Protein AF-A0A9P7CPX5-F1 (afdb_monomer_lite)

Organism: NCBI:txid936053

Secondary structure (DSSP, 8-state):
--------------HHHHHHH-----EEEEEGGG-SS--S------SSSSS-S-------------------------PPP-------------TT--EEEEEESPPPPP---TT-S-EETTEEHHHHHHHHHHHHHHHHHHT----HHHHHHHTTEEEEESSGGGSGGGGS-HHHHHHHHHHGGGG-PPPPPPPHHHHHHHHHHHH----HHHHHHHHHHHHHHHHHHT-HHHHHHHHHHHHHHHHTTS---STT--HHHHHHHHTHHHHHHHHSS-TTEEEEEGGG------TTS---SEEEEE-SSS--EEEEEEEEE-GGGTT-SSS-HHHHHHHHHHHHHHHHHHTT-TT---EEEEEESEEESSSEEE---SGGGGGGHHHHHHHHHHHHHHHHHHHHHHHHHHHHHHTT-SPPPPP------PPEEEEEE-----

Foldseek 3Di:
DDDDDDDDPPDDDPVVVLVVVQPFKAKDKFFQPPLPDAALDDDDDPDDVPPPDDDDDDDDDDDDYDDDDDDDDDDDPPDDPPDPPPPPPAPQPQVPDQWFKAWPQQADRDDDPPPSFDAQPHDRVSVVLVVLLVVLNVCSVPPGRHDLQSLCSSQRIAMDIPPCVPHPCVSPDPVVSVSVCVVCVVSQDDQDDFDPLLLVLLVVLLPDDDALVVSLVSLVVQLVVLVVVVDPLSNLLSQLSNQASSLLRDDDDLVPDDQVNVCNRFPVSLCCSQQVVDPQKDKDAPPPDPDDPPPPDLDARMWIWGDLDPDTQTAEGEHAARLVGASPDPHHPVSSQSSVQNVSVVSLCQLVLHSAHHFYWYHNCFTDHRGTAHTDNHSNNSSRSSSVNSSVNVSVVSSVVRSVSSNVSVVCVVVVVDDDDDDDPSPNRRIDMDTHRPDPDD

pLDDT: mean 70.65, std 24.06, range [23.2, 98.19]

Structure (mmCIF, N/CA/C/O backbone):
data_AF-A0A9P7CPX5-F1
#
_entry.id   AF-A0A9P7CPX5-F1
#
loop_
_atom_site.group_PDB
_atom_site.id
_atom_site.type_symbol
_atom_site.label_atom_id
_atom_site.label_alt_id
_atom_site.label_comp_id
_atom_site.label_asym_id
_atom_site.label_entity_id
_atom_site.label_seq_id
_atom_site.pdbx_PDB_ins_code
_atom_site.Cartn_x
_atom_site.Cartn_y
_atom_site.Cartn_z
_atom_site.occupancy
_atom_site.B_iso_or_equiv
_atom_site.auth_seq_id
_atom_site.auth_comp_id
_atom_site.auth_asym_id
_atom_site.auth_atom_id
_atom_site.pdbx_PDB_model_num
ATOM 1 N N . MET A 1 1 ? 22.411 13.535 -57.587 1.00 42.34 1 MET A N 1
ATOM 2 C CA . MET A 1 1 ? 22.231 14.281 -56.322 1.00 42.34 1 MET A CA 1
ATOM 3 C C . MET A 1 1 ? 20.852 14.923 -56.306 1.00 42.34 1 MET A C 1
ATOM 5 O O . MET A 1 1 ? 20.555 15.671 -57.227 1.00 42.34 1 MET A O 1
ATOM 9 N N . PRO A 1 2 ? 20.032 14.635 -55.286 1.00 29.36 2 PRO A N 1
ATOM 10 C CA . PRO A 1 2 ? 19.301 15.711 -54.616 1.00 29.36 2 PRO A CA 1
ATOM 11 C C . PRO A 1 2 ? 19.379 15.589 -53.081 1.00 29.36 2 PRO A C 1
ATOM 13 O O . PRO A 1 2 ? 19.289 14.501 -52.512 1.00 29.36 2 PRO A O 1
ATOM 16 N N . LYS A 1 3 ? 19.577 16.729 -52.409 1.00 32.59 3 LYS A N 1
ATOM 17 C CA . LYS A 1 3 ? 19.681 16.859 -50.948 1.00 32.59 3 LYS A CA 1
ATOM 18 C C . LYS A 1 3 ? 18.304 16.647 -50.299 1.00 32.59 3 LYS A C 1
ATOM 20 O O . LYS A 1 3 ? 17.410 17.465 -50.496 1.00 32.59 3 LYS A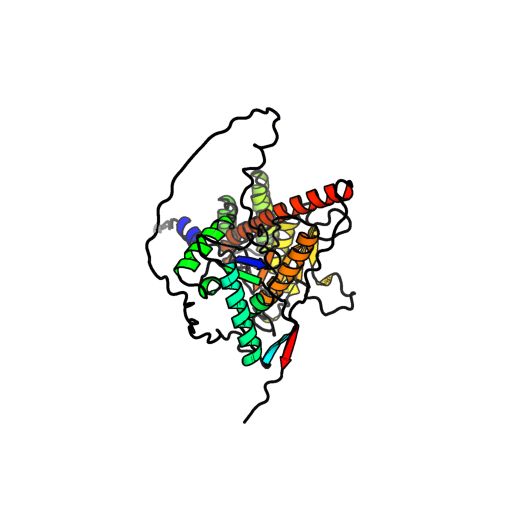 O 1
ATOM 25 N N . LYS A 1 4 ? 18.137 15.591 -49.494 1.00 28.86 4 LYS A N 1
ATOM 26 C CA . LYS A 1 4 ? 16.978 15.429 -48.597 1.00 28.86 4 LYS A CA 1
ATOM 27 C C . LYS A 1 4 ? 17.214 16.220 -47.308 1.00 28.86 4 LYS A C 1
ATOM 29 O O . LYS A 1 4 ? 18.175 15.967 -46.590 1.00 28.86 4 LYS A O 1
ATOM 34 N N . HIS A 1 5 ? 16.333 17.178 -47.034 1.00 27.42 5 HIS A N 1
ATOM 35 C CA . HIS A 1 5 ? 16.237 17.871 -45.751 1.00 27.42 5 HIS A CA 1
ATOM 36 C C . HIS A 1 5 ? 15.820 16.888 -44.647 1.00 27.42 5 HIS A C 1
ATOM 38 O O . HIS A 1 5 ? 14.736 16.309 -44.705 1.00 27.42 5 HIS A O 1
ATOM 44 N N . GLN A 1 6 ? 16.665 16.725 -43.628 1.00 26.91 6 GLN A N 1
ATOM 45 C CA . GLN A 1 6 ? 16.264 16.169 -42.338 1.00 26.91 6 GLN A CA 1
ATOM 46 C C . GLN A 1 6 ? 15.528 17.260 -41.551 1.00 26.91 6 GLN A C 1
ATOM 48 O O . GLN A 1 6 ? 16.130 18.249 -41.136 1.00 26.91 6 GLN A O 1
ATOM 53 N N . ARG A 1 7 ? 14.221 17.081 -41.334 1.00 25.66 7 ARG A N 1
ATOM 54 C CA . ARG A 1 7 ? 13.494 17.798 -40.282 1.00 25.66 7 ARG A CA 1
ATOM 55 C C . ARG A 1 7 ? 13.914 17.202 -38.936 1.00 25.66 7 ARG A C 1
ATOM 57 O O . ARG A 1 7 ? 13.588 16.054 -38.650 1.00 25.66 7 ARG A O 1
ATOM 64 N N . LYS A 1 8 ? 14.634 17.981 -38.125 1.00 26.75 8 LYS A N 1
ATOM 65 C CA . LYS A 1 8 ? 14.766 17.736 -36.684 1.00 26.75 8 LYS A CA 1
ATOM 66 C C . LYS A 1 8 ? 13.385 17.923 -36.051 1.00 26.75 8 LYS A C 1
ATOM 68 O O . LYS A 1 8 ? 12.856 19.028 -36.063 1.00 26.75 8 LYS A O 1
ATOM 73 N N . LEU A 1 9 ? 12.808 16.845 -35.531 1.00 25.98 9 LEU A N 1
ATOM 74 C CA . LEU A 1 9 ? 11.712 16.899 -34.568 1.00 25.98 9 LEU A CA 1
ATOM 75 C C . LEU A 1 9 ? 12.348 16.956 -33.176 1.00 25.98 9 LEU A C 1
ATOM 77 O O . LEU A 1 9 ? 12.652 15.926 -32.585 1.00 25.98 9 LEU A O 1
ATOM 81 N N . THR A 1 10 ? 12.612 18.162 -32.686 1.00 29.91 10 THR A N 1
ATOM 82 C CA . THR A 1 10 ? 12.798 18.418 -31.254 1.00 29.91 10 THR A CA 1
ATOM 83 C C . THR A 1 10 ? 11.408 18.642 -30.676 1.00 29.91 10 THR A C 1
ATOM 85 O O . THR A 1 10 ? 10.880 19.749 -30.724 1.00 29.91 10 THR A O 1
ATOM 88 N N . GLY A 1 11 ? 10.761 17.558 -30.253 1.00 29.72 11 GLY A N 1
ATOM 89 C CA . GLY A 1 11 ? 9.588 17.656 -29.396 1.00 29.72 11 GLY A CA 1
ATOM 90 C C . GLY A 1 11 ? 10.080 17.789 -27.966 1.00 29.72 11 GLY A C 1
ATOM 91 O O . GLY A 1 11 ? 10.525 16.795 -27.397 1.00 29.72 11 GLY A O 1
ATOM 92 N N . ASP A 1 12 ? 10.043 19.000 -27.416 1.00 29.06 12 ASP A N 1
ATOM 93 C CA . ASP A 1 12 ? 10.225 19.209 -25.983 1.00 29.06 12 ASP A CA 1
ATOM 94 C C . ASP A 1 12 ? 9.107 18.462 -25.250 1.00 29.06 12 ASP A C 1
ATOM 96 O O . ASP A 1 12 ? 7.923 18.798 -25.346 1.00 29.06 12 ASP A O 1
ATOM 100 N N . VAL A 1 13 ? 9.482 17.381 -24.569 1.00 37.81 13 VAL A N 1
ATOM 101 C CA . VAL A 1 13 ? 8.590 16.644 -23.678 1.00 37.81 13 VAL A CA 1
ATOM 102 C C . VAL A 1 13 ? 8.375 17.523 -22.452 1.00 37.81 13 VAL A C 1
ATOM 104 O O . VAL A 1 13 ? 9.305 17.778 -21.690 1.00 37.81 13 VAL A O 1
ATOM 107 N N . ASN A 1 14 ? 7.149 18.016 -22.277 1.00 37.97 14 ASN A N 1
ATOM 108 C CA . ASN A 1 14 ? 6.765 18.772 -21.092 1.00 37.97 14 ASN A CA 1
ATOM 109 C C . ASN A 1 14 ? 6.646 17.808 -19.896 1.00 37.97 14 ASN A C 1
ATOM 111 O O . ASN A 1 14 ? 5.591 17.217 -19.656 1.00 37.97 14 ASN A O 1
ATOM 115 N N . TRP A 1 15 ? 7.759 17.632 -19.181 1.00 37.06 15 TRP A N 1
ATOM 116 C CA . TRP A 1 15 ? 7.871 16.762 -18.010 1.00 37.06 15 TRP A CA 1
ATOM 117 C C . TRP A 1 15 ? 6.943 17.171 -16.863 1.00 37.06 15 TRP A C 1
ATOM 119 O O . TRP A 1 15 ? 6.458 16.294 -16.152 1.00 37.06 15 TRP A O 1
ATOM 129 N N . GLU A 1 16 ? 6.608 18.458 -16.731 1.00 33.16 16 GLU A N 1
ATOM 130 C CA . GLU A 1 16 ? 5.665 18.933 -15.710 1.00 33.16 16 GLU A CA 1
ATOM 131 C C . GLU A 1 16 ? 4.259 18.371 -15.937 1.00 33.16 16 GLU A C 1
ATOM 133 O O . GLU A 1 16 ? 3.563 18.052 -14.980 1.00 33.16 16 GLU A O 1
ATOM 138 N N . ARG A 1 17 ? 3.854 18.157 -17.195 1.00 31.23 17 ARG A N 1
ATOM 139 C CA . ARG A 1 17 ? 2.547 17.570 -17.524 1.00 31.23 17 ARG A CA 1
ATOM 140 C C . ARG A 1 17 ? 2.490 16.058 -17.274 1.00 31.23 17 ARG A C 1
ATOM 142 O O . ARG A 1 17 ? 1.455 15.563 -16.848 1.00 31.23 17 ARG A O 1
ATOM 149 N N . ILE A 1 18 ? 3.591 15.334 -17.494 1.00 31.27 18 ILE A N 1
ATOM 150 C CA . ILE A 1 18 ? 3.683 13.888 -17.204 1.00 31.27 18 ILE A CA 1
ATOM 151 C C . ILE A 1 18 ? 3.734 13.639 -15.689 1.00 31.27 18 ILE A C 1
ATOM 153 O O . ILE A 1 18 ? 3.109 12.701 -15.202 1.00 31.27 18 ILE A O 1
ATOM 157 N N . LEU A 1 19 ? 4.426 14.501 -14.937 1.00 31.88 19 LEU A N 1
ATOM 158 C CA . LEU A 1 19 ? 4.446 14.460 -13.472 1.00 31.88 19 LEU A CA 1
ATOM 159 C C . LEU A 1 19 ? 3.109 14.924 -12.861 1.00 31.88 19 LEU A C 1
ATOM 161 O O . LEU A 1 19 ? 2.692 14.374 -11.847 1.00 31.88 19 LEU A O 1
ATOM 165 N N . ALA A 1 20 ? 2.399 15.869 -13.490 1.00 31.92 20 ALA A N 1
ATOM 166 C CA . ALA A 1 20 ? 1.079 16.324 -13.037 1.00 31.92 20 ALA A CA 1
ATOM 167 C C . ALA A 1 20 ? -0.049 15.297 -13.263 1.00 31.92 20 ALA A C 1
ATOM 169 O O . ALA A 1 20 ? -1.011 15.284 -12.493 1.00 31.92 20 ALA A O 1
ATOM 170 N N . ASP A 1 21 ? 0.065 14.429 -14.277 1.00 30.56 21 ASP A N 1
ATOM 171 C CA . ASP A 1 21 ? -0.889 13.333 -14.516 1.00 30.56 21 ASP A CA 1
ATOM 172 C C . ASP A 1 21 ? -0.658 12.129 -13.573 1.00 30.56 21 ASP A C 1
ATOM 174 O O . ASP A 1 21 ? -1.560 11.313 -13.382 1.00 30.56 21 ASP A O 1
ATOM 178 N N . ALA A 1 22 ? 0.497 12.047 -12.899 1.00 29.25 22 ALA A N 1
ATOM 179 C CA . ALA A 1 22 ? 0.801 11.054 -11.865 1.00 29.25 22 ALA A CA 1
ATOM 180 C C . ALA A 1 22 ? 0.355 11.523 -10.463 1.00 29.25 22 ALA A C 1
ATOM 182 O O . ALA A 1 22 ? 1.143 11.545 -9.518 1.00 29.25 22 ALA A O 1
ATOM 183 N N . LYS A 1 23 ? -0.917 11.920 -10.308 1.00 27.45 23 LYS A N 1
ATOM 184 C CA . LYS A 1 23 ? -1.484 12.210 -8.980 1.00 27.45 23 LYS A CA 1
ATOM 185 C C . LYS A 1 23 ? -1.507 10.936 -8.133 1.00 27.45 23 LYS A C 1
ATOM 187 O O . LYS A 1 23 ? -2.381 10.089 -8.299 1.00 27.45 23 LYS A O 1
ATOM 192 N N . THR A 1 24 ? -0.566 10.831 -7.204 1.00 33.72 24 THR A N 1
ATOM 193 C CA . THR A 1 24 ? -0.504 9.790 -6.177 1.00 33.72 24 THR A CA 1
ATOM 194 C C . THR A 1 24 ? -1.780 9.804 -5.322 1.00 33.72 24 THR A C 1
ATOM 196 O O . THR A 1 24 ? -2.040 10.763 -4.600 1.00 33.72 24 THR A O 1
ATOM 199 N N . GLN A 1 25 ? -2.603 8.755 -5.420 1.00 31.09 25 GLN A N 1
ATOM 200 C CA . GLN A 1 25 ? -3.858 8.604 -4.665 1.00 31.09 25 GLN A CA 1
ATOM 201 C C . GLN A 1 25 ? -3.674 7.859 -3.322 1.00 31.09 25 GLN A C 1
ATOM 203 O O . GLN A 1 25 ? -3.776 6.640 -3.268 1.00 31.09 25 GLN A O 1
ATOM 208 N N . GLN A 1 26 ? -3.393 8.562 -2.222 1.00 32.03 26 GLN A N 1
ATOM 209 C CA . GLN A 1 26 ? -3.150 7.948 -0.902 1.00 32.03 26 GLN A CA 1
ATOM 210 C C . GLN A 1 26 ? -4.439 7.471 -0.188 1.00 32.03 26 GLN A C 1
ATOM 212 O O . GLN A 1 26 ? -5.530 7.995 -0.417 1.00 32.03 26 GLN A O 1
ATOM 217 N N . THR A 1 27 ? -4.312 6.442 0.663 1.00 31.03 27 THR A N 1
ATOM 218 C CA . THR A 1 27 ? -5.412 5.739 1.359 1.00 31.03 27 THR A CA 1
ATOM 219 C C . THR A 1 27 ? -5.021 5.386 2.794 1.00 31.03 27 THR A C 1
ATOM 221 O O . THR A 1 27 ? -3.960 4.798 2.998 1.00 31.03 27 THR A O 1
ATOM 224 N N . PHE A 1 28 ? -5.910 5.615 3.767 1.00 37.72 28 PHE A N 1
ATOM 225 C CA . PHE A 1 28 ? -5.724 5.214 5.167 1.00 37.72 28 PHE A CA 1
ATOM 226 C C . PHE A 1 28 ? -6.887 4.381 5.711 1.00 37.72 28 PHE A C 1
ATOM 228 O O . PHE A 1 28 ? -8.046 4.619 5.378 1.00 37.72 28 PHE A O 1
ATOM 235 N N . LEU A 1 29 ? -6.577 3.433 6.602 1.00 32.38 29 LEU A N 1
ATOM 236 C CA . LEU A 1 29 ? -7.558 2.667 7.372 1.00 32.38 29 LEU A CA 1
ATOM 237 C C . LEU A 1 29 ? -7.439 3.036 8.854 1.00 32.38 29 LEU A C 1
ATOM 239 O O . LEU A 1 29 ? -6.402 2.796 9.472 1.00 32.38 29 LEU A O 1
ATOM 243 N N . VAL A 1 30 ? -8.502 3.594 9.435 1.00 34.69 30 VAL A N 1
ATOM 244 C CA . VAL A 1 30 ? -8.575 3.882 10.877 1.00 34.69 30 VAL A CA 1
ATOM 245 C C . VAL A 1 30 ? -9.338 2.754 11.578 1.00 34.69 30 VAL A C 1
ATOM 247 O O . VAL A 1 30 ? -10.472 2.457 11.206 1.00 34.69 30 VAL A O 1
ATOM 250 N N . ASN A 1 31 ? -8.723 2.121 12.587 1.00 33.22 31 ASN A N 1
ATOM 251 C CA . ASN A 1 31 ? -9.344 1.099 13.442 1.00 33.22 31 ASN A CA 1
ATOM 252 C C . ASN A 1 31 ? -9.867 1.733 14.746 1.00 33.22 31 ASN A C 1
ATOM 254 O O . ASN A 1 31 ? -9.124 2.429 15.435 1.00 33.22 31 ASN A O 1
ATOM 258 N N . SER A 1 32 ? -11.124 1.470 15.115 1.00 30.48 32 SER A N 1
ATOM 259 C CA . SER A 1 32 ? -11.766 2.129 16.267 1.00 30.48 32 SER A CA 1
ATOM 260 C C . SER A 1 32 ? -11.330 1.645 17.661 1.00 30.48 32 SER A C 1
ATOM 262 O O . SER A 1 32 ? -11.661 2.307 18.641 1.00 30.48 32 SER A O 1
ATOM 264 N N . SER A 1 33 ? -10.585 0.537 17.808 1.00 26.73 33 SER A N 1
ATOM 265 C CA . SER A 1 33 ? -10.213 0.018 19.145 1.00 26.73 33 SER A CA 1
ATOM 266 C C . SER A 1 33 ? -9.265 0.936 19.940 1.00 26.73 33 SER A C 1
ATOM 268 O O . SER A 1 33 ? -8.988 0.668 21.109 1.00 26.73 33 SER A O 1
ATOM 270 N N . LYS A 1 34 ? -8.822 2.050 19.337 1.00 32.25 34 LYS A N 1
ATOM 271 C CA . LYS A 1 34 ? -8.218 3.220 19.986 1.00 32.25 34 LYS A CA 1
ATOM 272 C C . LYS A 1 34 ? -8.562 4.513 19.235 1.00 32.25 34 LYS A C 1
ATOM 274 O O . LYS A 1 34 ? -7.692 5.152 18.652 1.00 32.25 34 LYS A O 1
ATOM 279 N N . VAL A 1 35 ? -9.817 4.956 19.302 1.00 31.38 35 VAL A N 1
ATOM 280 C CA . VAL A 1 35 ? -10.070 6.413 19.207 1.00 31.38 35 VAL A CA 1
ATOM 281 C C . VAL A 1 35 ? -9.444 7.126 20.431 1.00 31.38 35 VAL A C 1
ATOM 283 O O . VAL A 1 35 ? -9.027 8.274 20.366 1.00 31.38 35 VAL A O 1
ATOM 286 N N . LEU A 1 36 ? -9.177 6.361 21.498 1.00 31.48 36 LEU A N 1
ATOM 287 C CA . LEU A 1 36 ? -8.332 6.705 22.638 1.00 31.48 36 LEU A CA 1
ATOM 288 C C . LEU A 1 36 ? -6.836 6.831 22.290 1.00 31.48 36 LEU A C 1
ATOM 290 O O . LEU A 1 36 ? -6.072 5.870 22.399 1.00 31.48 36 LEU A O 1
ATOM 294 N N . ARG A 1 37 ? -6.454 8.073 21.968 1.00 26.70 37 ARG A N 1
ATOM 295 C CA . ARG A 1 37 ? -5.102 8.627 21.766 1.00 26.70 37 ARG A CA 1
ATOM 296 C C . ARG A 1 37 ? -4.342 8.105 20.552 1.00 26.70 37 ARG A C 1
ATOM 298 O O . ARG A 1 37 ? -3.911 6.955 20.507 1.00 26.70 37 ARG A O 1
ATOM 305 N N . SER A 1 38 ? -4.055 9.060 19.662 1.00 25.08 38 SER A N 1
ATOM 306 C CA . SER A 1 38 ? -3.119 8.978 18.540 1.00 25.08 38 SER A CA 1
ATOM 307 C C . SER A 1 38 ? -3.394 7.782 17.638 1.00 25.08 38 SER A C 1
ATOM 309 O O . SER A 1 38 ? -2.896 6.678 17.875 1.00 25.08 38 SER A O 1
ATOM 311 N N . SER A 1 39 ? -4.139 8.008 16.556 1.00 25.64 39 SER A N 1
ATOM 312 C CA . SER A 1 39 ? -4.084 7.088 15.419 1.00 25.64 39 SER A CA 1
ATOM 313 C C . SER A 1 39 ? -2.629 7.025 14.899 1.00 25.64 39 SER A C 1
ATOM 315 O O . SER A 1 39 ? -1.738 7.657 15.453 1.00 25.64 39 SER A O 1
ATOM 317 N N . GLY A 1 40 ? -2.316 6.232 13.889 1.00 24.62 40 GLY A N 1
ATOM 318 C CA . GLY A 1 40 ? -1.053 6.403 13.173 1.00 24.62 40 GLY A CA 1
ATOM 319 C C . GLY A 1 40 ? -1.283 7.314 11.974 1.00 24.62 40 GLY A C 1
ATOM 320 O O . GLY A 1 40 ? -1.402 6.771 10.884 1.00 24.62 40 GLY A O 1
ATOM 321 N N . ILE A 1 41 ? -1.427 8.648 12.042 1.00 29.98 41 ILE A N 1
ATOM 322 C CA . ILE A 1 41 ? -1.225 9.717 13.059 1.00 29.98 41 ILE A CA 1
ATOM 323 C C . ILE A 1 41 ? 0.133 9.740 13.786 1.00 29.98 41 ILE A C 1
ATOM 325 O O . ILE A 1 41 ? 0.453 8.961 14.676 1.00 29.98 41 ILE A O 1
ATOM 329 N N . TYR A 1 42 ? 0.949 10.737 13.454 1.00 29.38 42 TYR A N 1
ATOM 330 C CA . TYR A 1 42 ? 1.823 11.361 14.439 1.00 29.38 42 TYR A CA 1
ATOM 331 C C . TYR A 1 42 ? 1.540 12.861 14.409 1.00 29.38 42 TYR A C 1
ATOM 333 O O . TYR A 1 42 ? 1.850 13.525 13.428 1.00 29.38 42 TYR A O 1
ATOM 341 N N . VAL A 1 43 ? 0.956 13.373 15.494 1.00 26.59 43 VAL A N 1
ATOM 342 C CA . VAL A 1 43 ? 1.020 14.791 15.864 1.00 26.59 43 VAL A CA 1
ATOM 343 C C . VAL A 1 43 ? 2.086 14.904 16.951 1.00 26.59 43 VAL A C 1
ATOM 345 O O . VAL A 1 43 ? 2.215 14.026 17.809 1.00 26.59 43 VAL A O 1
ATOM 348 N N . SER A 1 44 ? 2.924 15.926 16.814 1.00 23.20 44 SER A N 1
ATOM 349 C CA . SER A 1 44 ? 4.195 16.111 17.505 1.00 23.20 44 SER A CA 1
ATOM 350 C C . SER A 1 44 ? 4.070 16.386 19.011 1.00 23.20 44 SER A C 1
ATOM 352 O O . SER A 1 44 ? 2.999 16.578 19.581 1.00 23.20 44 SER A O 1
ATOM 354 N N . ARG A 1 45 ? 5.240 16.340 19.652 1.00 25.17 45 ARG A N 1
ATOM 355 C CA . ARG A 1 45 ? 5.519 16.254 21.084 1.00 25.17 45 ARG A CA 1
ATOM 356 C C . ARG A 1 45 ? 6.124 17.575 21.571 1.00 25.17 45 ARG A C 1
ATOM 358 O O . ARG A 1 45 ? 7.330 17.636 21.763 1.00 25.17 45 ARG A O 1
ATOM 365 N N . GLU A 1 46 ? 5.321 18.607 21.802 1.00 24.03 46 GLU A N 1
ATOM 366 C CA . GLU A 1 46 ? 5.802 19.855 22.420 1.00 24.03 46 GLU A CA 1
ATOM 367 C C . GLU A 1 46 ? 4.813 20.353 23.479 1.00 24.03 46 GLU A C 1
ATOM 369 O O . GLU A 1 46 ? 3.972 21.186 23.177 1.00 24.03 46 GLU A O 1
ATOM 374 N N . LEU A 1 47 ? 4.887 19.796 24.703 1.00 24.22 47 LEU A N 1
ATOM 375 C CA . LEU A 1 47 ? 4.642 20.509 25.980 1.00 24.22 47 LEU A CA 1
ATOM 376 C C . LEU A 1 47 ? 4.851 19.618 27.238 1.00 24.22 47 LEU A C 1
ATOM 378 O O . LEU A 1 47 ? 4.055 19.650 28.169 1.00 24.22 47 LEU A O 1
ATOM 382 N N . ILE A 1 48 ? 5.882 18.761 27.293 1.00 25.98 48 ILE A N 1
ATOM 383 C CA . ILE A 1 48 ? 6.195 17.984 28.527 1.00 25.98 48 ILE A CA 1
ATOM 384 C C . ILE A 1 48 ? 7.660 18.159 28.982 1.00 25.98 48 ILE A C 1
ATOM 386 O O . ILE A 1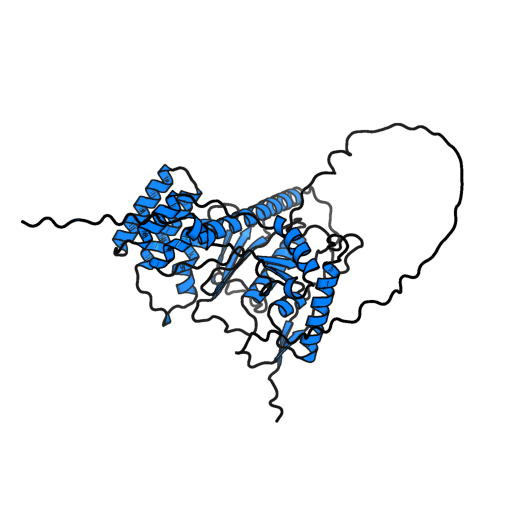 48 ? 8.054 17.662 30.032 1.00 25.98 48 ILE A O 1
ATOM 390 N N . GLU A 1 49 ? 8.470 18.945 28.266 1.00 28.02 49 GLU A N 1
ATOM 391 C CA . GLU A 1 49 ? 9.862 19.230 28.661 1.00 28.02 49 GLU A CA 1
ATOM 392 C C . GLU A 1 49 ? 10.050 20.576 29.389 1.00 28.02 49 GLU A C 1
ATOM 394 O O . GLU A 1 49 ? 11.170 20.906 29.755 1.00 28.02 49 GLU A O 1
ATOM 399 N N . SER A 1 50 ? 8.976 21.312 29.716 1.00 28.61 50 SER A N 1
ATOM 400 C CA . SER A 1 50 ? 9.062 22.557 30.509 1.00 28.61 50 SER A CA 1
ATOM 401 C C . SER A 1 50 ? 8.557 22.451 31.956 1.00 28.61 50 SER A C 1
ATOM 403 O O . SER A 1 50 ? 8.430 23.474 32.618 1.00 28.61 50 SER A O 1
ATOM 405 N N . MET A 1 51 ? 8.249 21.251 32.467 1.00 26.38 51 MET A N 1
ATOM 406 C CA . MET A 1 51 ? 7.724 21.082 33.840 1.00 26.38 51 MET A CA 1
ATOM 407 C C . MET A 1 51 ? 8.562 20.162 34.742 1.00 26.38 51 MET A C 1
ATOM 409 O O . MET A 1 51 ? 8.079 19.722 35.777 1.00 26.38 51 MET A O 1
ATOM 413 N N . ASN A 1 52 ? 9.828 19.904 34.396 1.00 30.59 52 ASN A N 1
ATOM 414 C CA . ASN A 1 52 ? 10.766 19.164 35.255 1.00 30.59 52 ASN A CA 1
ATOM 415 C C . ASN A 1 52 ? 12.081 19.926 35.506 1.00 30.59 52 ASN A C 1
ATOM 417 O O . ASN A 1 52 ? 13.164 19.353 35.416 1.00 30.59 52 ASN A O 1
ATOM 421 N N . SER A 1 53 ? 11.990 21.203 35.878 1.00 30.73 53 SER A N 1
ATOM 422 C CA . SER A 1 53 ? 13.018 21.832 36.713 1.00 30.73 53 SER A CA 1
ATOM 423 C C . SER A 1 53 ? 12.337 22.606 37.838 1.00 30.73 53 SER A C 1
ATOM 425 O O . SER A 1 53 ? 11.735 23.637 37.566 1.00 30.73 53 SER A O 1
ATOM 427 N N . GLU A 1 54 ? 12.437 22.042 39.048 1.00 31.45 54 GLU A N 1
ATOM 428 C CA . GLU A 1 54 ? 12.549 22.719 40.355 1.00 31.45 54 GLU A CA 1
ATOM 429 C C . GLU A 1 54 ? 11.411 23.702 40.727 1.00 31.45 54 GLU A C 1
ATOM 431 O O . GLU A 1 54 ? 11.117 24.661 40.033 1.00 31.45 54 GLU A O 1
ATOM 436 N N . GLY A 1 55 ? 10.663 23.513 41.812 1.00 31.84 55 GLY A N 1
ATOM 437 C CA . GLY A 1 55 ? 11.149 23.234 43.160 1.00 31.84 55 GLY A CA 1
ATOM 438 C C . GLY A 1 55 ? 11.040 24.517 43.995 1.00 31.84 55 GLY A C 1
ATOM 439 O O . GLY A 1 55 ? 11.817 25.439 43.793 1.00 31.84 55 GLY A O 1
ATOM 440 N N . ASP A 1 56 ? 10.063 24.523 44.905 1.00 31.58 56 ASP A N 1
ATOM 441 C CA . ASP A 1 56 ? 9.928 25.334 46.126 1.00 31.58 56 ASP A CA 1
ATOM 442 C C . ASP A 1 56 ? 9.916 26.877 46.042 1.00 31.58 56 ASP A C 1
ATOM 444 O O . ASP A 1 56 ? 10.937 27.537 45.866 1.00 31.58 56 ASP A O 1
ATOM 448 N N . ASN A 1 57 ? 8.768 27.484 46.374 1.00 31.17 57 ASN A N 1
ATOM 449 C CA . ASN A 1 57 ? 8.603 28.111 47.693 1.00 31.17 57 ASN A CA 1
ATOM 450 C C . ASN A 1 57 ? 7.166 28.582 47.968 1.00 31.17 57 ASN A C 1
ATOM 452 O O . ASN A 1 57 ? 6.436 29.043 47.095 1.00 31.17 57 ASN A O 1
ATOM 456 N N . VAL A 1 58 ? 6.815 28.422 49.239 1.00 35.84 58 VAL A N 1
ATOM 457 C CA . VAL A 1 58 ? 5.613 28.853 49.955 1.00 35.84 58 VAL A CA 1
ATOM 458 C C . VAL A 1 58 ? 5.592 30.380 50.080 1.00 35.84 58 VAL A C 1
ATOM 460 O O . VAL A 1 58 ? 6.630 30.950 50.390 1.00 35.84 58 VAL A O 1
ATOM 463 N N . GLU A 1 59 ? 4.430 31.024 49.912 1.00 31.45 59 GLU A N 1
ATOM 464 C CA . GLU A 1 59 ? 3.840 31.891 50.950 1.00 31.45 59 GLU A CA 1
ATOM 465 C C . GLU A 1 59 ? 2.431 32.399 50.598 1.00 31.45 59 GLU A C 1
ATOM 467 O O . GLU A 1 59 ? 2.084 32.661 49.448 1.00 31.45 59 GLU A O 1
ATOM 472 N N . ASP A 1 60 ? 1.641 32.478 51.668 1.00 33.81 60 ASP A N 1
ATOM 473 C CA . ASP A 1 60 ? 0.299 33.027 51.829 1.00 33.81 60 ASP A CA 1
ATOM 474 C C . ASP A 1 60 ? 0.105 34.421 51.212 1.00 33.81 60 ASP A C 1
ATOM 476 O O . ASP A 1 60 ? 0.988 35.273 51.280 1.00 33.81 60 ASP A O 1
ATOM 480 N N . THR A 1 61 ? -1.119 34.722 50.766 1.00 32.34 61 THR A N 1
ATOM 481 C CA . THR A 1 61 ? -1.954 35.754 51.418 1.00 32.34 61 THR A CA 1
ATOM 482 C C . THR A 1 61 ? -3.359 35.849 50.812 1.00 32.34 61 THR A C 1
ATOM 484 O O . THR A 1 61 ? -3.581 35.837 49.605 1.00 32.34 61 THR A O 1
ATOM 487 N N . SER A 1 62 ? -4.303 35.959 51.739 1.00 34.03 62 SER A N 1
ATOM 488 C CA . SER A 1 62 ? -5.708 36.355 51.657 1.00 34.03 62 SER A CA 1
ATOM 489 C C . SER A 1 62 ? -5.999 37.624 50.839 1.00 34.03 62 SER A C 1
ATOM 491 O O . SER A 1 62 ? -5.250 38.590 50.968 1.00 34.03 62 SER A O 1
ATOM 493 N N . ASN A 1 63 ? -7.144 37.692 50.144 1.00 32.34 63 ASN A N 1
ATOM 494 C CA . ASN A 1 63 ? -8.319 38.501 50.541 1.00 32.34 63 ASN A CA 1
ATOM 495 C C . ASN A 1 63 ? -9.359 38.701 49.414 1.00 32.34 63 ASN A C 1
ATOM 497 O O . ASN A 1 63 ? -9.009 38.950 48.267 1.00 32.34 63 ASN A O 1
ATOM 501 N N . ASP A 1 64 ? -10.618 38.671 49.860 1.00 32.97 64 ASP A N 1
ATOM 502 C CA . ASP A 1 64 ? -11.767 39.531 49.532 1.00 32.97 64 ASP A CA 1
ATOM 503 C C . ASP A 1 64 ? -12.405 39.645 48.128 1.00 32.97 64 ASP A C 1
ATOM 505 O O . ASP A 1 64 ? -11.822 40.087 47.145 1.00 32.97 64 ASP A O 1
ATOM 509 N N . ASP A 1 65 ? -13.721 39.400 48.190 1.00 32.81 65 ASP A N 1
ATOM 510 C CA . ASP A 1 65 ? -14.835 40.237 47.730 1.00 32.81 65 ASP A CA 1
ATOM 511 C C . ASP A 1 65 ? -15.230 40.359 46.243 1.00 32.81 65 ASP A C 1
ATOM 513 O O . ASP A 1 65 ? -14.616 41.046 45.435 1.00 32.81 65 ASP A O 1
ATOM 517 N N . ARG A 1 66 ? -16.461 39.862 46.019 1.00 33.56 66 ARG A N 1
ATOM 518 C CA . ARG A 1 66 ? -17.678 40.605 45.607 1.00 33.56 66 ARG A CA 1
ATOM 519 C C . ARG A 1 66 ? -18.266 40.424 44.200 1.00 33.56 66 ARG A C 1
ATOM 521 O O . ARG A 1 66 ? -17.626 40.575 43.173 1.00 33.56 66 ARG A O 1
ATOM 528 N N . GLU A 1 67 ? -19.594 40.283 44.291 1.00 31.05 67 GLU A N 1
ATOM 529 C CA . GLU A 1 67 ? -20.669 40.835 43.453 1.00 31.05 67 GLU A CA 1
ATOM 530 C C . GLU A 1 67 ? -21.074 40.132 42.143 1.00 31.05 67 GLU A C 1
ATOM 532 O O . GLU A 1 67 ? -20.560 40.358 41.056 1.00 31.05 67 GLU A O 1
ATOM 537 N N . THR A 1 68 ? -22.130 39.321 42.297 1.00 32.06 68 THR A N 1
ATOM 538 C CA . THR A 1 68 ? -23.426 39.388 41.587 1.00 32.06 68 THR A CA 1
ATOM 539 C C . THR A 1 68 ? -23.541 40.252 40.327 1.00 32.06 68 THR A C 1
ATOM 541 O O . THR A 1 68 ? -23.438 41.474 40.396 1.00 32.06 68 THR A O 1
ATOM 544 N N . THR A 1 69 ? -24.066 39.657 39.252 1.00 29.88 69 THR A N 1
ATOM 545 C CA . THR A 1 69 ? -25.261 40.193 38.568 1.00 29.88 69 THR A CA 1
ATOM 546 C C . THR A 1 69 ? -25.962 39.119 37.731 1.00 29.88 69 THR A C 1
ATOM 548 O O . THR A 1 69 ? -25.361 38.150 37.280 1.00 29.88 69 THR A O 1
ATOM 551 N N . THR A 1 70 ? -27.273 39.296 37.637 1.00 29.25 70 THR A N 1
ATOM 552 C CA . THR A 1 70 ? -28.348 38.420 37.161 1.00 29.25 70 THR A CA 1
ATOM 553 C C . THR A 1 70 ? -28.551 38.428 35.648 1.00 29.25 70 THR A C 1
ATOM 555 O O . THR A 1 70 ? -28.344 39.457 35.016 1.00 29.25 70 THR A O 1
ATOM 558 N N . ASP A 1 71 ? -29.062 37.289 35.165 1.00 29.88 71 ASP A N 1
ATOM 559 C CA . ASP A 1 71 ? -30.100 37.056 34.146 1.00 29.88 71 ASP A CA 1
ATOM 560 C C . ASP A 1 71 ? -30.095 37.843 32.823 1.00 29.88 71 ASP A C 1
ATOM 562 O O . ASP A 1 71 ? -30.099 39.069 32.804 1.00 29.88 71 ASP A O 1
ATOM 566 N N . LEU A 1 72 ? -30.247 37.109 31.705 1.00 30.78 72 LEU A N 1
ATOM 567 C CA . LEU A 1 72 ? -31.436 37.156 30.826 1.00 30.78 72 LEU A CA 1
ATOM 568 C C . LEU A 1 72 ? -31.266 36.248 29.574 1.00 30.78 72 LEU A C 1
ATOM 570 O O . LEU A 1 72 ? -30.498 36.550 28.670 1.00 30.78 72 LEU A O 1
ATOM 574 N N . ILE A 1 73 ? -32.049 35.159 29.550 1.00 30.22 73 ILE A N 1
ATOM 575 C CA . ILE A 1 73 ? -32.917 34.662 28.454 1.00 30.22 73 ILE A CA 1
ATOM 576 C C . ILE A 1 73 ? -32.319 34.499 27.035 1.00 30.22 73 ILE A C 1
ATOM 578 O O . ILE A 1 73 ? -32.110 35.468 26.313 1.00 30.22 73 ILE A O 1
ATOM 582 N N . SER A 1 74 ? -32.278 33.260 26.530 1.00 27.27 74 SER A N 1
ATOM 583 C CA . SER A 1 74 ? -33.218 32.817 25.475 1.00 27.27 74 SER A CA 1
ATOM 584 C C . SER A 1 74 ? -33.046 31.341 25.114 1.00 27.27 74 SER A C 1
ATOM 586 O O . SER A 1 74 ? -31.943 30.807 25.038 1.00 27.27 74 SER A O 1
ATOM 588 N N . ASP A 1 75 ? -34.199 30.704 24.935 1.00 29.91 75 ASP A N 1
ATOM 589 C CA . ASP A 1 75 ? -34.423 29.298 24.644 1.00 29.91 75 ASP A CA 1
ATOM 590 C C . ASP A 1 75 ? -33.650 28.809 23.412 1.00 29.91 75 ASP A C 1
ATOM 592 O O . ASP A 1 75 ? -33.901 29.249 22.289 1.00 29.91 75 ASP A O 1
ATOM 596 N N . PHE A 1 76 ? -32.760 27.835 23.609 1.00 29.94 76 PHE A N 1
ATOM 597 C CA . PHE A 1 76 ? -32.321 26.948 22.535 1.00 29.94 76 PHE A CA 1
ATOM 598 C C . PHE A 1 76 ? -33.086 25.634 22.672 1.00 29.94 76 PHE A C 1
ATOM 600 O O . PHE A 1 76 ? -32.763 24.767 23.487 1.00 29.94 76 PHE A O 1
ATOM 607 N N . ASP A 1 77 ? -34.157 25.555 21.887 1.00 27.38 77 ASP A N 1
ATOM 608 C CA . ASP A 1 77 ? -34.948 24.361 21.627 1.00 27.38 77 ASP A CA 1
ATOM 609 C C . ASP A 1 77 ? -34.007 23.186 21.314 1.00 27.38 77 ASP A C 1
ATOM 611 O O . ASP A 1 77 ? -33.296 23.149 20.308 1.00 27.38 77 ASP A O 1
ATOM 615 N N . SER A 1 78 ? -33.947 22.254 22.259 1.00 32.84 78 SER A N 1
ATOM 616 C CA . SER A 1 78 ? -33.111 21.060 22.243 1.00 32.84 78 SER A CA 1
ATOM 617 C C . SER A 1 78 ? -33.888 19.932 21.575 1.00 32.84 78 SER A C 1
ATOM 619 O O . SER A 1 78 ? -34.219 18.913 22.178 1.00 32.84 78 SER A O 1
ATOM 621 N N . THR A 1 79 ? -34.181 20.115 20.292 1.00 28.59 79 THR A N 1
ATOM 622 C CA . THR A 1 79 ? -34.651 19.041 19.420 1.00 28.59 79 THR A CA 1
ATOM 623 C C . THR A 1 79 ? -33.483 18.559 18.548 1.00 28.59 79 THR A C 1
ATOM 625 O O . THR A 1 79 ? -32.930 19.342 17.773 1.00 28.59 79 THR A O 1
ATOM 628 N N . PRO A 1 80 ? -33.052 17.283 18.658 1.00 29.78 80 PRO A N 1
ATOM 629 C CA . PRO A 1 80 ? -32.022 16.735 17.781 1.00 29.78 80 PRO A CA 1
ATOM 630 C C . PRO A 1 80 ? -32.512 16.812 16.330 1.00 29.78 80 PRO A C 1
ATOM 632 O O . PRO A 1 80 ? -33.681 16.495 16.085 1.00 29.78 80 PRO A O 1
ATOM 635 N N . PRO A 1 81 ? -31.665 17.187 15.355 1.00 29.58 81 PRO A N 1
ATOM 636 C CA . PRO A 1 81 ? -32.067 17.172 13.959 1.00 29.58 81 PRO A CA 1
ATOM 637 C C . PRO A 1 81 ? -32.528 15.764 13.582 1.00 29.58 81 PRO A C 1
ATOM 639 O O . PRO A 1 81 ? -31.780 14.797 13.740 1.00 29.58 81 PRO A O 1
ATOM 642 N N . LEU A 1 82 ? -33.773 15.676 13.106 1.00 32.00 82 LEU A N 1
ATOM 643 C CA . LEU A 1 82 ? -34.354 14.479 12.512 1.00 32.00 82 LEU A CA 1
ATOM 644 C C . LEU A 1 82 ? -33.359 13.812 11.558 1.00 32.00 82 LEU A C 1
ATOM 646 O O . LEU A 1 82 ? -32.720 14.482 10.743 1.00 32.00 82 LEU A O 1
ATOM 650 N N . GLU A 1 83 ? -33.286 12.485 11.672 1.00 37.78 83 GLU A N 1
ATOM 651 C CA . GLU A 1 83 ? -32.610 11.560 10.767 1.00 37.78 83 GLU A CA 1
ATOM 652 C C . GLU A 1 83 ? -32.655 12.074 9.322 1.00 37.78 83 GLU A C 1
ATOM 654 O O . GLU A 1 83 ? -33.701 12.046 8.668 1.00 37.78 83 GLU A O 1
ATOM 659 N N . ARG A 1 84 ? -31.512 12.532 8.794 1.00 35.06 84 ARG A N 1
ATOM 660 C CA . ARG A 1 84 ? -31.361 12.697 7.348 1.00 35.06 84 ARG A CA 1
ATOM 661 C C . ARG A 1 84 ? -31.364 11.303 6.736 1.00 35.06 84 ARG A C 1
ATOM 663 O O . ARG A 1 84 ? -30.321 10.683 6.556 1.00 35.06 84 ARG A O 1
ATOM 670 N N . GLN A 1 85 ? -32.558 10.819 6.417 1.00 32.03 85 GLN A N 1
ATOM 671 C CA . GLN A 1 85 ? -32.785 9.779 5.422 1.00 32.03 85 GLN A CA 1
ATOM 672 C C . GLN A 1 85 ? -32.444 10.346 4.036 1.00 32.03 85 GLN A C 1
ATOM 674 O O . GLN A 1 85 ? -33.298 10.469 3.162 1.00 32.03 85 GLN A O 1
ATOM 679 N N . GLU A 1 86 ? -31.185 10.723 3.814 1.00 34.69 86 GLU A N 1
ATOM 680 C CA . GLU A 1 86 ? -30.670 10.671 2.453 1.00 34.69 86 GLU A CA 1
ATOM 681 C C . GLU A 1 86 ? -30.662 9.190 2.080 1.00 34.69 86 GLU A C 1
ATOM 683 O O . GLU A 1 86 ? -30.148 8.359 2.827 1.00 34.69 86 GLU A O 1
ATOM 688 N N . SER A 1 87 ? -31.353 8.861 0.989 1.00 36.69 87 SER A N 1
ATOM 689 C CA . SER A 1 87 ? -31.572 7.506 0.492 1.00 36.69 87 SER A CA 1
ATOM 690 C C . SER A 1 87 ? -30.283 6.678 0.601 1.00 36.69 87 SER A C 1
ATOM 692 O O . SER A 1 87 ? -29.356 6.818 -0.196 1.00 36.69 87 SER A O 1
ATOM 694 N N . PHE A 1 88 ? -30.232 5.801 1.606 1.00 42.38 88 PHE A N 1
ATOM 695 C CA . PHE A 1 88 ? -29.174 4.812 1.800 1.00 42.38 88 PHE A CA 1
ATOM 696 C C . PHE A 1 88 ? -29.363 3.629 0.839 1.00 42.38 88 PHE A C 1
ATOM 698 O O . PHE A 1 88 ? -29.137 2.481 1.224 1.00 42.38 88 PHE A O 1
ATOM 705 N N . GLU A 1 89 ? -29.805 3.895 -0.394 1.00 39.25 89 GLU A N 1
ATOM 706 C CA . GLU A 1 89 ? -29.767 2.919 -1.474 1.00 39.25 89 GLU A CA 1
ATOM 707 C C . GLU A 1 89 ? -28.311 2.496 -1.622 1.00 39.25 89 GLU A C 1
ATOM 709 O O . GLU A 1 89 ? -27.416 3.283 -1.931 1.00 39.25 89 GLU A O 1
ATOM 714 N N . SER A 1 90 ? -28.041 1.257 -1.233 1.00 44.41 90 SER A N 1
ATOM 715 C CA . SER A 1 90 ? -26.698 0.722 -1.235 1.00 44.41 90 SER A CA 1
ATOM 716 C C . SER A 1 90 ? -26.153 0.769 -2.653 1.00 44.41 90 SER A C 1
ATOM 718 O O . SER A 1 90 ? -26.740 0.169 -3.551 1.00 44.41 90 SER A O 1
ATOM 720 N N . ASP A 1 91 ? -25.000 1.419 -2.815 1.00 44.06 91 ASP A N 1
ATOM 721 C CA . ASP A 1 91 ? -24.078 1.222 -3.933 1.00 44.06 91 ASP A CA 1
ATOM 722 C C . ASP A 1 91 ? -23.791 -0.291 -4.060 1.00 44.06 91 ASP A C 1
ATOM 724 O O . ASP A 1 91 ? -22.843 -0.817 -3.473 1.00 44.06 91 ASP A O 1
ATOM 728 N N . HIS A 1 92 ? -24.674 -1.042 -4.719 1.00 49.66 92 HIS A N 1
ATOM 729 C CA . HIS A 1 92 ? -24.589 -2.490 -4.839 1.00 49.66 92 HIS A CA 1
ATOM 730 C C . HIS A 1 92 ? -23.481 -2.820 -5.829 1.00 49.66 92 HIS A C 1
ATOM 732 O O . HIS A 1 92 ? -23.708 -2.849 -7.036 1.00 49.66 92 HIS A O 1
ATOM 738 N N . TYR A 1 93 ? -22.285 -3.116 -5.335 1.00 52.19 93 TYR A N 1
ATOM 739 C CA . TYR A 1 93 ? -21.221 -3.593 -6.205 1.00 52.19 93 TYR A CA 1
ATOM 740 C C . TYR A 1 93 ? -20.682 -4.930 -5.738 1.00 52.19 93 TYR A C 1
ATOM 742 O O . TYR A 1 93 ? -19.685 -4.973 -5.044 1.00 52.19 93 TYR A O 1
ATOM 750 N N . HIS A 1 94 ? -21.375 -6.004 -6.123 1.00 60.41 94 HIS A N 1
ATOM 751 C CA . HIS A 1 94 ? -20.842 -7.362 -6.296 1.00 60.41 94 HIS A CA 1
ATOM 752 C C . HIS A 1 94 ? -21.817 -8.141 -7.206 1.00 60.41 94 HIS A C 1
ATOM 754 O O . HIS A 1 94 ? -22.533 -9.032 -6.736 1.00 60.41 94 HIS A O 1
ATOM 760 N N . PRO A 1 95 ? -21.921 -7.787 -8.504 1.00 54.28 95 PRO A N 1
ATOM 761 C CA . PRO A 1 95 ? -22.959 -8.307 -9.408 1.00 54.28 95 PRO A CA 1
ATOM 762 C C . PRO A 1 95 ? -22.920 -9.836 -9.596 1.00 54.28 95 PRO A C 1
ATOM 764 O O . PRO A 1 95 ? -23.907 -10.433 -10.015 1.00 54.28 95 PRO A O 1
ATOM 767 N N . GLY A 1 96 ? -21.806 -10.491 -9.245 1.00 58.34 96 GLY A N 1
ATOM 768 C CA . GLY A 1 96 ? -21.644 -11.947 -9.301 1.00 58.34 96 GLY A CA 1
ATOM 769 C C . GLY A 1 96 ? -22.118 -12.728 -8.064 1.00 58.34 96 GLY A C 1
ATOM 770 O O . GLY A 1 96 ? -22.051 -13.961 -8.077 1.00 58.34 96 GLY A O 1
ATOM 771 N N . ARG A 1 97 ? -22.579 -12.072 -6.985 1.00 67.88 97 ARG A N 1
ATOM 772 C CA . ARG A 1 97 ? -22.969 -12.767 -5.741 1.00 67.88 97 ARG A CA 1
ATOM 773 C C . ARG A 1 97 ? -24.253 -13.583 -5.927 1.00 67.88 97 ARG A C 1
ATOM 775 O O . ARG A 1 97 ? -25.344 -13.047 -6.107 1.00 67.88 97 ARG A O 1
ATOM 782 N N . LYS A 1 98 ? -24.126 -14.906 -5.787 1.00 69.19 98 LYS A N 1
ATOM 783 C CA . LYS A 1 98 ? -25.250 -15.867 -5.817 1.00 69.19 98 LYS A CA 1
ATOM 784 C C . LYS A 1 98 ? -25.982 -16.004 -4.475 1.00 69.19 98 LYS A C 1
ATOM 786 O O . LYS A 1 98 ? -27.078 -16.555 -4.430 1.00 69.19 98 LYS A O 1
ATOM 791 N N . TYR A 1 99 ? -25.375 -15.520 -3.394 1.00 73.94 99 TYR A N 1
ATOM 792 C CA . TYR A 1 99 ? -25.868 -15.662 -2.025 1.00 73.94 99 TYR A CA 1
ATOM 793 C C . TYR A 1 99 ? -26.218 -14.303 -1.417 1.00 73.94 99 TYR A C 1
ATOM 795 O O . TYR A 1 99 ? -25.713 -13.258 -1.837 1.00 73.94 99 TYR A O 1
ATOM 803 N N . LEU A 1 100 ? -27.105 -14.331 -0.430 1.00 78.56 100 LEU A N 1
ATOM 804 C CA . LEU A 1 100 ? -27.284 -13.253 0.526 1.00 78.56 100 LEU A CA 1
ATOM 805 C C . LEU A 1 100 ? -26.199 -13.380 1.600 1.00 78.56 100 LEU A C 1
ATOM 807 O O . LEU A 1 100 ? -26.081 -14.423 2.242 1.00 78.56 100 LEU A O 1
ATOM 811 N N . HIS A 1 101 ? -25.402 -12.331 1.762 1.00 79.75 101 HIS A N 1
ATOM 812 C CA . HIS A 1 101 ? -24.314 -12.269 2.730 1.00 79.75 101 HIS A CA 1
ATOM 813 C C . HIS A 1 101 ? -24.723 -11.414 3.923 1.00 79.75 101 HIS A C 1
ATOM 815 O O . HIS A 1 101 ? -25.084 -10.249 3.737 1.00 79.75 101 HIS A O 1
ATOM 821 N N . ILE A 1 102 ? -24.650 -12.000 5.115 1.00 84.75 102 ILE A N 1
ATOM 822 C CA . ILE A 1 102 ? -24.916 -11.343 6.399 1.00 84.75 102 ILE A CA 1
ATOM 823 C C . ILE A 1 102 ? -23.687 -11.530 7.286 1.00 84.75 102 ILE A C 1
ATOM 825 O O . ILE A 1 102 ? -23.038 -12.573 7.226 1.00 84.75 102 ILE A O 1
ATOM 829 N N . TYR A 1 103 ? -23.364 -10.533 8.097 1.00 85.62 103 TYR A N 1
ATOM 830 C CA . TYR A 1 103 ? -22.273 -10.585 9.066 1.00 85.62 103 TYR A CA 1
ATOM 831 C C . TYR A 1 103 ? -22.841 -10.750 10.479 1.00 85.62 103 TYR A C 1
ATOM 833 O O . TYR A 1 103 ? -23.666 -9.952 10.909 1.00 85.62 103 TYR A O 1
ATOM 841 N N . GLU A 1 104 ? -22.430 -11.791 11.194 1.00 85.69 104 GLU A N 1
ATOM 842 C CA . GLU A 1 104 ? -22.814 -12.040 12.592 1.00 85.69 104 GLU A CA 1
ATOM 843 C C . GLU A 1 104 ? -21.666 -11.647 13.536 1.00 85.69 104 GLU A C 1
ATOM 845 O O . GLU A 1 104 ? -20.556 -11.392 13.075 1.00 85.69 104 GLU A O 1
ATOM 850 N N . ASP A 1 105 ? -21.910 -11.603 14.849 1.00 84.44 105 ASP A N 1
ATOM 851 C CA . ASP A 1 105 ? -20.892 -11.321 15.880 1.00 84.44 105 ASP A CA 1
ATOM 852 C C . ASP A 1 105 ? -20.189 -9.953 15.742 1.00 84.44 105 ASP A C 1
ATOM 854 O O . ASP A 1 105 ? -18.990 -9.807 16.012 1.00 84.44 105 ASP A O 1
ATOM 858 N N . GLU A 1 106 ? -20.935 -8.927 15.320 1.00 83.06 106 GLU A N 1
ATOM 859 C CA . GLU A 1 106 ? -20.392 -7.579 15.169 1.00 83.06 106 GLU A CA 1
ATOM 860 C C . GLU A 1 106 ? -19.805 -7.041 16.491 1.00 83.06 106 GLU A C 1
ATOM 862 O O . GLU A 1 106 ? -20.480 -7.079 17.523 1.00 83.06 106 GLU A O 1
ATOM 867 N N . PRO A 1 107 ? -18.583 -6.479 16.486 1.00 81.75 107 PRO A N 1
ATOM 868 C CA . PRO A 1 107 ? -17.995 -5.887 17.671 1.00 81.75 107 PRO A CA 1
ATOM 869 C C . PRO A 1 107 ? -18.819 -4.679 18.110 1.00 81.75 107 PRO A C 1
ATOM 871 O O . PRO A 1 107 ? -19.325 -3.889 17.293 1.00 81.75 107 PRO A O 1
ATOM 874 N N . THR A 1 108 ? -18.927 -4.527 19.425 1.00 80.75 108 THR A N 1
ATOM 875 C CA . THR A 1 108 ? -19.493 -3.331 20.032 1.00 80.75 108 THR A CA 1
ATOM 876 C C . THR A 1 108 ? -18.602 -2.131 19.733 1.00 80.75 108 THR A C 1
ATOM 878 O O . THR A 1 108 ? -17.386 -2.251 19.565 1.00 80.75 108 THR A O 1
ATOM 881 N N . TRP A 1 109 ? -19.222 -0.954 19.630 1.00 82.06 109 TRP A N 1
ATOM 882 C CA . TRP A 1 109 ? -18.450 0.282 19.613 1.00 82.06 109 TRP A CA 1
ATOM 883 C C . TRP A 1 109 ? -17.703 0.387 20.950 1.00 82.06 109 TRP A C 1
ATOM 885 O O . TRP A 1 109 ? -18.350 0.211 21.984 1.00 82.06 109 TRP A O 1
ATOM 895 N N . PRO A 1 110 ? -16.383 0.620 20.954 1.00 77.69 110 PRO A N 1
ATOM 896 C CA . PRO A 1 110 ? -15.624 0.666 22.195 1.00 77.69 110 PRO A CA 1
ATOM 897 C C . PRO A 1 110 ? -16.052 1.865 23.042 1.00 77.69 110 PRO A C 1
ATOM 899 O O . PRO A 1 110 ? -16.350 2.933 22.504 1.00 77.69 110 PRO A O 1
ATOM 902 N N . ASP A 1 111 ? -16.045 1.701 24.363 1.00 70.94 111 ASP A N 1
ATOM 903 C CA . ASP A 1 111 ? -16.254 2.817 25.282 1.00 70.94 111 ASP A CA 1
ATOM 904 C C . ASP A 1 111 ? -15.066 3.780 25.164 1.00 70.94 111 ASP A C 1
ATOM 906 O O . ASP A 1 111 ? -13.924 3.446 25.493 1.00 70.94 111 ASP A O 1
ATOM 910 N N . ILE A 1 112 ? -15.329 4.972 24.628 1.00 65.25 112 ILE A N 1
ATOM 911 C CA . ILE A 1 112 ? -14.332 6.032 24.487 1.00 65.25 112 ILE A CA 1
ATOM 912 C C . ILE A 1 112 ? -14.372 6.838 25.783 1.00 65.25 112 ILE A C 1
ATOM 914 O O . ILE A 1 112 ? -15.404 7.415 26.107 1.00 65.25 112 ILE A O 1
ATOM 918 N N . ALA A 1 113 ? -13.271 6.861 26.539 1.00 63.38 113 ALA A N 1
ATOM 919 C CA . ALA A 1 113 ? -13.194 7.691 27.737 1.00 63.38 113 ALA A CA 1
ATOM 920 C C . ALA A 1 113 ? -13.240 9.178 27.358 1.00 63.38 113 ALA A C 1
ATOM 922 O O . ALA A 1 113 ? -12.613 9.577 26.367 1.00 63.38 113 ALA A O 1
ATOM 923 N N . ASP A 1 114 ? -13.926 9.973 28.180 1.00 57.62 114 ASP A N 1
ATOM 924 C CA . ASP A 1 114 ? -14.122 11.411 27.984 1.00 57.62 114 ASP A CA 1
ATOM 925 C C . ASP A 1 114 ? -12.816 12.125 27.597 1.00 57.62 114 ASP A C 1
ATOM 927 O O . ASP A 1 114 ? -11.745 11.884 28.165 1.00 57.62 114 ASP A O 1
ATOM 931 N N . GLY A 1 115 ? -12.900 12.986 26.578 1.00 64.19 115 GLY A N 1
ATOM 932 C CA . GLY A 1 115 ? -11.763 13.751 26.058 1.00 64.19 115 GLY A CA 1
ATOM 933 C C . GLY A 1 115 ? -10.860 13.004 25.072 1.00 64.19 115 GLY A C 1
ATOM 934 O O . GLY A 1 115 ? -9.820 13.534 24.689 1.00 64.19 115 GLY A O 1
ATOM 935 N N . ASN A 1 116 ? -11.225 11.792 24.642 1.00 68.94 116 ASN A N 1
ATOM 936 C CA . ASN A 1 116 ? -10.489 11.076 23.595 1.00 68.94 116 ASN A CA 1
ATOM 937 C C . ASN A 1 116 ? -11.339 10.758 22.367 1.00 68.94 116 ASN A C 1
ATOM 939 O O . ASN A 1 116 ? -11.056 9.813 21.638 1.00 68.94 116 ASN A O 1
ATOM 943 N N . GLU A 1 117 ? -12.397 11.521 22.151 1.00 81.25 117 GLU A N 1
ATOM 944 C CA . GLU A 1 117 ? -13.124 11.502 20.894 1.00 81.25 117 GLU A CA 1
ATOM 945 C C . GLU A 1 117 ? -12.345 12.311 19.855 1.00 81.25 117 GLU A C 1
ATOM 947 O O . GLU A 1 117 ? -11.742 13.338 20.165 1.00 81.25 117 GLU A O 1
ATOM 952 N N . TRP A 1 118 ? -12.358 11.858 18.604 1.00 86.31 118 TRP A N 1
ATOM 953 C CA . TRP A 1 118 ? -11.894 12.672 17.490 1.00 86.31 118 TRP A CA 1
ATOM 954 C C . TRP A 1 118 ? -12.906 13.787 17.226 1.00 86.31 118 TRP A C 1
ATOM 956 O O . TRP A 1 118 ? -13.996 13.536 16.702 1.00 86.31 118 TRP A O 1
ATOM 966 N N . ILE A 1 119 ? -12.541 14.998 17.638 1.00 88.44 119 ILE A N 1
ATOM 967 C CA . ILE A 1 119 ? -13.315 16.224 17.466 1.00 88.44 119 ILE A CA 1
ATOM 968 C C . ILE A 1 119 ? -12.486 17.175 16.604 1.00 88.44 119 ILE A C 1
ATOM 970 O O . ILE A 1 119 ? -11.315 17.411 16.900 1.00 88.44 119 ILE A O 1
ATOM 974 N N . ILE A 1 120 ? -13.088 17.699 15.537 1.00 88.88 120 ILE A N 1
ATOM 975 C CA . ILE A 1 120 ? -12.489 18.737 14.694 1.00 88.88 120 ILE A CA 1
ATOM 976 C C . ILE A 1 120 ? -13.374 19.968 14.810 1.00 88.88 120 ILE A C 1
ATOM 978 O O . ILE A 1 120 ? -14.551 19.909 14.449 1.00 88.88 120 ILE A O 1
ATOM 982 N N . GLU A 1 121 ? -12.800 21.062 15.311 1.00 88.50 121 GLU A N 1
ATOM 983 C CA . GLU A 1 121 ? -13.554 22.251 15.724 1.00 88.50 121 GLU A CA 1
ATOM 984 C C . GLU A 1 121 ? -14.612 21.834 16.761 1.00 88.50 121 GLU A C 1
ATOM 986 O O . GLU A 1 121 ? -14.237 21.433 17.860 1.00 88.50 121 GLU A O 1
ATOM 991 N N . ASP A 1 122 ? -15.891 21.808 16.390 1.00 89.62 122 ASP A N 1
ATOM 992 C CA . ASP A 1 122 ? -17.002 21.393 17.259 1.00 89.62 122 ASP A CA 1
ATOM 993 C C . ASP A 1 122 ? -17.720 20.126 16.755 1.00 89.62 122 ASP A C 1
ATOM 995 O O . ASP A 1 122 ? -18.790 19.755 17.242 1.00 89.62 122 ASP A O 1
ATOM 999 N N . ILE A 1 123 ? -17.157 19.444 15.750 1.00 90.44 123 ILE A N 1
ATOM 1000 C CA . ILE A 1 123 ? -17.768 18.261 15.137 1.00 90.44 123 ILE A CA 1
ATOM 1001 C C . ILE A 1 123 ? -17.112 16.994 15.680 1.00 90.44 123 ILE A C 1
ATOM 1003 O O . ILE A 1 123 ? -15.932 16.731 15.443 1.00 90.44 123 ILE A O 1
ATOM 1007 N N . ASN A 1 124 ? -17.903 16.158 16.354 1.00 90.12 124 ASN A N 1
ATOM 1008 C CA . ASN A 1 124 ? -17.467 14.849 16.833 1.00 90.12 124 ASN A CA 1
ATOM 1009 C C . ASN A 1 124 ? -17.494 13.813 15.695 1.00 90.12 124 ASN A C 1
ATOM 1011 O O . ASN A 1 124 ? -18.512 13.169 15.424 1.00 90.12 124 ASN A O 1
ATOM 1015 N N . ILE A 1 125 ? -16.342 13.625 15.051 1.00 89.62 125 ILE A N 1
ATOM 1016 C CA . ILE A 1 125 ? -16.151 12.669 13.953 1.00 89.62 125 ILE A CA 1
ATOM 1017 C C . ILE A 1 125 ? -16.346 11.227 14.435 1.00 89.62 125 ILE A C 1
ATOM 1019 O O . ILE A 1 125 ? -16.860 10.385 13.700 1.00 89.62 125 ILE A O 1
ATOM 1023 N N . SER A 1 126 ? -16.013 10.930 15.693 1.00 88.31 126 SER A N 1
ATOM 1024 C CA . SER A 1 126 ? -16.239 9.598 16.279 1.00 88.31 126 SER A CA 1
ATOM 1025 C C . SER A 1 126 ? -17.721 9.228 16.271 1.00 88.31 126 SER A C 1
ATOM 1027 O O . SER A 1 126 ? -18.076 8.088 15.964 1.00 88.31 126 SER A O 1
ATOM 1029 N N . ASN A 1 127 ? -18.593 10.194 16.566 1.00 88.50 127 ASN A N 1
ATOM 1030 C CA . ASN A 1 127 ? -20.035 9.999 16.542 1.00 88.50 127 ASN A CA 1
ATOM 1031 C C . ASN A 1 127 ? -20.566 9.798 15.112 1.00 88.50 127 ASN A C 1
ATOM 1033 O O . ASN A 1 127 ? -21.384 8.906 14.900 1.00 88.50 127 ASN A O 1
ATOM 1037 N N . GLU A 1 128 ? -20.060 10.543 14.124 1.00 90.19 128 GLU A N 1
ATOM 1038 C CA . GLU A 1 128 ? -20.388 10.342 12.699 1.00 90.19 128 GLU A CA 1
ATOM 1039 C C . GLU A 1 128 ? -20.056 8.908 12.241 1.00 90.19 128 GLU A C 1
ATOM 1041 O O . GLU A 1 128 ? -20.888 8.203 11.661 1.00 90.19 128 GLU A O 1
ATOM 1046 N N . LEU A 1 129 ? -18.862 8.411 12.584 1.00 90.06 129 LEU A N 1
ATOM 1047 C CA . LEU A 1 129 ? -18.441 7.042 12.264 1.00 90.06 129 LEU A CA 1
ATOM 1048 C C . LEU A 1 129 ? -19.279 5.985 13.009 1.00 90.06 129 LEU A C 1
ATOM 1050 O O . LEU A 1 129 ? -19.629 4.944 12.439 1.00 90.06 129 LEU A O 1
ATOM 1054 N N . LYS A 1 130 ? -19.653 6.255 14.266 1.00 89.75 130 LYS A N 1
ATOM 1055 C CA . LYS A 1 130 ? -20.543 5.396 15.066 1.00 89.75 130 LYS A CA 1
ATOM 1056 C C . LYS A 1 130 ? -21.935 5.296 14.447 1.00 89.75 130 LYS A C 1
ATOM 1058 O O . LYS A 1 130 ? -22.489 4.196 14.360 1.00 89.75 130 LYS A O 1
ATOM 1063 N N . GLN A 1 131 ? -22.488 6.415 13.981 1.00 91.50 131 GLN A N 1
ATOM 1064 C CA . GLN A 1 131 ? -23.765 6.450 13.269 1.00 91.50 131 GLN A CA 1
ATOM 1065 C C . GLN A 1 131 ? -23.685 5.681 11.947 1.00 91.50 131 GLN A C 1
ATOM 1067 O O . GLN A 1 131 ? -24.554 4.851 11.672 1.00 91.50 131 GLN A O 1
ATOM 1072 N N . PHE A 1 132 ? -22.604 5.855 11.178 1.00 91.56 132 PHE A N 1
ATOM 1073 C CA . PHE A 1 132 ? -22.389 5.098 9.944 1.00 91.56 132 PHE A CA 1
ATOM 1074 C C . PHE A 1 132 ? -22.319 3.580 10.179 1.00 91.56 132 PHE A C 1
ATOM 1076 O O . PHE A 1 132 ? -22.926 2.805 9.429 1.00 91.56 132 PHE A O 1
ATOM 1083 N N . LYS A 1 133 ? -21.626 3.131 11.239 1.00 91.00 133 LYS A N 1
ATOM 1084 C CA . LYS A 1 133 ? -21.628 1.712 11.636 1.00 91.00 133 LYS A CA 1
ATOM 1085 C C . LYS A 1 133 ? -23.042 1.244 11.960 1.00 91.00 133 LYS A C 1
ATOM 1087 O O . LYS A 1 133 ? -23.460 0.224 11.428 1.00 91.00 133 LYS A O 1
ATOM 1092 N N . LYS A 1 134 ? -23.788 1.989 12.785 1.00 91.81 134 LYS A N 1
ATOM 1093 C CA . LYS A 1 134 ? -25.162 1.630 13.176 1.00 91.81 134 LYS A CA 1
ATOM 1094 C C . LYS A 1 134 ? -26.074 1.468 11.955 1.00 91.81 134 LYS A C 1
ATOM 1096 O O . LYS A 1 134 ? -26.792 0.474 11.865 1.00 91.81 134 LYS A O 1
ATOM 1101 N N . ALA A 1 135 ? -26.001 2.393 10.999 1.00 91.81 135 ALA A N 1
ATOM 1102 C CA . ALA A 1 135 ? -26.734 2.294 9.738 1.00 91.81 135 ALA A CA 1
ATOM 1103 C C . ALA A 1 135 ? -26.305 1.059 8.922 1.00 91.81 135 ALA A C 1
ATOM 1105 O O . ALA A 1 135 ? -27.137 0.364 8.344 1.00 91.81 135 ALA A O 1
ATOM 1106 N N . SER A 1 136 ? -25.009 0.737 8.912 1.00 91.56 136 SER A N 1
ATOM 1107 C CA . SER A 1 136 ? -24.491 -0.462 8.242 1.00 91.56 136 SER A CA 1
ATOM 1108 C C . SER A 1 136 ? -24.990 -1.755 8.901 1.00 91.56 136 SER A C 1
ATOM 1110 O O . SER A 1 136 ? -25.413 -2.659 8.187 1.00 91.56 136 SER A O 1
ATOM 1112 N N . SER A 1 137 ? -25.055 -1.826 10.235 1.00 91.00 137 SER A N 1
ATOM 1113 C CA . SER A 1 137 ? -25.632 -2.965 10.972 1.00 91.00 137 SER A CA 1
ATOM 1114 C C . SER A 1 137 ? -27.125 -3.165 10.664 1.00 91.00 137 SER A C 1
ATOM 1116 O O . SER A 1 137 ? -27.603 -4.294 10.527 1.00 91.00 137 SER A O 1
ATOM 1118 N N . GLN A 1 138 ? -27.880 -2.072 10.508 1.00 90.06 138 GLN A N 1
ATOM 1119 C CA . GLN A 1 138 ? -29.294 -2.133 10.116 1.00 90.06 138 GLN A CA 1
ATOM 1120 C C . GLN A 1 138 ? -29.465 -2.696 8.699 1.00 90.06 138 GLN A C 1
ATOM 1122 O O . GLN A 1 138 ? -30.299 -3.574 8.485 1.00 90.06 138 GLN A O 1
ATOM 1127 N N . ILE A 1 139 ? -28.649 -2.247 7.738 1.00 88.06 139 ILE A N 1
ATOM 1128 C CA . ILE A 1 139 ? -28.665 -2.782 6.366 1.00 88.06 139 ILE A CA 1
ATOM 1129 C C . ILE A 1 139 ? -28.254 -4.258 6.360 1.00 88.06 139 ILE A C 1
ATOM 1131 O O . ILE A 1 139 ? -28.905 -5.070 5.705 1.00 88.06 139 ILE A O 1
ATOM 1135 N N . ASN A 1 140 ? -27.222 -4.623 7.123 1.00 88.62 140 ASN A N 1
ATOM 1136 C CA . ASN A 1 140 ? -26.767 -6.004 7.282 1.00 88.62 140 ASN A CA 1
ATOM 1137 C C . ASN A 1 140 ? -27.902 -6.937 7.741 1.00 88.62 140 ASN A C 1
ATOM 1139 O O . ASN A 1 140 ? -28.066 -8.023 7.191 1.00 88.62 140 ASN A O 1
ATOM 1143 N N . THR A 1 141 ? -28.722 -6.473 8.689 1.00 85.19 141 THR A N 1
ATOM 1144 C CA . THR A 1 141 ? -29.863 -7.229 9.230 1.00 85.19 141 THR A CA 1
ATOM 1145 C C . THR A 1 141 ? -31.049 -7.286 8.260 1.00 85.19 141 THR A C 1
ATOM 1147 O O . THR A 1 141 ? -31.663 -8.338 8.103 1.00 85.19 141 THR A O 1
ATOM 1150 N N . ASN A 1 142 ? -31.378 -6.168 7.604 1.00 83.19 142 ASN A N 1
ATOM 1151 C CA . ASN A 1 142 ? -32.619 -6.031 6.831 1.00 83.19 142 ASN A CA 1
ATOM 1152 C C . ASN A 1 142 ? -32.488 -6.452 5.360 1.00 83.19 142 ASN A C 1
ATOM 1154 O O . ASN A 1 142 ? -33.448 -6.945 4.773 1.00 83.19 142 ASN A O 1
ATOM 1158 N N . GLN A 1 143 ? -31.329 -6.211 4.745 1.00 82.25 143 GLN A N 1
ATOM 1159 C CA . GLN A 1 143 ? -31.108 -6.376 3.301 1.00 82.25 143 GLN A CA 1
ATOM 1160 C C . GLN A 1 143 ? -29.943 -7.320 2.983 1.00 82.25 143 GLN A C 1
ATOM 1162 O O . GLN A 1 143 ? -29.956 -7.961 1.932 1.00 82.25 143 GLN A O 1
ATOM 1167 N N . GLY A 1 144 ? -28.940 -7.396 3.869 1.00 77.75 144 GLY A N 1
ATOM 1168 C CA . GLY A 1 144 ? -27.648 -8.042 3.617 1.00 77.75 144 GLY A CA 1
ATOM 1169 C C . GLY A 1 144 ? -26.920 -7.457 2.397 1.00 77.75 144 GLY A C 1
ATOM 1170 O O . GLY A 1 144 ? -27.249 -6.376 1.920 1.00 77.75 144 GLY A O 1
ATOM 1171 N N . ASN A 1 145 ? -25.908 -8.163 1.879 1.00 77.88 145 ASN A N 1
ATOM 1172 C CA . ASN A 1 145 ? -25.202 -7.815 0.630 1.00 77.88 145 ASN A CA 1
ATOM 1173 C C . ASN A 1 145 ? -24.778 -6.334 0.517 1.00 77.88 145 ASN A C 1
ATOM 1175 O O . ASN A 1 145 ? -25.129 -5.627 -0.430 1.00 77.88 145 ASN A O 1
ATOM 1179 N N . MET A 1 146 ? -23.966 -5.885 1.468 1.00 84.38 146 MET A N 1
ATOM 1180 C CA . MET A 1 146 ? -23.459 -4.515 1.497 1.00 84.38 146 MET A CA 1
ATOM 1181 C C . MET A 1 146 ? -22.218 -4.318 0.615 1.00 84.38 146 MET A C 1
ATOM 1183 O O . MET A 1 146 ? -21.565 -5.285 0.198 1.00 84.38 146 MET A O 1
ATOM 1187 N N . ASN A 1 147 ? -21.890 -3.045 0.373 1.00 84.19 147 ASN A N 1
ATOM 1188 C CA . ASN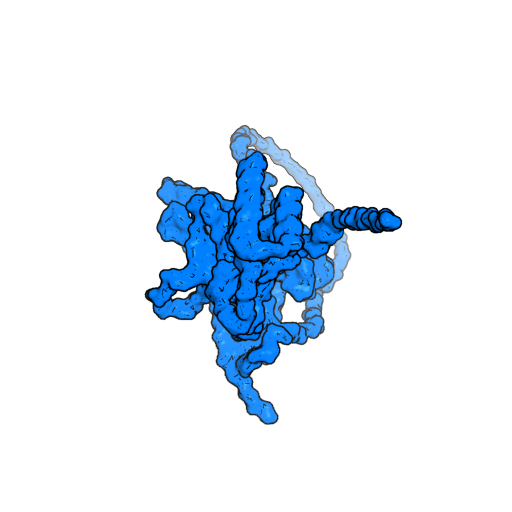 A 1 147 ? -20.619 -2.635 -0.215 1.00 84.19 147 ASN A CA 1
ATOM 1189 C C . ASN A 1 147 ? -19.454 -2.782 0.771 1.00 84.19 147 ASN A C 1
ATOM 1191 O O . ASN A 1 147 ? -19.639 -2.864 1.987 1.00 84.19 147 ASN A O 1
ATOM 1195 N N . ASP A 1 148 ? -18.247 -2.766 0.223 1.00 84.00 148 ASP A N 1
ATOM 1196 C CA . ASP A 1 148 ? -17.004 -3.008 0.951 1.00 84.00 148 ASP A CA 1
ATOM 1197 C C . ASP A 1 148 ? -16.775 -2.036 2.111 1.00 84.00 148 ASP A C 1
ATOM 1199 O O . ASP A 1 148 ? -16.351 -2.444 3.188 1.00 84.00 148 ASP A O 1
ATOM 1203 N N . MET A 1 149 ? -17.128 -0.761 1.941 1.00 86.19 149 MET A N 1
ATOM 1204 C CA . MET A 1 149 ? -16.954 0.252 2.983 1.00 86.19 149 MET A CA 1
ATOM 1205 C C . MET A 1 149 ? -17.859 0.006 4.195 1.00 86.19 149 MET A C 1
ATOM 1207 O O . MET A 1 149 ? -17.438 0.184 5.336 1.00 86.19 149 MET A O 1
ATOM 1211 N N . ARG A 1 150 ? -19.098 -0.441 3.961 1.00 89.94 150 ARG A N 1
ATOM 1212 C CA . ARG A 1 150 ? -20.024 -0.840 5.031 1.00 89.94 150 ARG A CA 1
ATOM 1213 C C . ARG A 1 150 ? -19.574 -2.124 5.713 1.00 89.94 150 ARG A C 1
ATOM 1215 O O . ARG A 1 150 ? -19.665 -2.208 6.933 1.00 89.94 150 ARG A O 1
ATOM 1222 N N . ILE A 1 151 ? -19.053 -3.086 4.947 1.00 88.31 151 ILE A N 1
ATOM 1223 C CA . ILE A 1 151 ? -18.453 -4.300 5.510 1.00 88.31 151 ILE A CA 1
ATOM 1224 C C . ILE A 1 151 ? -17.296 -3.908 6.439 1.00 88.31 151 ILE A C 1
ATOM 1226 O O . ILE A 1 151 ? -17.312 -4.273 7.610 1.00 88.31 151 ILE A O 1
ATOM 1230 N N . LEU A 1 152 ? -16.350 -3.088 5.977 1.00 87.06 152 LEU A N 1
ATOM 1231 C CA . LEU A 1 152 ? -15.238 -2.594 6.798 1.00 87.06 152 LEU A CA 1
ATOM 1232 C C . LEU A 1 152 ? -15.716 -1.862 8.061 1.00 87.06 152 LEU A C 1
ATOM 1234 O O . LEU A 1 152 ? -15.182 -2.110 9.142 1.00 87.06 152 LEU A O 1
ATOM 1238 N N . ALA A 1 153 ? -16.773 -1.051 7.975 1.00 90.69 153 ALA A N 1
ATOM 1239 C CA . ALA A 1 153 ? -17.339 -0.378 9.144 1.00 90.69 153 ALA A CA 1
ATOM 1240 C C . ALA A 1 153 ? -17.910 -1.350 10.192 1.00 90.69 153 ALA A C 1
ATOM 1242 O O . ALA A 1 153 ? -17.787 -1.084 11.391 1.00 90.69 153 ALA A O 1
ATOM 1243 N N . LEU A 1 154 ? -18.466 -2.501 9.787 1.00 90.56 154 LEU A N 1
ATOM 1244 C CA . LEU A 1 154 ? -18.847 -3.556 10.739 1.00 90.56 154 LEU A CA 1
ATOM 1245 C C . LEU A 1 154 ? -17.630 -4.131 11.465 1.00 90.56 154 LEU A C 1
ATOM 1247 O O . LEU A 1 154 ? -17.708 -4.455 12.648 1.00 90.56 154 LEU A O 1
ATOM 1251 N N . HIS A 1 155 ? -16.484 -4.180 10.788 1.00 86.50 155 HIS A N 1
ATOM 1252 C CA . HIS A 1 155 ? -15.194 -4.514 11.382 1.00 86.50 155 HIS A CA 1
ATOM 1253 C C . HIS A 1 155 ? -14.540 -3.325 12.104 1.00 86.50 155 HIS A C 1
ATOM 1255 O O . HIS A 1 155 ? -13.404 -3.462 12.554 1.00 86.50 155 HIS A O 1
ATOM 1261 N N . LEU A 1 156 ? -15.232 -2.193 12.283 1.00 87.62 156 LEU A N 1
ATOM 1262 C CA . LEU A 1 156 ? -14.703 -0.969 12.892 1.00 87.62 156 LEU A CA 1
ATOM 1263 C C . LEU A 1 156 ? -13.481 -0.387 12.161 1.00 87.62 156 LEU A C 1
ATOM 1265 O O . LEU A 1 156 ? -12.575 0.169 12.788 1.00 87.62 156 LEU A O 1
ATOM 1269 N N . ILE A 1 157 ? -13.463 -0.549 10.841 1.00 86.88 157 ILE A N 1
ATOM 1270 C CA . ILE A 1 157 ? -12.451 -0.018 9.936 1.00 86.88 157 ILE A CA 1
ATOM 1271 C C . ILE A 1 157 ? -13.110 1.056 9.071 1.00 86.88 157 ILE A C 1
ATOM 1273 O O . ILE A 1 157 ? -14.111 0.795 8.405 1.00 86.88 157 ILE A O 1
ATOM 1277 N N . PHE A 1 158 ? -12.533 2.255 9.060 1.00 88.06 158 PHE A N 1
ATOM 1278 C CA . PHE A 1 158 ? -13.061 3.399 8.316 1.00 88.06 158 PHE A CA 1
ATOM 1279 C C . PHE A 1 158 ? -12.027 3.887 7.297 1.00 88.06 158 PHE A C 1
ATOM 1281 O O . PHE A 1 158 ? -10.993 4.427 7.704 1.00 88.06 158 PHE A O 1
ATOM 1288 N N . PRO A 1 159 ? -12.265 3.667 5.990 1.00 83.94 159 PRO A N 1
ATOM 1289 C CA . PRO A 1 159 ? -11.346 4.109 4.951 1.00 83.94 159 PRO A CA 1
ATOM 1290 C C . PRO A 1 159 ? -11.445 5.603 4.666 1.00 83.94 159 PRO A C 1
ATOM 1292 O O . PRO A 1 159 ? -12.503 6.092 4.268 1.00 83.94 159 PRO A O 1
ATOM 1295 N N . PHE A 1 160 ? -10.326 6.308 4.785 1.00 83.25 160 PHE A N 1
ATOM 1296 C CA . PHE A 1 160 ? -10.185 7.688 4.331 1.00 83.25 160 PHE A CA 1
ATOM 1297 C C . PHE A 1 160 ? -9.346 7.706 3.053 1.00 83.25 160 PHE A C 1
ATOM 1299 O O . PHE A 1 160 ? -8.189 7.283 3.055 1.00 83.25 160 PHE A O 1
ATOM 1306 N N . MET A 1 161 ? -9.954 8.167 1.959 1.00 76.50 161 MET A N 1
ATOM 1307 C CA . MET A 1 161 ? -9.342 8.226 0.628 1.00 76.50 161 MET A CA 1
ATOM 1308 C C . MET A 1 161 ? -9.332 9.664 0.114 1.00 76.50 161 MET A C 1
ATOM 1310 O O . MET A 1 161 ? -10.251 10.428 0.408 1.00 76.50 161 MET A O 1
ATOM 1314 N N . LEU A 1 162 ? -8.369 9.995 -0.751 1.00 67.88 162 LEU A N 1
ATOM 1315 C CA . LEU A 1 162 ? -8.364 11.278 -1.470 1.00 67.88 162 LEU A CA 1
ATOM 1316 C C . LEU A 1 162 ? -9.549 11.424 -2.437 1.00 67.88 162 LEU A C 1
ATOM 1318 O O . LEU A 1 162 ? -10.080 12.516 -2.627 1.00 67.88 162 LEU A O 1
ATOM 1322 N N . SER A 1 163 ? -9.978 10.324 -3.061 1.00 74.06 163 SER A N 1
ATOM 1323 C CA . SER A 1 163 ? -11.205 10.320 -3.856 1.00 74.06 163 SER A CA 1
ATOM 1324 C C . SER A 1 163 ? -12.409 10.282 -2.925 1.00 74.06 163 SER A C 1
ATOM 1326 O O . SER A 1 163 ? -12.659 9.263 -2.278 1.00 74.06 163 SER A O 1
ATOM 1328 N N . ALA A 1 164 ? -13.196 11.361 -2.912 1.00 74.31 164 ALA A N 1
ATOM 1329 C CA . ALA A 1 164 ? -14.404 11.444 -2.098 1.00 74.31 164 ALA A CA 1
ATOM 1330 C C . ALA A 1 164 ? -15.318 10.225 -2.311 1.00 74.31 164 ALA A C 1
ATOM 1332 O O . ALA A 1 164 ? -15.761 9.634 -1.340 1.00 74.31 164 ALA A O 1
ATOM 1333 N N . ASN A 1 165 ? -15.521 9.768 -3.553 1.00 79.06 165 ASN A N 1
ATOM 1334 C CA . ASN A 1 165 ? -16.419 8.644 -3.871 1.00 79.06 165 ASN A CA 1
ATOM 1335 C C . ASN A 1 165 ? -15.987 7.295 -3.272 1.00 79.06 165 ASN A C 1
ATOM 1337 O O . ASN A 1 165 ? -16.830 6.419 -3.053 1.00 79.06 165 ASN A O 1
ATOM 1341 N N . SER A 1 166 ? -14.690 7.139 -3.010 1.00 75.62 166 SER A N 1
ATOM 1342 C CA . SER A 1 166 ? -14.103 5.937 -2.416 1.00 75.62 166 SER A CA 1
ATOM 1343 C C . SER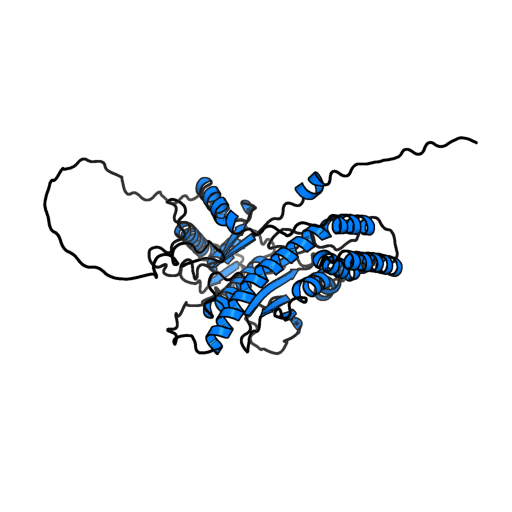 A 1 166 ? -13.833 6.101 -0.918 1.00 75.62 166 SER A C 1
ATOM 1345 O O . SER A 1 166 ? -13.446 5.136 -0.271 1.00 75.62 166 SER A O 1
ATOM 1347 N N . SER A 1 167 ? -14.040 7.298 -0.360 1.00 82.19 167 SER A N 1
ATOM 1348 C CA . SER A 1 167 ? -13.785 7.643 1.041 1.00 82.19 167 SER A CA 1
ATOM 1349 C C . SER A 1 167 ? -15.048 7.553 1.891 1.00 82.19 167 SER A C 1
ATOM 1351 O O . SER A 1 167 ? -16.151 7.842 1.422 1.00 82.19 167 SER A O 1
ATOM 1353 N N . ILE A 1 168 ? -14.893 7.241 3.180 1.00 85.69 168 ILE A N 1
ATOM 1354 C CA . ILE A 1 168 ? -15.985 7.309 4.160 1.00 85.69 168 ILE A CA 1
ATOM 1355 C C . ILE A 1 168 ? -16.578 8.715 4.273 1.00 85.69 168 ILE A C 1
ATOM 1357 O O . ILE A 1 168 ? -17.767 8.874 4.557 1.00 85.69 168 ILE A O 1
ATOM 1361 N N . THR A 1 169 ? -15.785 9.741 3.957 1.00 87.00 169 THR A N 1
ATOM 1362 C CA . THR A 1 169 ? -16.222 11.138 3.976 1.00 87.00 169 THR A CA 1
ATOM 1363 C C . THR A 1 169 ? -17.339 11.433 2.971 1.00 87.00 169 THR A C 1
ATOM 1365 O O . THR A 1 169 ? -18.002 12.467 3.097 1.00 87.00 169 THR A O 1
ATOM 1368 N N . LYS A 1 170 ? -17.629 10.533 2.012 1.00 87.62 170 LYS A N 1
ATOM 1369 C CA . LYS A 1 170 ? -18.794 10.673 1.121 1.00 87.62 170 LYS A CA 1
ATOM 1370 C C . LYS A 1 170 ? -20.127 10.693 1.855 1.00 87.62 170 LYS A C 1
ATOM 1372 O O . LYS A 1 170 ? -21.044 11.355 1.387 1.00 87.62 170 LYS A O 1
ATOM 1377 N N . TYR A 1 171 ? -20.209 10.004 2.992 1.00 88.56 171 TYR A N 1
ATOM 1378 C CA . TYR A 1 171 ? -21.413 9.947 3.824 1.00 88.56 171 TYR A CA 1
ATOM 1379 C C . TYR A 1 171 ? -21.483 11.081 4.852 1.00 88.56 171 TYR A C 1
ATOM 1381 O O . TYR A 1 171 ? -22.445 11.165 5.605 1.00 88.56 171 TYR A O 1
ATOM 1389 N N . MET A 1 172 ? -20.469 11.948 4.890 1.00 89.88 172 MET A N 1
ATOM 1390 C CA . MET A 1 172 ? -20.444 13.137 5.734 1.00 89.88 172 MET A CA 1
ATOM 1391 C C . MET A 1 172 ? -20.898 14.361 4.934 1.00 89.88 172 MET A C 1
ATOM 1393 O O . MET A 1 172 ? -20.687 14.446 3.716 1.00 89.88 172 MET A O 1
ATOM 1397 N N . GLY A 1 173 ? -21.463 15.347 5.636 1.00 89.56 173 GLY A N 1
ATOM 1398 C CA . GLY A 1 173 ? -21.801 16.645 5.052 1.00 89.56 173 GLY A CA 1
ATOM 1399 C C . GLY A 1 173 ? -20.579 17.332 4.430 1.00 89.56 173 GLY A C 1
ATOM 1400 O O . GLY A 1 173 ? -19.454 17.175 4.904 1.00 89.56 173 GLY A O 1
ATOM 1401 N N . SER A 1 174 ? -20.786 18.123 3.369 1.00 89.88 174 SER A N 1
ATOM 1402 C CA . SER A 1 174 ? -19.679 18.716 2.595 1.00 89.88 174 SER A CA 1
ATOM 1403 C C . SER A 1 174 ? -18.709 19.559 3.431 1.00 89.88 174 SER A C 1
ATOM 1405 O O . SER A 1 174 ? -17.535 19.625 3.072 1.00 89.88 174 SER A O 1
ATOM 1407 N N . GLN A 1 175 ? -19.177 20.220 4.493 1.00 90.50 175 GLN A N 1
ATOM 1408 C CA . GLN A 1 175 ? -18.312 21.007 5.374 1.00 90.50 175 GLN A CA 1
ATOM 1409 C C . GLN A 1 175 ? -17.451 20.096 6.256 1.00 90.50 175 GLN A C 1
ATOM 1411 O O . GLN A 1 175 ? -16.230 20.218 6.239 1.00 90.50 175 GLN A O 1
ATOM 1416 N N . THR A 1 176 ? -18.069 19.128 6.939 1.00 90.25 176 THR A N 1
ATOM 1417 C CA . THR A 1 176 ? -17.377 18.102 7.735 1.00 90.25 176 THR A CA 1
ATOM 1418 C C . THR A 1 176 ? -16.335 17.364 6.906 1.00 90.25 176 THR A C 1
ATOM 1420 O O . THR A 1 176 ? -15.209 17.182 7.350 1.00 90.25 176 THR A O 1
ATOM 1423 N N . ARG A 1 177 ? -16.675 17.004 5.663 1.00 89.38 177 ARG A N 1
ATOM 1424 C CA . ARG A 1 177 ? -15.748 16.373 4.720 1.00 89.38 177 ARG A CA 1
ATOM 1425 C C . ARG A 1 177 ? -14.473 17.191 4.529 1.00 89.38 177 ARG A C 1
ATOM 1427 O O . ARG A 1 177 ? -13.398 16.634 4.683 1.00 89.38 177 ARG A O 1
ATOM 1434 N N . LYS A 1 178 ? -14.587 18.490 4.233 1.00 89.62 178 LYS A N 1
ATOM 1435 C CA . LYS A 1 178 ? -13.420 19.366 4.028 1.00 89.62 178 LYS A CA 1
ATOM 1436 C C . LYS A 1 178 ? -12.564 19.490 5.288 1.00 89.62 178 LYS A C 1
ATOM 1438 O O . LYS A 1 178 ? -11.343 19.528 5.189 1.00 89.62 178 LYS A O 1
ATOM 1443 N N . LEU A 1 179 ? -13.203 19.558 6.458 1.00 90.25 179 LEU A N 1
ATOM 1444 C CA . LEU A 1 179 ? -12.508 19.618 7.744 1.00 90.25 179 LEU A CA 1
ATOM 1445 C C . LEU A 1 179 ? -11.716 18.337 8.005 1.00 90.25 179 LEU A C 1
ATOM 1447 O O . LEU A 1 179 ? -10.529 18.404 8.301 1.00 90.25 179 LEU A O 1
ATOM 1451 N N . VAL A 1 180 ? -12.351 17.181 7.808 1.00 87.31 180 VAL A N 1
ATOM 1452 C CA . VAL A 1 180 ? -11.701 15.874 7.934 1.00 87.31 180 VAL A CA 1
ATOM 1453 C C . VAL A 1 180 ? -10.572 15.723 6.920 1.00 87.31 180 VAL A C 1
ATOM 1455 O O . VAL A 1 180 ? -9.484 15.318 7.304 1.00 87.31 180 VAL A O 1
ATOM 1458 N N . GLU A 1 181 ? -10.798 16.070 5.649 1.00 84.25 181 GLU A N 1
ATOM 1459 C CA . GLU A 1 181 ? -9.782 16.002 4.587 1.00 84.25 181 GLU A CA 1
ATOM 1460 C C . GLU A 1 181 ? -8.540 16.832 4.928 1.00 84.25 181 GLU A C 1
ATOM 1462 O O . GLU A 1 181 ? -7.425 16.360 4.724 1.00 84.25 181 GLU A O 1
ATOM 1467 N N . LYS A 1 182 ? -8.730 18.028 5.497 1.00 85.75 182 LYS A N 1
ATOM 1468 C CA . LYS A 1 182 ? -7.639 18.891 5.959 1.00 85.75 182 LYS A CA 1
ATOM 1469 C C . LYS A 1 182 ? -6.921 18.321 7.186 1.00 85.75 182 LYS A C 1
ATOM 1471 O O . LYS A 1 182 ? -5.699 18.377 7.254 1.00 85.75 182 LYS A O 1
ATOM 1476 N N . ASP A 1 183 ? -7.657 17.782 8.155 1.00 85.06 183 ASP A N 1
ATOM 1477 C CA . ASP A 1 183 ? -7.081 17.218 9.384 1.00 85.06 183 ASP A CA 1
ATOM 1478 C C . ASP A 1 183 ? -6.191 16.002 9.076 1.00 85.06 183 ASP A C 1
ATOM 1480 O O . ASP A 1 183 ? -5.037 15.918 9.514 1.00 85.06 183 ASP A O 1
ATOM 1484 N N . ILE A 1 184 ? -6.680 15.108 8.210 1.00 79.25 184 ILE A N 1
ATOM 1485 C CA . ILE A 1 184 ? -5.925 13.928 7.778 1.00 79.25 184 ILE A CA 1
ATOM 1486 C C . ILE A 1 184 ? -4.822 14.256 6.762 1.00 79.25 184 ILE A C 1
ATOM 1488 O O . ILE A 1 184 ? -4.007 13.384 6.471 1.00 79.25 184 ILE A O 1
ATOM 1492 N N . GLU A 1 185 ? -4.767 15.478 6.217 1.00 75.44 185 GLU A N 1
ATOM 1493 C CA . GLU A 1 185 ? -3.756 15.858 5.223 1.00 75.44 185 GLU A CA 1
ATOM 1494 C C . GLU A 1 185 ? -2.336 15.730 5.783 1.00 75.44 185 GLU A C 1
ATOM 1496 O O . GLU A 1 185 ? -1.422 15.250 5.117 1.00 75.44 185 GLU A O 1
ATOM 1501 N N . SER A 1 186 ? -2.186 16.065 7.065 1.00 68.81 186 SER A N 1
ATOM 1502 C CA . SER A 1 186 ? -0.938 15.928 7.819 1.00 68.81 186 SER A CA 1
ATOM 1503 C C . SER A 1 186 ? -0.420 14.486 7.925 1.00 68.81 186 SER A C 1
ATOM 1505 O O . SER A 1 186 ? 0.734 14.269 8.296 1.00 68.81 186 SER A O 1
ATOM 1507 N N . LEU A 1 187 ? -1.258 13.495 7.610 1.00 67.56 187 LEU A N 1
ATOM 1508 C CA . LEU A 1 187 ? -0.915 12.074 7.680 1.00 67.56 187 LEU A CA 1
ATOM 1509 C C . LEU A 1 187 ? -0.242 11.576 6.411 1.00 67.56 187 LEU A C 1
ATOM 1511 O O . LEU A 1 187 ? 0.414 10.533 6.442 1.00 67.56 187 LEU A O 1
ATOM 1515 N N . TYR A 1 188 ? -0.395 12.309 5.310 1.00 67.25 188 TYR A N 1
ATOM 1516 C CA . TYR A 1 188 ? 0.220 11.972 4.042 1.00 67.25 188 TYR A CA 1
ATOM 1517 C C . TYR A 1 188 ? 1.721 12.269 4.102 1.00 67.25 188 TYR A C 1
ATOM 1519 O O . TYR A 1 188 ? 2.160 13.411 4.225 1.00 67.25 188 TYR A O 1
ATOM 1527 N N . GLU A 1 189 ? 2.532 11.220 3.990 1.00 71.94 189 GLU A N 1
ATOM 1528 C CA . GLU A 1 189 ? 3.955 11.388 3.712 1.00 71.94 189 GLU A CA 1
ATOM 1529 C C . GLU A 1 189 ? 4.121 11.681 2.215 1.00 71.94 189 GLU A C 1
ATOM 1531 O O . GLU A 1 189 ? 3.431 11.105 1.373 1.00 71.94 189 GLU A O 1
ATOM 1536 N N . ALA A 1 190 ? 5.007 12.601 1.847 1.00 75.31 190 ALA A N 1
ATOM 1537 C CA . ALA A 1 190 ? 5.310 12.804 0.436 1.00 75.31 190 ALA A CA 1
ATOM 1538 C C . ALA A 1 190 ? 6.162 11.626 -0.073 1.00 75.31 190 ALA A C 1
ATOM 1540 O O . ALA A 1 190 ? 7.071 11.186 0.639 1.00 75.31 190 ALA A O 1
ATOM 1541 N N . PRO A 1 191 ? 5.914 11.106 -1.289 1.00 77.38 191 PRO A N 1
ATOM 1542 C CA . PRO A 1 191 ? 6.835 10.156 -1.891 1.00 77.38 191 PRO A CA 1
ATOM 1543 C C . PRO A 1 191 ? 8.201 10.825 -2.113 1.00 77.38 191 PRO A C 1
ATOM 1545 O O . PRO A 1 191 ? 8.264 12.036 -2.357 1.00 77.38 191 PRO A O 1
ATOM 1548 N N . PRO A 1 192 ? 9.305 10.062 -2.054 1.00 83.94 192 PRO A N 1
ATOM 1549 C CA . PRO A 1 192 ? 10.619 10.592 -2.378 1.00 83.94 192 PRO A CA 1
ATOM 1550 C C . PRO A 1 192 ? 10.650 11.118 -3.816 1.00 83.94 192 PRO A C 1
ATOM 1552 O O . PRO A 1 192 ? 10.021 10.561 -4.720 1.00 83.94 192 PRO A O 1
ATOM 1555 N N . THR A 1 193 ? 11.410 12.188 -4.036 1.00 86.31 193 THR A N 1
ATOM 1556 C CA . THR A 1 193 ? 11.563 12.784 -5.364 1.00 86.31 193 THR A CA 1
ATOM 1557 C C . THR A 1 193 ? 12.227 11.795 -6.318 1.00 86.31 193 THR A C 1
ATOM 1559 O O . THR A 1 193 ? 13.262 11.207 -6.013 1.00 86.31 193 THR A O 1
ATOM 1562 N N . THR A 1 194 ? 11.642 11.633 -7.504 1.00 88.31 194 THR A N 1
ATOM 1563 C CA . THR A 1 194 ? 12.248 10.843 -8.581 1.00 88.31 194 THR A CA 1
ATOM 1564 C C . THR A 1 194 ? 13.495 11.543 -9.121 1.00 88.31 194 THR A C 1
ATOM 1566 O O . THR A 1 194 ? 13.458 12.741 -9.405 1.00 88.31 194 THR A O 1
ATOM 1569 N N . THR A 1 195 ? 14.576 10.795 -9.346 1.00 91.88 195 THR A N 1
ATOM 1570 C CA . THR A 1 195 ? 15.791 11.354 -9.948 1.00 91.88 195 THR A CA 1
ATOM 1571 C C . THR A 1 195 ? 15.667 11.508 -11.465 1.00 91.88 195 THR A C 1
ATOM 1573 O O . THR A 1 195 ? 15.010 10.723 -12.160 1.00 91.88 195 THR A O 1
ATOM 1576 N N . THR A 1 196 ? 16.350 12.513 -12.016 1.00 94.06 196 THR A N 1
ATOM 1577 C CA . THR A 1 196 ? 16.389 12.749 -13.467 1.00 94.06 196 THR A CA 1
ATOM 1578 C C . THR A 1 196 ? 16.975 11.555 -14.221 1.00 94.06 196 THR A C 1
ATOM 1580 O O . THR A 1 196 ? 16.488 11.209 -15.298 1.00 94.06 196 THR A O 1
ATOM 1583 N N . ASN A 1 197 ? 17.987 10.886 -13.658 1.00 95.88 197 ASN A N 1
ATOM 1584 C CA . ASN A 1 197 ? 18.583 9.702 -14.273 1.00 95.88 197 ASN A CA 1
ATOM 1585 C C . ASN A 1 197 ? 17.561 8.580 -14.420 1.00 95.88 197 ASN A C 1
ATOM 1587 O O . ASN A 1 197 ? 17.468 7.988 -15.495 1.00 95.88 197 ASN A O 1
ATOM 1591 N N . LEU A 1 198 ? 16.752 8.334 -13.385 1.00 95.12 198 LEU A N 1
ATOM 1592 C CA . LEU A 1 198 ? 15.742 7.288 -13.429 1.00 95.12 198 LEU A CA 1
ATOM 1593 C C . LEU A 1 198 ? 14.710 7.537 -14.538 1.00 95.12 198 LEU A C 1
ATOM 1595 O O . LEU A 1 198 ? 14.389 6.615 -15.293 1.00 95.12 198 LEU A O 1
ATOM 1599 N N . LEU A 1 199 ? 14.250 8.784 -14.696 1.00 95.31 199 LEU A N 1
ATOM 1600 C CA . LEU A 1 199 ? 13.362 9.179 -15.799 1.00 95.31 199 LEU A CA 1
ATOM 1601 C C . LEU A 1 199 ? 14.003 8.886 -17.164 1.00 95.31 199 LEU A C 1
ATOM 1603 O O . LEU A 1 199 ? 13.387 8.256 -18.027 1.00 95.31 199 LEU A O 1
ATOM 1607 N N . LEU A 1 200 ? 15.261 9.298 -17.347 1.00 96.31 200 LEU A N 1
ATOM 1608 C CA . LEU A 1 200 ? 15.999 9.110 -18.598 1.00 96.31 200 LEU A CA 1
ATOM 1609 C C . LEU A 1 200 ? 16.248 7.631 -18.915 1.00 96.31 200 LEU A C 1
ATOM 1611 O O . LEU A 1 200 ? 16.138 7.217 -20.071 1.00 96.31 200 LEU A O 1
ATOM 1615 N N . TRP A 1 201 ? 16.574 6.818 -17.911 1.00 97.50 201 TRP A N 1
ATOM 1616 C CA . TRP A 1 201 ? 16.779 5.381 -18.074 1.00 97.50 201 TRP A CA 1
ATOM 1617 C C . TRP A 1 201 ? 15.487 4.670 -18.456 1.00 97.50 201 TRP A C 1
ATOM 1619 O O . TRP A 1 201 ? 15.492 3.884 -19.405 1.00 97.50 201 TRP A O 1
ATOM 1629 N N . CYS A 1 202 ? 14.379 4.983 -17.782 1.00 96.81 202 CYS A N 1
ATOM 1630 C CA . CYS A 1 202 ? 13.075 4.409 -18.099 1.00 96.81 202 CYS A CA 1
ATOM 1631 C C . CYS A 1 202 ? 12.650 4.760 -19.529 1.00 96.81 202 CYS A C 1
ATOM 1633 O O . CYS A 1 202 ? 12.241 3.874 -20.277 1.00 96.81 202 CYS A O 1
ATOM 1635 N N . GLU A 1 203 ? 12.826 6.014 -19.954 1.00 95.88 203 GLU A N 1
ATOM 1636 C CA . GLU A 1 203 ? 12.500 6.449 -21.316 1.00 95.88 203 GLU A CA 1
ATOM 1637 C C . GLU A 1 203 ? 13.387 5.779 -22.379 1.00 95.88 203 GLU A C 1
ATOM 1639 O O . GLU A 1 203 ? 12.900 5.300 -23.413 1.00 95.88 203 GLU A O 1
ATOM 1644 N N . LYS A 1 204 ? 14.693 5.669 -22.106 1.00 96.25 204 LYS A N 1
ATOM 1645 C CA . LYS A 1 204 ? 15.639 4.947 -22.965 1.00 96.25 204 LYS A CA 1
ATOM 1646 C C . LYS A 1 204 ? 15.206 3.491 -23.140 1.00 96.25 204 LYS A C 1
ATOM 1648 O O . LYS A 1 204 ? 15.090 3.016 -24.267 1.00 96.25 204 LYS A O 1
ATOM 1653 N N . LEU A 1 205 ? 14.940 2.789 -22.041 1.00 96.94 205 LEU A N 1
ATOM 1654 C CA . LEU A 1 205 ? 14.550 1.381 -22.073 1.00 96.94 205 LEU A CA 1
ATOM 1655 C C . LEU A 1 205 ? 13.175 1.186 -22.718 1.00 96.94 205 LEU A C 1
ATOM 1657 O O . LEU A 1 205 ? 13.003 0.244 -23.482 1.00 96.94 205 LEU A O 1
ATOM 1661 N N . ARG A 1 206 ? 12.212 2.088 -22.500 1.00 95.19 206 ARG A N 1
ATOM 1662 C CA . ARG A 1 206 ? 10.860 2.035 -23.088 1.00 95.19 206 ARG A CA 1
ATOM 1663 C C . ARG A 1 206 ? 10.867 2.042 -24.619 1.00 95.19 206 ARG A C 1
ATOM 1665 O O . ARG A 1 206 ? 10.038 1.381 -25.248 1.00 95.19 206 ARG A O 1
ATOM 1672 N N . THR A 1 207 ? 11.784 2.797 -25.220 1.00 93.38 207 THR A N 1
ATOM 1673 C CA . THR A 1 207 ? 11.837 3.031 -26.674 1.00 93.38 207 THR A CA 1
ATOM 1674 C C . THR A 1 207 ? 12.706 2.023 -27.429 1.00 93.38 207 THR A C 1
ATOM 1676 O O . THR A 1 207 ? 12.554 1.862 -28.642 1.00 93.38 207 THR A O 1
ATOM 1679 N N . MET A 1 208 ? 13.575 1.293 -26.727 1.00 93.88 208 MET A N 1
ATOM 1680 C CA . MET A 1 208 ? 14.444 0.274 -27.314 1.00 93.88 208 MET A CA 1
ATOM 1681 C C . MET A 1 208 ? 13.664 -0.903 -27.913 1.00 93.88 208 MET A C 1
ATOM 1683 O O . MET A 1 208 ? 12.637 -1.333 -27.398 1.00 93.88 208 MET A O 1
ATOM 1687 N N . LYS A 1 209 ? 14.173 -1.478 -29.003 1.00 91.56 209 LYS A N 1
ATOM 1688 C CA . LYS A 1 209 ? 13.659 -2.726 -29.587 1.00 91.56 209 LYS A CA 1
ATOM 1689 C C . LYS A 1 209 ? 14.799 -3.729 -29.643 1.00 91.56 209 LYS A C 1
ATOM 1691 O O . LYS A 1 209 ? 15.518 -3.814 -30.633 1.00 91.56 209 LYS A O 1
ATOM 1696 N N . LEU A 1 210 ? 15.006 -4.410 -28.522 1.00 91.56 210 LEU A N 1
ATOM 1697 C CA . LEU A 1 210 ? 16.101 -5.348 -28.304 1.00 91.56 210 LEU A CA 1
ATOM 1698 C C . LEU A 1 210 ? 15.538 -6.695 -27.849 1.00 91.56 210 LEU A C 1
ATOM 1700 O O . LEU A 1 210 ? 14.486 -6.745 -27.215 1.00 91.56 210 LEU A O 1
ATOM 1704 N N . ASP A 1 211 ? 16.252 -7.772 -28.168 1.00 92.25 211 ASP A N 1
ATOM 1705 C CA . ASP A 1 211 ? 15.992 -9.082 -27.574 1.00 92.25 211 ASP A CA 1
ATOM 1706 C C . ASP A 1 211 ? 16.351 -9.100 -26.078 1.00 92.25 211 ASP A C 1
ATOM 1708 O O . ASP A 1 211 ? 16.992 -8.183 -25.552 1.00 92.25 211 ASP A O 1
ATOM 1712 N N . TRP A 1 212 ? 15.948 -10.171 -25.394 1.00 93.06 212 TRP A N 1
ATOM 1713 C CA . TRP A 1 212 ? 16.150 -10.345 -23.956 1.00 93.06 212 TRP A CA 1
ATOM 1714 C C . TRP A 1 212 ? 17.609 -10.147 -23.520 1.00 93.06 212 TRP A C 1
ATOM 1716 O O . TRP A 1 212 ? 17.874 -9.474 -22.523 1.00 93.06 212 TRP A O 1
ATOM 1726 N N . PHE A 1 213 ? 18.567 -10.707 -24.266 1.00 94.06 213 PHE A N 1
ATOM 1727 C CA . PHE A 1 213 ? 19.979 -10.686 -23.883 1.00 94.06 213 PHE A CA 1
ATOM 1728 C C . PHE A 1 213 ? 20.571 -9.283 -24.023 1.00 94.06 213 PHE A C 1
ATOM 1730 O O . PHE A 1 213 ? 21.230 -8.783 -23.109 1.00 94.06 213 PHE A O 1
ATOM 1737 N N . ARG A 1 214 ? 20.292 -8.615 -25.146 1.00 96.12 214 ARG A N 1
ATOM 1738 C CA . ARG A 1 214 ? 20.730 -7.237 -25.390 1.00 96.12 214 ARG A CA 1
ATOM 1739 C C . ARG A 1 214 ? 20.075 -6.265 -24.414 1.00 96.12 214 ARG A C 1
ATOM 1741 O O . ARG A 1 214 ? 20.760 -5.381 -23.908 1.00 96.12 214 ARG A O 1
ATOM 1748 N N . MET A 1 215 ? 18.795 -6.462 -24.096 1.00 96.12 215 MET A N 1
ATOM 1749 C CA . MET A 1 215 ? 18.097 -5.658 -23.092 1.00 96.12 215 MET A CA 1
ATOM 1750 C C . MET A 1 215 ? 18.730 -5.816 -21.705 1.00 96.12 215 MET A C 1
ATOM 1752 O O . MET A 1 215 ? 19.005 -4.827 -21.031 1.00 96.12 215 MET A O 1
ATOM 1756 N N . LYS A 1 216 ? 19.053 -7.050 -21.304 1.00 96.00 216 LYS A N 1
ATOM 1757 C CA . LYS A 1 216 ? 19.735 -7.321 -20.032 1.00 96.00 216 LYS A CA 1
ATOM 1758 C C . LYS A 1 216 ? 21.107 -6.649 -19.949 1.00 96.00 216 LYS A C 1
ATOM 1760 O O . LYS A 1 216 ? 21.474 -6.128 -18.897 1.00 96.00 216 LYS A O 1
ATOM 1765 N N . ASN A 1 217 ? 21.850 -6.607 -21.056 1.00 97.12 217 ASN A N 1
ATOM 1766 C CA . ASN A 1 217 ? 23.122 -5.890 -21.117 1.00 97.12 217 ASN A CA 1
ATOM 1767 C C . ASN A 1 217 ? 22.947 -4.366 -20.978 1.00 97.12 217 ASN A C 1
ATOM 1769 O O . ASN A 1 217 ? 23.727 -3.722 -20.281 1.00 97.12 217 ASN A O 1
ATOM 1773 N N . GLU A 1 218 ? 21.905 -3.784 -21.578 1.00 97.75 218 GLU A N 1
ATOM 1774 C CA . GLU A 1 218 ? 21.596 -2.359 -21.394 1.00 97.75 218 GLU A CA 1
ATOM 1775 C C . GLU A 1 218 ? 21.217 -2.023 -19.948 1.00 97.75 218 GLU A C 1
ATOM 1777 O O . GLU A 1 218 ? 21.703 -1.023 -19.416 1.00 97.75 218 GLU A O 1
ATOM 1782 N N . CYS A 1 219 ? 20.429 -2.870 -19.279 1.00 97.81 219 CYS A N 1
ATOM 1783 C CA . CYS A 1 219 ? 20.145 -2.690 -17.855 1.00 97.81 219 CYS A CA 1
ATOM 1784 C C . CYS A 1 219 ? 21.412 -2.810 -16.998 1.00 97.81 219 CYS A C 1
ATOM 1786 O O . CYS A 1 219 ? 21.591 -2.029 -16.070 1.00 97.81 219 CYS A O 1
ATOM 1788 N N . ARG A 1 220 ? 22.341 -3.718 -17.337 1.00 97.88 220 ARG A N 1
ATOM 1789 C CA . ARG A 1 220 ? 23.645 -3.811 -16.656 1.00 97.88 220 ARG A CA 1
ATOM 1790 C C . ARG A 1 220 ? 24.449 -2.516 -16.784 1.00 97.88 220 ARG A C 1
ATOM 1792 O O . ARG A 1 220 ? 25.050 -2.068 -15.815 1.00 97.88 220 ARG A O 1
ATOM 1799 N N . ASN A 1 221 ? 24.449 -1.904 -17.968 1.00 97.75 221 ASN A N 1
ATOM 1800 C CA . ASN A 1 221 ? 25.120 -0.623 -18.187 1.00 97.75 221 ASN A CA 1
ATOM 1801 C C . ASN A 1 221 ? 24.490 0.498 -17.348 1.00 97.75 221 ASN A C 1
ATOM 1803 O O . ASN A 1 221 ? 25.210 1.354 -16.843 1.00 97.75 221 ASN A O 1
ATOM 1807 N N . ILE A 1 222 ? 23.162 0.499 -17.198 1.00 98.19 222 ILE A N 1
ATOM 1808 C CA . ILE A 1 222 ? 22.452 1.431 -16.311 1.00 98.19 222 ILE A CA 1
ATOM 1809 C C . ILE A 1 222 ? 22.839 1.190 -14.851 1.00 98.19 222 ILE A C 1
ATOM 1811 O O . ILE A 1 222 ? 23.169 2.140 -14.155 1.00 98.19 222 ILE A O 1
ATOM 1815 N N . MET A 1 223 ? 22.885 -0.067 -14.416 1.00 97.31 223 MET A N 1
ATOM 1816 C CA . MET A 1 223 ? 23.296 -0.440 -13.064 1.00 97.31 223 MET A CA 1
ATOM 1817 C C . MET A 1 223 ? 24.719 0.027 -12.741 1.00 97.31 223 MET A C 1
ATOM 1819 O O . MET A 1 223 ? 24.939 0.605 -11.682 1.00 97.31 223 MET A O 1
ATOM 1823 N N . ASN A 1 224 ? 25.677 -0.129 -13.660 1.00 97.44 224 ASN A N 1
ATOM 1824 C CA . ASN A 1 224 ? 27.032 0.401 -13.466 1.00 97.44 224 ASN A CA 1
ATOM 1825 C C . ASN A 1 224 ? 27.028 1.931 -13.298 1.00 97.44 224 ASN A C 1
ATOM 1827 O O . ASN A 1 224 ? 27.674 2.444 -12.392 1.00 97.44 224 ASN A O 1
ATOM 1831 N N . LYS A 1 225 ? 26.246 2.651 -14.114 1.00 97.25 225 LYS A N 1
ATOM 1832 C CA . LYS A 1 225 ? 26.100 4.111 -13.989 1.00 97.25 225 LYS A CA 1
ATOM 1833 C C . LYS A 1 225 ? 25.448 4.524 -12.675 1.00 97.25 225 LYS A C 1
ATOM 1835 O O . LYS A 1 225 ? 25.856 5.520 -12.098 1.00 97.25 225 LYS A O 1
ATOM 1840 N N . ALA A 1 226 ? 24.463 3.768 -12.196 1.00 97.00 226 ALA A N 1
ATOM 1841 C CA . ALA A 1 226 ? 23.832 4.025 -10.908 1.00 97.00 226 ALA A CA 1
ATOM 1842 C C . ALA A 1 226 ? 24.854 3.937 -9.764 1.00 97.00 226 ALA A C 1
ATOM 1844 O O . ALA A 1 226 ? 24.908 4.831 -8.927 1.00 97.00 226 ALA A O 1
ATOM 1845 N N . HIS A 1 227 ? 25.743 2.938 -9.783 1.00 96.00 227 HIS A N 1
ATOM 1846 C CA . HIS A 1 227 ? 26.826 2.832 -8.798 1.00 96.00 227 HIS A CA 1
ATOM 1847 C C . HIS A 1 227 ? 27.804 4.012 -8.854 1.00 96.00 227 HIS A C 1
ATOM 1849 O O . HIS A 1 227 ? 28.299 4.441 -7.817 1.00 96.00 227 HIS A O 1
ATOM 1855 N N . GLU A 1 228 ? 28.068 4.562 -10.043 1.00 96.12 228 GLU A N 1
ATOM 1856 C CA . GLU A 1 228 ? 28.922 5.748 -10.205 1.00 96.12 228 GLU A CA 1
ATOM 1857 C C . GLU A 1 228 ? 28.308 7.013 -9.577 1.00 96.12 228 GLU A C 1
ATOM 1859 O O . GLU A 1 228 ? 29.045 7.946 -9.263 1.00 96.12 228 GLU A O 1
ATOM 1864 N N . THR A 1 229 ? 26.986 7.057 -9.371 1.00 93.75 229 THR A N 1
ATOM 1865 C CA . THR A 1 229 ? 26.314 8.212 -8.746 1.00 93.75 229 THR A CA 1
ATOM 1866 C C . THR A 1 229 ? 26.454 8.253 -7.226 1.00 93.75 229 THR A C 1
ATOM 1868 O O . THR A 1 229 ? 26.409 9.335 -6.645 1.00 93.75 229 THR A O 1
ATOM 1871 N N . GLY A 1 230 ? 26.621 7.091 -6.584 1.00 90.38 230 GLY A N 1
ATOM 1872 C CA . GLY A 1 230 ? 26.585 6.958 -5.126 1.00 90.38 230 GLY A CA 1
ATOM 1873 C C . GLY A 1 230 ? 25.199 7.150 -4.490 1.00 90.38 230 GLY A C 1
ATOM 1874 O O . GLY A 1 230 ? 25.122 7.221 -3.268 1.00 90.38 230 GLY A O 1
ATOM 1875 N N . ASP A 1 231 ? 24.122 7.247 -5.279 1.00 92.25 231 ASP A N 1
ATOM 1876 C CA . ASP A 1 231 ? 22.746 7.333 -4.778 1.00 92.25 231 ASP A CA 1
ATOM 1877 C C . ASP A 1 231 ? 22.140 5.926 -4.619 1.00 92.25 231 ASP A C 1
ATOM 1879 O O . ASP A 1 231 ? 21.888 5.217 -5.600 1.00 92.25 231 ASP A O 1
ATOM 1883 N N . ASP A 1 232 ? 21.873 5.529 -3.373 1.00 91.19 232 ASP A N 1
ATOM 1884 C CA . ASP A 1 232 ? 21.298 4.223 -3.031 1.00 91.19 232 ASP A CA 1
ATOM 1885 C C . ASP A 1 232 ? 19.930 3.979 -3.689 1.00 91.19 232 ASP A C 1
ATOM 1887 O O . ASP A 1 232 ? 19.603 2.839 -4.034 1.00 91.19 232 ASP A O 1
ATOM 1891 N N . HIS A 1 233 ? 19.124 5.024 -3.908 1.00 91.94 233 HIS A N 1
ATOM 1892 C CA . HIS A 1 233 ? 17.838 4.897 -4.591 1.00 91.94 233 HIS A CA 1
ATOM 1893 C C . HIS A 1 233 ? 18.022 4.601 -6.077 1.00 91.94 233 HIS A C 1
ATOM 1895 O O . HIS A 1 233 ? 17.281 3.786 -6.631 1.00 91.94 233 HIS A O 1
ATOM 1901 N N . GLU A 1 234 ? 19.008 5.222 -6.729 1.00 95.12 234 GLU A N 1
ATOM 1902 C CA . GLU A 1 234 ? 19.326 4.927 -8.128 1.00 95.12 234 GLU A CA 1
ATOM 1903 C C . GLU A 1 234 ? 19.893 3.517 -8.282 1.00 95.12 234 GLU A C 1
ATOM 1905 O O . GLU A 1 234 ? 19.494 2.790 -9.198 1.00 95.12 234 GLU A O 1
ATOM 1910 N N . VAL A 1 235 ? 20.776 3.103 -7.368 1.00 95.12 235 VAL A N 1
ATOM 1911 C CA . VAL A 1 235 ? 21.325 1.741 -7.329 1.00 95.12 235 VAL A CA 1
ATOM 1912 C C . VAL A 1 235 ? 20.193 0.727 -7.176 1.00 95.12 235 VAL A C 1
ATOM 1914 O O . VAL A 1 235 ? 20.069 -0.186 -7.997 1.00 95.12 235 VAL A O 1
ATOM 1917 N N . LEU A 1 236 ? 19.305 0.931 -6.206 1.00 94.94 236 LEU A N 1
ATOM 1918 C CA . LEU A 1 236 ? 18.154 0.068 -5.973 1.00 94.94 236 LEU A CA 1
ATOM 1919 C C . LEU A 1 236 ? 17.200 0.017 -7.177 1.00 94.94 236 LEU A C 1
ATOM 1921 O O . LEU A 1 236 ? 16.826 -1.067 -7.633 1.00 94.94 236 LEU A O 1
ATOM 1925 N N . ALA A 1 237 ? 16.829 1.172 -7.732 1.00 96.69 237 ALA A N 1
ATOM 1926 C CA . ALA A 1 237 ? 15.988 1.238 -8.922 1.00 96.69 237 ALA A CA 1
ATOM 1927 C C . ALA A 1 237 ? 16.619 0.476 -10.097 1.00 96.69 237 ALA A C 1
ATOM 1929 O O . ALA A 1 237 ? 15.923 -0.228 -10.833 1.00 96.69 237 ALA A O 1
ATOM 1930 N N . SER A 1 238 ? 17.943 0.569 -10.255 1.00 97.19 238 SER A N 1
ATOM 1931 C CA . SER A 1 238 ? 18.670 -0.121 -11.318 1.00 97.19 238 SER A CA 1
ATOM 1932 C C . SER A 1 238 ? 18.648 -1.647 -11.178 1.00 97.19 238 SER A C 1
ATOM 1934 O O . SER A 1 238 ? 18.541 -2.331 -12.198 1.00 97.19 238 SER A O 1
ATOM 1936 N N . TYR A 1 239 ? 18.661 -2.185 -9.951 1.00 96.69 239 TYR A N 1
ATOM 1937 C CA . TYR A 1 239 ? 18.497 -3.623 -9.712 1.00 96.69 239 TYR A CA 1
ATOM 1938 C C . TYR A 1 239 ? 17.113 -4.108 -10.136 1.00 96.69 239 TYR A C 1
ATOM 1940 O O . TYR A 1 239 ? 16.996 -5.084 -10.875 1.00 96.69 239 TYR A O 1
ATOM 1948 N N . ILE A 1 240 ? 16.063 -3.363 -9.785 1.00 96.69 240 ILE A N 1
ATOM 1949 C CA . ILE A 1 240 ? 14.700 -3.709 -10.203 1.00 96.69 240 ILE A CA 1
ATOM 1950 C C . ILE A 1 240 ? 14.580 -3.652 -11.732 1.00 96.69 240 ILE A C 1
ATOM 1952 O O . ILE A 1 240 ? 14.033 -4.572 -12.340 1.00 96.69 240 ILE A O 1
ATOM 1956 N N . LEU A 1 241 ? 15.123 -2.611 -12.380 1.00 97.19 241 LEU A N 1
ATOM 1957 C CA . LEU A 1 241 ? 15.140 -2.504 -13.845 1.00 97.19 241 LEU A CA 1
ATOM 1958 C C . LEU A 1 241 ? 15.910 -3.660 -14.503 1.00 97.19 241 LEU A C 1
ATOM 1960 O O . LEU A 1 241 ? 15.507 -4.143 -15.564 1.00 97.19 241 LEU A O 1
ATOM 1964 N N . PHE A 1 242 ? 17.005 -4.115 -13.893 1.00 96.50 242 PHE A N 1
ATOM 1965 C CA . PHE A 1 242 ? 17.777 -5.260 -14.370 1.00 96.50 242 PHE A CA 1
ATOM 1966 C C . PHE A 1 242 ? 16.985 -6.569 -14.329 1.00 96.50 242 PHE A C 1
ATOM 1968 O O . PHE A 1 242 ? 17.096 -7.371 -15.263 1.00 96.50 242 PHE A O 1
ATOM 1975 N N . ASP A 1 243 ? 16.151 -6.751 -13.309 1.00 93.88 243 ASP A N 1
ATOM 1976 C CA . ASP A 1 243 ? 15.321 -7.942 -13.152 1.00 93.88 243 ASP A CA 1
ATOM 1977 C C . ASP A 1 243 ? 14.092 -7.918 -14.068 1.00 93.88 243 ASP A C 1
ATOM 1979 O O . ASP A 1 243 ? 13.845 -8.883 -14.800 1.00 93.88 243 ASP A O 1
ATOM 1983 N N . ILE A 1 244 ? 13.334 -6.814 -14.075 1.00 93.69 244 ILE A N 1
ATOM 1984 C CA . ILE A 1 244 ? 12.023 -6.777 -14.735 1.00 93.69 244 ILE A CA 1
ATOM 1985 C C . ILE A 1 244 ? 12.113 -6.529 -16.240 1.00 93.69 244 ILE A C 1
ATOM 1987 O O . ILE A 1 244 ? 11.455 -7.213 -17.024 1.00 93.69 244 ILE A O 1
ATOM 1991 N N . VAL A 1 245 ? 12.942 -5.582 -16.686 1.00 95.12 245 VAL A N 1
ATOM 1992 C CA . VAL A 1 245 ? 12.895 -5.077 -18.069 1.00 95.12 245 VAL A CA 1
ATOM 1993 C C . VAL A 1 245 ? 13.192 -6.160 -19.108 1.00 95.12 245 VAL A C 1
ATOM 1995 O O . VAL A 1 245 ? 12.462 -6.230 -20.100 1.00 95.12 245 VAL A O 1
ATOM 1998 N N . PRO A 1 246 ? 14.183 -7.054 -18.917 1.00 93.12 246 PRO A N 1
ATOM 1999 C CA . PRO A 1 246 ? 14.378 -8.164 -19.839 1.00 93.12 246 PRO A CA 1
ATOM 2000 C C . PRO A 1 246 ? 13.141 -9.065 -19.926 1.00 93.12 246 PRO A C 1
ATOM 2002 O O . PRO A 1 246 ? 12.788 -9.494 -21.022 1.00 93.12 246 PRO A O 1
ATOM 2005 N N . GLN A 1 247 ? 12.436 -9.324 -18.820 1.00 89.19 247 GLN A N 1
ATOM 2006 C CA . GLN A 1 247 ? 11.227 -10.160 -18.837 1.00 89.19 247 GLN A CA 1
ATOM 2007 C C . GLN A 1 247 ? 10.102 -9.527 -19.660 1.00 89.19 247 GLN A C 1
ATOM 2009 O O . GLN A 1 247 ? 9.403 -10.243 -20.371 1.00 89.19 247 GLN A O 1
ATOM 2014 N N . LEU A 1 248 ? 9.999 -8.194 -19.669 1.00 89.94 248 LEU A N 1
ATOM 2015 C CA . LEU A 1 248 ? 9.017 -7.457 -20.475 1.00 89.94 248 LEU A CA 1
ATOM 2016 C C . LEU A 1 248 ? 9.227 -7.592 -21.994 1.00 89.94 248 LEU A C 1
ATOM 2018 O O . LEU A 1 248 ? 8.345 -7.211 -22.764 1.00 89.94 248 LEU A O 1
ATOM 2022 N N . THR A 1 249 ? 10.384 -8.101 -22.436 1.00 85.50 249 THR A N 1
ATOM 2023 C CA . THR A 1 249 ? 10.651 -8.393 -23.859 1.00 85.50 249 THR A CA 1
ATOM 2024 C C . THR A 1 249 ? 10.094 -9.745 -24.303 1.00 85.50 249 THR A C 1
ATOM 2026 O O . THR A 1 249 ? 9.982 -9.998 -25.503 1.00 85.50 249 THR A O 1
ATOM 2029 N N . LYS A 1 250 ? 9.745 -10.626 -23.356 1.00 81.81 250 LYS A N 1
ATOM 2030 C CA . LYS A 1 250 ? 9.173 -11.937 -23.656 1.00 81.81 250 LYS A CA 1
ATOM 2031 C C . LYS A 1 250 ? 7.674 -11.806 -23.889 1.00 81.81 250 LYS A C 1
ATOM 2033 O O . LYS A 1 250 ? 6.973 -11.124 -23.146 1.00 81.81 250 LYS A O 1
ATOM 2038 N N . TYR A 1 251 ? 7.179 -12.517 -24.897 1.00 70.00 251 TYR A N 1
ATOM 2039 C CA . TYR A 1 251 ? 5.753 -12.789 -24.992 1.00 70.00 251 TYR A CA 1
ATOM 2040 C C . TYR A 1 251 ? 5.390 -13.798 -23.901 1.00 70.00 251 TYR A C 1
ATOM 2042 O O . TYR A 1 251 ? 6.032 -14.842 -23.790 1.00 70.00 251 TYR A O 1
ATOM 2050 N N . VAL A 1 252 ? 4.393 -13.471 -23.088 1.00 68.12 252 VAL A N 1
ATOM 2051 C CA . VAL A 1 252 ? 3.838 -14.389 -22.097 1.00 68.12 252 VAL A CA 1
ATOM 2052 C C . VAL A 1 252 ? 2.349 -14.460 -22.370 1.00 68.12 252 VAL A C 1
ATOM 2054 O O . VAL A 1 252 ? 1.702 -13.413 -22.365 1.00 68.12 252 VAL A O 1
ATOM 2057 N N . ASP A 1 253 ? 1.847 -15.668 -22.615 1.00 65.00 253 ASP A N 1
ATOM 2058 C CA . ASP A 1 253 ? 0.427 -15.920 -22.839 1.00 65.00 253 ASP A CA 1
ATOM 2059 C C . ASP A 1 253 ? -0.379 -15.422 -21.631 1.00 65.00 253 ASP A C 1
ATOM 2061 O O . ASP A 1 253 ? -0.093 -15.795 -20.492 1.00 65.00 253 ASP A O 1
ATOM 2065 N N . ASP A 1 254 ? -1.317 -14.507 -21.867 1.00 62.75 254 ASP A N 1
ATOM 2066 C CA . ASP A 1 254 ? -2.126 -13.891 -20.815 1.00 62.75 254 ASP A CA 1
ATOM 2067 C C . ASP A 1 254 ? -3.153 -14.884 -20.234 1.00 62.75 254 ASP A C 1
ATOM 2069 O O . ASP A 1 254 ? -3.540 -14.739 -19.070 1.00 62.75 254 ASP A O 1
ATOM 2073 N N . ASP A 1 255 ? -3.525 -15.923 -20.993 1.00 58.53 255 ASP A N 1
ATOM 2074 C CA . ASP A 1 255 ? -4.553 -16.901 -20.617 1.00 58.53 255 ASP A CA 1
ATOM 2075 C C . ASP A 1 255 ? -4.015 -18.025 -19.708 1.00 58.53 255 ASP A C 1
ATOM 2077 O O . ASP A 1 255 ? -4.779 -18.644 -18.962 1.00 58.53 255 ASP A O 1
ATOM 2081 N N . GLU A 1 256 ? -2.695 -18.247 -19.679 1.00 54.62 256 GLU A N 1
ATOM 2082 C CA . GLU A 1 256 ? -2.040 -19.268 -18.838 1.00 54.62 256 GLU A CA 1
ATOM 2083 C C . GLU A 1 256 ? -1.469 -18.719 -17.515 1.00 54.62 256 GLU A C 1
ATOM 2085 O O . GLU A 1 256 ? -0.867 -19.455 -16.726 1.00 54.62 256 GLU A O 1
ATOM 2090 N N . LYS A 1 257 ? -1.647 -17.423 -17.221 1.00 64.00 257 LYS A N 1
ATOM 2091 C CA . LYS A 1 257 ? -1.045 -16.792 -16.034 1.00 64.00 257 LYS A CA 1
ATOM 2092 C C . LYS A 1 257 ? -1.788 -17.163 -14.754 1.00 64.00 257 LYS A C 1
ATOM 2094 O O . LYS A 1 257 ? -2.726 -16.496 -14.310 1.00 64.00 257 LYS A O 1
ATOM 2099 N N . GLY A 1 258 ? -1.296 -18.217 -14.111 1.00 74.25 258 GLY A N 1
ATOM 2100 C CA . GLY A 1 258 ? -1.480 -18.421 -12.682 1.00 74.25 258 GLY A CA 1
ATOM 2101 C C . GLY A 1 258 ? -0.951 -17.230 -11.873 1.00 74.25 258 GLY A C 1
ATOM 2102 O O . GLY A 1 258 ? -0.123 -16.444 -12.330 1.00 74.25 258 GLY A O 1
ATOM 2103 N N . GLU A 1 259 ? -1.433 -17.105 -10.644 1.00 79.81 259 GLU A N 1
ATOM 2104 C CA . GLU A 1 259 ? -1.075 -16.020 -9.724 1.00 79.81 259 GLU A CA 1
ATOM 2105 C C . GLU A 1 259 ? 0.413 -16.017 -9.362 1.00 79.81 259 GLU A C 1
ATOM 2107 O O . GLU A 1 259 ? 1.067 -14.986 -9.472 1.00 79.81 259 GLU A O 1
ATOM 2112 N N . ASP A 1 260 ? 0.981 -17.191 -9.080 1.00 82.50 260 ASP A N 1
ATOM 2113 C CA . ASP A 1 260 ? 2.417 -17.372 -8.835 1.00 82.50 260 ASP A CA 1
ATOM 2114 C C . ASP A 1 260 ? 3.278 -16.906 -10.026 1.00 82.50 260 ASP A C 1
ATOM 2116 O O . ASP A 1 260 ? 4.281 -16.215 -9.858 1.00 82.50 260 ASP A O 1
ATOM 2120 N N . THR A 1 261 ? 2.856 -17.212 -11.257 1.00 83.44 261 THR A N 1
ATOM 2121 C CA . THR A 1 261 ? 3.538 -16.751 -12.476 1.00 83.44 261 THR A CA 1
ATOM 2122 C C . THR A 1 261 ? 3.444 -15.235 -12.638 1.00 83.44 261 THR A C 1
ATOM 2124 O O . THR A 1 261 ? 4.421 -14.598 -13.030 1.00 83.44 261 THR A O 1
ATOM 2127 N N . PHE A 1 262 ? 2.285 -14.644 -12.336 1.00 84.25 262 PHE A N 1
ATOM 2128 C CA . PHE A 1 262 ? 2.095 -13.194 -12.364 1.00 84.25 262 PHE A CA 1
ATOM 2129 C C . PHE A 1 262 ? 3.015 -12.490 -11.356 1.00 84.25 262 PHE A C 1
ATOM 2131 O O . PHE A 1 262 ? 3.716 -11.545 -11.721 1.00 84.25 262 PHE A O 1
ATOM 2138 N N . ILE A 1 263 ? 3.071 -13.000 -10.124 1.00 86.81 263 ILE A N 1
ATOM 2139 C CA . ILE A 1 263 ? 3.934 -12.487 -9.056 1.00 86.81 263 ILE A CA 1
ATOM 2140 C C . ILE A 1 263 ? 5.402 -12.507 -9.489 1.00 86.81 263 ILE A C 1
ATOM 2142 O O . ILE A 1 263 ? 6.052 -11.459 -9.492 1.00 86.81 263 ILE A O 1
ATOM 2146 N N . LYS A 1 264 ? 5.904 -13.671 -9.915 1.00 86.44 264 LYS A N 1
ATOM 2147 C CA . LYS A 1 264 ? 7.312 -13.864 -10.302 1.00 86.44 264 LYS A CA 1
ATOM 2148 C C . LYS A 1 264 ? 7.739 -12.974 -11.464 1.00 86.44 264 LYS A C 1
ATOM 2150 O O . LYS A 1 264 ? 8.875 -12.513 -11.514 1.00 86.44 264 LYS A O 1
ATOM 2155 N N . ASN A 1 265 ? 6.836 -12.734 -12.413 1.00 85.94 265 ASN A N 1
ATOM 2156 C CA . ASN A 1 265 ? 7.171 -11.980 -13.617 1.00 85.94 265 ASN A CA 1
ATOM 2157 C C . ASN A 1 265 ? 7.115 -10.461 -13.427 1.00 85.94 265 ASN A C 1
ATOM 2159 O O . ASN A 1 265 ? 7.831 -9.758 -14.140 1.00 85.94 265 ASN A O 1
ATOM 2163 N N . TYR A 1 266 ? 6.262 -9.953 -12.530 1.00 87.00 266 TYR A N 1
ATOM 2164 C CA . TYR A 1 266 ? 5.937 -8.521 -12.504 1.00 87.00 266 TYR A CA 1
ATOM 2165 C C . TYR A 1 266 ? 6.034 -7.849 -11.132 1.00 87.00 266 TYR A C 1
ATOM 2167 O O . TYR A 1 266 ? 6.159 -6.628 -11.088 1.00 87.00 266 TYR A O 1
ATOM 2175 N N . LEU A 1 267 ? 5.976 -8.596 -10.025 1.00 88.19 267 LEU A N 1
ATOM 2176 C CA . LEU A 1 267 ? 5.853 -8.019 -8.680 1.00 88.19 267 LEU A CA 1
ATOM 2177 C C . LEU A 1 267 ? 7.020 -8.372 -7.752 1.00 88.19 267 LEU A C 1
ATOM 2179 O O . LEU A 1 267 ? 7.501 -7.506 -7.022 1.00 88.19 267 LEU A O 1
ATOM 2183 N N . GLU A 1 268 ? 7.489 -9.621 -7.779 1.00 90.25 268 GLU A N 1
ATOM 2184 C CA . GLU A 1 268 ? 8.474 -10.145 -6.822 1.00 90.25 268 GLU A CA 1
ATOM 2185 C C . GLU A 1 268 ? 9.756 -9.306 -6.771 1.00 90.25 268 GLU A C 1
ATOM 2187 O O . GLU A 1 268 ? 10.275 -9.044 -5.683 1.00 90.25 268 GLU A O 1
ATOM 2192 N N . CYS A 1 269 ? 10.240 -8.828 -7.922 1.00 91.50 269 CYS A N 1
ATOM 2193 C CA . CYS A 1 269 ? 11.445 -8.006 -7.990 1.00 91.50 269 CYS A CA 1
ATOM 2194 C C . CYS A 1 269 ? 11.293 -6.679 -7.237 1.00 91.50 269 CYS A C 1
ATOM 2196 O O . CYS A 1 269 ? 12.254 -6.229 -6.622 1.00 91.50 269 CYS A O 1
ATOM 2198 N N . PHE A 1 270 ? 10.109 -6.060 -7.242 1.00 92.44 270 PHE A N 1
ATOM 2199 C CA . PHE A 1 270 ? 9.874 -4.829 -6.493 1.00 92.44 270 PHE A CA 1
ATOM 2200 C C . PHE A 1 270 ? 9.895 -5.099 -4.993 1.00 92.44 270 PHE A C 1
ATOM 2202 O O . PHE A 1 270 ? 10.642 -4.447 -4.269 1.00 92.44 270 PHE A O 1
ATOM 2209 N N . LEU A 1 271 ? 9.113 -6.085 -4.538 1.00 91.62 271 LEU A N 1
ATOM 2210 C CA . LEU A 1 271 ? 9.001 -6.389 -3.112 1.00 91.62 271 LEU A CA 1
ATOM 2211 C C . LEU A 1 271 ? 10.351 -6.828 -2.535 1.00 91.62 271 LEU A C 1
ATOM 2213 O O . LEU A 1 271 ? 10.799 -6.294 -1.523 1.00 91.62 271 LEU A O 1
ATOM 2217 N N . THR A 1 272 ? 11.045 -7.727 -3.234 1.00 90.94 272 THR A N 1
ATOM 2218 C CA . THR A 1 272 ? 12.340 -8.245 -2.789 1.00 90.94 272 THR A CA 1
ATOM 2219 C C . THR A 1 272 ? 13.384 -7.139 -2.745 1.00 90.94 272 THR A C 1
ATOM 2221 O O . THR A 1 272 ? 14.011 -6.945 -1.710 1.00 90.94 272 THR A O 1
ATOM 2224 N N . ASN A 1 273 ? 13.579 -6.379 -3.823 1.00 92.50 273 ASN A N 1
ATOM 2225 C CA . ASN A 1 273 ? 14.654 -5.389 -3.838 1.00 92.50 273 ASN A CA 1
ATOM 2226 C C . ASN A 1 273 ? 14.376 -4.233 -2.861 1.00 92.50 273 ASN A C 1
ATOM 2228 O O . ASN A 1 273 ? 15.286 -3.805 -2.160 1.00 92.50 273 ASN A O 1
ATOM 2232 N N . ILE A 1 274 ? 13.134 -3.742 -2.766 1.00 92.50 274 ILE A N 1
ATOM 2233 C CA . ILE A 1 274 ? 12.819 -2.574 -1.927 1.00 92.50 274 ILE A CA 1
ATOM 2234 C C . ILE A 1 274 ? 12.856 -2.924 -0.442 1.00 92.50 274 ILE A C 1
ATOM 2236 O O . ILE A 1 274 ? 13.442 -2.173 0.337 1.00 92.50 274 ILE A O 1
ATOM 2240 N N . PHE A 1 275 ? 12.258 -4.049 -0.047 1.00 91.00 275 PHE A N 1
ATOM 2241 C CA . PHE A 1 275 ? 12.062 -4.379 1.365 1.00 91.00 275 PHE A CA 1
ATOM 2242 C C . PHE A 1 275 ? 13.147 -5.296 1.951 1.00 91.00 275 PHE A C 1
ATOM 2244 O O . PHE A 1 275 ? 13.163 -5.481 3.163 1.00 91.00 275 PHE A O 1
ATOM 2251 N N . SER A 1 276 ? 14.060 -5.871 1.148 1.00 86.81 276 SER A N 1
ATOM 2252 C CA . SER A 1 276 ? 15.127 -6.763 1.669 1.00 86.81 276 SER A CA 1
ATOM 2253 C C . SER A 1 276 ? 16.437 -6.052 2.003 1.00 86.81 276 SER A C 1
ATOM 2255 O O . SER A 1 276 ? 17.362 -6.699 2.483 1.00 86.81 276 SER A O 1
ATOM 2257 N N . ILE A 1 277 ? 16.560 -4.751 1.723 1.00 82.38 277 ILE A N 1
ATOM 2258 C CA . ILE A 1 277 ? 17.775 -3.992 2.068 1.00 82.38 277 ILE A CA 1
ATOM 2259 C C . ILE A 1 277 ? 17.909 -3.821 3.587 1.00 82.38 277 ILE A C 1
ATOM 2261 O O . ILE A 1 277 ? 19.015 -3.695 4.105 1.00 82.38 277 ILE A O 1
ATOM 2265 N N . GLU A 1 278 ? 16.786 -3.813 4.297 1.00 85.44 278 GLU A N 1
ATOM 2266 C CA . GLU A 1 278 ? 16.746 -3.557 5.731 1.00 85.44 278 GLU A CA 1
ATOM 2267 C C . GLU A 1 278 ? 16.994 -4.850 6.508 1.00 85.44 278 GLU A C 1
ATOM 2269 O O . GLU A 1 278 ? 16.180 -5.771 6.465 1.00 85.44 278 GLU A O 1
ATOM 2274 N N . GLU A 1 279 ? 18.088 -4.906 7.267 1.00 85.44 279 GLU A N 1
ATOM 2275 C CA . GLU A 1 279 ? 18.471 -6.091 8.051 1.00 85.44 279 GLU A CA 1
ATOM 2276 C C . GLU A 1 279 ? 17.380 -6.520 9.050 1.00 85.44 279 GLU A C 1
ATOM 2278 O O . GLU A 1 279 ? 17.180 -7.709 9.305 1.00 85.44 279 GLU A O 1
ATOM 2283 N N . SER A 1 280 ? 16.634 -5.558 9.597 1.00 85.25 280 SER A N 1
ATOM 2284 C CA . SER A 1 280 ? 15.552 -5.808 10.551 1.00 85.25 280 SER A CA 1
ATOM 2285 C C . SER A 1 280 ? 14.234 -6.246 9.902 1.00 85.25 280 SER A C 1
ATOM 2287 O O . SER A 1 280 ? 13.340 -6.739 10.603 1.00 85.25 280 SER A O 1
ATOM 2289 N N . MET A 1 281 ? 14.091 -6.096 8.580 1.00 91.31 281 MET A N 1
ATOM 2290 C CA . MET A 1 281 ? 12.857 -6.400 7.860 1.00 91.31 281 MET A CA 1
ATOM 2291 C C . MET A 1 281 ? 12.933 -7.771 7.187 1.00 91.31 281 MET A C 1
ATOM 2293 O O . MET A 1 281 ? 13.576 -7.983 6.164 1.00 91.31 281 MET A O 1
ATOM 2297 N N . TYR A 1 282 ? 12.188 -8.717 7.743 1.00 92.25 282 TYR A N 1
ATOM 2298 C CA . TYR A 1 282 ? 12.015 -10.046 7.177 1.00 92.25 282 TYR A CA 1
ATOM 2299 C C . TYR A 1 282 ? 10.793 -10.089 6.265 1.00 92.25 282 TYR A C 1
ATOM 2301 O O . TYR A 1 282 ? 9.832 -9.342 6.450 1.00 92.25 282 TYR A O 1
ATOM 2309 N N . GLN A 1 283 ? 10.787 -11.030 5.324 1.00 91.81 283 GLN A N 1
ATOM 2310 C CA . GLN A 1 283 ? 9.685 -11.227 4.386 1.00 91.81 283 GLN A CA 1
ATOM 2311 C C . GLN A 1 283 ? 9.300 -12.701 4.287 1.00 91.81 283 GLN A C 1
ATOM 2313 O O . GLN A 1 283 ? 10.131 -13.591 4.471 1.00 91.81 283 GLN A O 1
ATOM 2318 N N . SER A 1 284 ? 8.031 -12.978 3.991 1.00 88.31 284 SER A N 1
ATOM 2319 C CA . SER A 1 284 ? 7.574 -14.339 3.702 1.00 88.31 284 SER A CA 1
ATOM 2320 C C . SER A 1 284 ? 6.377 -14.355 2.758 1.00 88.31 284 SER A C 1
ATOM 2322 O O . SER A 1 284 ? 5.430 -13.600 2.960 1.00 88.31 284 SER A O 1
ATOM 2324 N N . TRP A 1 285 ? 6.394 -15.280 1.799 1.00 87.56 285 TRP A N 1
ATOM 2325 C CA . TRP A 1 285 ? 5.255 -15.606 0.938 1.00 87.56 285 TRP A CA 1
ATOM 2326 C C . TRP A 1 285 ? 4.315 -16.623 1.608 1.00 87.56 285 TRP A C 1
ATOM 2328 O O . TRP A 1 285 ? 4.752 -17.469 2.400 1.00 87.56 285 TRP A O 1
ATOM 2338 N N . ALA A 1 286 ? 3.025 -16.591 1.264 1.00 70.62 286 ALA A N 1
ATOM 2339 C CA . ALA A 1 286 ? 1.991 -17.447 1.850 1.00 70.62 286 ALA A CA 1
ATOM 2340 C C . ALA A 1 286 ? 2.261 -18.955 1.702 1.00 70.62 286 ALA A C 1
ATOM 2342 O O . ALA A 1 286 ? 1.888 -19.740 2.578 1.00 70.62 286 ALA A O 1
ATOM 2343 N N . ASN A 1 287 ? 2.976 -19.372 0.658 1.00 60.53 287 ASN A N 1
ATOM 2344 C CA . ASN A 1 287 ? 3.193 -20.786 0.327 1.00 60.53 287 ASN A CA 1
ATOM 2345 C C . ASN A 1 287 ? 4.165 -21.534 1.266 1.00 60.53 287 ASN A C 1
ATOM 2347 O O . ASN A 1 287 ? 4.356 -22.737 1.118 1.00 60.53 287 ASN A O 1
ATOM 2351 N N . VAL A 1 288 ? 4.774 -20.861 2.251 1.00 52.38 288 VAL A N 1
ATOM 2352 C CA . VAL A 1 288 ? 5.841 -21.453 3.087 1.00 52.38 288 VAL A CA 1
ATOM 2353 C C . VAL A 1 288 ? 5.313 -22.302 4.261 1.00 52.38 288 VAL A C 1
ATOM 2355 O O . VAL A 1 288 ? 6.054 -23.102 4.824 1.00 52.38 288 VAL A O 1
ATOM 2358 N N . VAL A 1 289 ? 4.031 -22.196 4.639 1.00 44.25 289 VAL A N 1
ATOM 2359 C CA . VAL A 1 289 ? 3.475 -22.942 5.791 1.00 44.25 289 VAL A CA 1
ATOM 2360 C C . VAL A 1 289 ? 2.158 -23.614 5.411 1.00 44.25 289 VAL A C 1
ATOM 2362 O O . VAL A 1 289 ? 1.093 -23.042 5.613 1.00 44.25 289 VAL A O 1
ATOM 2365 N N . LEU A 1 290 ? 2.247 -24.836 4.880 1.00 41.31 290 LEU A N 1
ATOM 2366 C CA . LEU A 1 290 ? 1.111 -25.726 4.585 1.00 41.31 290 LEU A CA 1
ATOM 2367 C C . LEU A 1 290 ? 0.598 -26.507 5.819 1.00 41.31 290 LEU A C 1
ATOM 2369 O O . LEU A 1 290 ? -0.262 -27.367 5.679 1.00 41.31 290 LEU A O 1
ATOM 2373 N N . ASN A 1 291 ? 1.127 -26.254 7.026 1.00 36.44 291 ASN A N 1
ATOM 2374 C CA . ASN A 1 291 ? 1.012 -27.199 8.150 1.00 36.44 291 ASN A CA 1
ATOM 2375 C C . ASN A 1 291 ? 0.206 -26.757 9.385 1.00 36.44 291 ASN A C 1
ATOM 2377 O O . ASN A 1 291 ? 0.214 -27.487 10.374 1.00 36.44 291 ASN A O 1
ATOM 2381 N N . ASN A 1 292 ? -0.540 -25.648 9.360 1.00 40.91 292 ASN A N 1
ATOM 2382 C CA . ASN A 1 292 ? -1.417 -25.302 10.488 1.00 40.91 292 ASN A CA 1
ATOM 2383 C C . ASN A 1 292 ? -2.894 -25.457 10.111 1.00 40.91 292 ASN A C 1
ATOM 2385 O O . ASN A 1 292 ? -3.433 -24.673 9.345 1.00 40.91 292 ASN A O 1
ATOM 2389 N N . LYS A 1 293 ? -3.532 -26.476 10.700 1.00 41.16 293 LYS A N 1
ATOM 2390 C CA . LYS A 1 293 ? -4.912 -26.954 10.477 1.00 41.16 293 LYS A CA 1
ATOM 2391 C C . LYS A 1 293 ? -6.040 -26.006 10.934 1.00 41.16 293 LYS A C 1
ATOM 2393 O O . LYS A 1 293 ? -7.158 -26.467 11.132 1.00 41.16 293 LYS A O 1
ATOM 2398 N N . ASN A 1 294 ? -5.768 -24.716 11.123 1.00 45.75 294 ASN A N 1
ATOM 2399 C CA . ASN A 1 294 ? -6.798 -23.733 11.463 1.00 45.75 294 ASN A CA 1
ATOM 2400 C C . ASN A 1 294 ? -7.005 -22.812 10.253 1.00 45.75 294 ASN A C 1
ATOM 2402 O O . ASN A 1 294 ? -6.444 -21.721 10.200 1.00 45.75 294 ASN A O 1
ATOM 2406 N N . ASP A 1 295 ? -7.795 -23.296 9.291 1.00 46.16 295 ASP A N 1
ATOM 2407 C CA . ASP A 1 295 ? -8.141 -22.657 8.004 1.00 46.16 295 ASP A CA 1
ATOM 2408 C C . ASP A 1 295 ? -8.966 -21.356 8.130 1.00 46.16 295 ASP A C 1
ATOM 2410 O O . ASP A 1 295 ? -9.310 -20.739 7.126 1.00 46.16 295 ASP A O 1
ATOM 2414 N N . ASP A 1 296 ? -9.279 -20.907 9.348 1.00 50.03 296 ASP A N 1
ATOM 2415 C CA . ASP A 1 296 ? -10.141 -19.739 9.574 1.00 50.03 296 ASP A CA 1
ATOM 2416 C C . ASP A 1 296 ? -9.382 -18.399 9.570 1.00 50.03 296 ASP A C 1
ATOM 2418 O O . ASP A 1 296 ? -10.007 -17.337 9.610 1.00 50.03 296 ASP A O 1
ATOM 2422 N N . GLN A 1 297 ? -8.042 -18.412 9.550 1.00 56.31 297 GLN A N 1
ATOM 2423 C CA . GLN A 1 297 ? -7.251 -17.182 9.476 1.00 56.31 297 GLN A CA 1
ATOM 2424 C C . GLN A 1 297 ? -6.950 -16.800 8.031 1.00 56.31 297 GLN A C 1
ATOM 2426 O O . GLN A 1 297 ? -6.223 -17.484 7.312 1.00 56.31 297 GLN A O 1
ATOM 2431 N N . VAL A 1 298 ? -7.482 -15.643 7.654 1.00 60.25 298 VAL A N 1
ATOM 2432 C CA . VAL A 1 298 ? -7.139 -14.930 6.432 1.00 60.25 298 VAL A CA 1
ATOM 2433 C C . VAL A 1 298 ? -5.618 -14.700 6.401 1.00 60.25 298 VAL A C 1
ATOM 2435 O O . VAL A 1 298 ? -5.046 -14.187 7.366 1.00 60.25 298 VAL A O 1
ATOM 2438 N N . LYS A 1 299 ? -4.957 -15.162 5.334 1.00 70.81 299 LYS A N 1
ATOM 2439 C CA . LYS A 1 299 ? -3.505 -15.077 5.158 1.00 70.81 299 LYS A CA 1
ATOM 2440 C C . LYS A 1 299 ? -3.187 -14.234 3.915 1.00 70.81 299 LYS A C 1
ATOM 2442 O O . LYS A 1 299 ? -3.713 -14.583 2.850 1.00 70.81 299 LYS A O 1
ATOM 2447 N N . PRO A 1 300 ? -2.302 -13.226 4.025 1.00 77.50 300 PRO A N 1
ATOM 2448 C CA . PRO A 1 300 ? -1.872 -12.440 2.876 1.00 77.50 300 PRO A CA 1
ATOM 2449 C C . PRO A 1 300 ? -0.924 -13.247 1.997 1.00 77.50 300 PRO A C 1
ATOM 2451 O O . PRO A 1 300 ? -0.166 -14.083 2.508 1.00 77.50 300 PRO A O 1
ATOM 2454 N N . ASP A 1 301 ? -0.902 -12.937 0.702 1.00 83.62 301 ASP A N 1
ATOM 2455 C CA . ASP A 1 301 ? -0.015 -13.574 -0.280 1.00 83.62 301 ASP A CA 1
ATOM 2456 C C . ASP A 1 301 ? 1.464 -13.316 0.023 1.00 83.62 301 ASP A C 1
ATOM 2458 O O . ASP A 1 301 ? 2.307 -14.212 -0.105 1.00 83.62 301 ASP A O 1
ATOM 2462 N N . TRP A 1 302 ? 1.780 -12.112 0.501 1.00 90.75 302 TRP A N 1
ATOM 2463 C CA . TRP A 1 302 ? 3.106 -11.736 0.986 1.00 90.75 302 TRP A CA 1
ATOM 2464 C C . TRP A 1 302 ? 3.015 -10.848 2.220 1.00 90.75 302 TRP A C 1
ATOM 2466 O O . TRP A 1 302 ? 2.075 -10.077 2.399 1.00 90.75 302 TRP A O 1
ATOM 2476 N N . ILE A 1 303 ? 4.020 -10.946 3.086 1.00 91.25 303 ILE A N 1
ATOM 2477 C CA . ILE A 1 303 ? 4.094 -10.140 4.300 1.00 91.25 303 ILE A CA 1
ATOM 2478 C C . ILE A 1 303 ? 5.534 -9.721 4.586 1.00 91.25 303 ILE A C 1
ATOM 2480 O O . ILE A 1 303 ? 6.446 -10.549 4.501 1.00 91.25 303 ILE A O 1
ATOM 2484 N N . ALA A 1 304 ? 5.720 -8.469 5.003 1.00 91.94 304 ALA A N 1
ATOM 2485 C CA . ALA A 1 304 ? 6.947 -7.995 5.635 1.00 91.94 304 ALA A CA 1
ATOM 2486 C C . ALA A 1 304 ? 6.730 -7.793 7.136 1.00 91.94 304 ALA A C 1
ATOM 2488 O O . ALA A 1 304 ? 5.682 -7.314 7.585 1.00 91.94 304 ALA A O 1
ATOM 2489 N N . TYR A 1 305 ? 7.717 -8.185 7.932 1.00 93.50 305 TYR A N 1
ATOM 2490 C CA . TYR A 1 305 ? 7.621 -8.217 9.383 1.00 93.50 305 TYR A CA 1
ATOM 2491 C C . TYR A 1 305 ? 8.969 -7.955 10.053 1.00 93.50 305 TYR A C 1
ATOM 2493 O O . TYR A 1 305 ? 10.021 -8.241 9.493 1.00 93.50 305 TYR A O 1
ATOM 2501 N N . VAL A 1 306 ? 8.929 -7.487 11.298 1.00 93.25 306 VAL A N 1
ATOM 2502 C CA . VAL A 1 306 ? 10.102 -7.416 12.180 1.00 93.25 306 VAL A CA 1
ATOM 2503 C C . VAL A 1 306 ? 10.001 -8.495 13.253 1.00 93.25 306 VAL A C 1
ATOM 2505 O O . VAL A 1 306 ? 8.907 -8.888 13.684 1.00 93.25 306 VAL A O 1
ATOM 2508 N N . LYS A 1 307 ? 11.154 -9.006 13.680 1.00 90.88 307 LYS A N 1
ATOM 2509 C CA . LYS A 1 307 ? 11.260 -10.002 14.744 1.00 90.88 307 LYS A CA 1
ATOM 2510 C C . LYS A 1 307 ? 12.446 -9.660 15.660 1.00 90.88 307 LYS A C 1
ATOM 2512 O O . LYS A 1 307 ? 13.486 -10.300 15.547 1.00 90.88 307 LYS A O 1
ATOM 2517 N N . PRO A 1 308 ? 12.306 -8.675 16.569 1.00 84.50 308 PRO A N 1
ATOM 2518 C CA . PRO A 1 308 ? 13.419 -8.236 17.417 1.00 84.50 308 PRO A CA 1
ATOM 2519 C C . PRO A 1 308 ? 13.891 -9.324 18.397 1.00 84.50 308 PRO A C 1
ATOM 2521 O O . PRO A 1 308 ? 15.033 -9.301 18.835 1.00 84.50 308 PRO A O 1
ATOM 2524 N N . TRP A 1 309 ? 13.023 -10.293 18.724 1.00 78.56 309 TRP A N 1
ATOM 2525 C CA . TRP A 1 309 ? 13.343 -11.450 19.569 1.00 78.56 309 TRP A CA 1
ATOM 2526 C C . TRP A 1 309 ? 12.600 -12.709 19.086 1.00 78.56 309 TRP A C 1
ATOM 2528 O O . TRP A 1 309 ? 12.855 -13.242 18.009 1.00 78.56 309 TRP A O 1
ATOM 2538 N N . PHE A 1 310 ? 11.640 -13.205 19.868 1.00 78.25 310 PHE A N 1
ATOM 2539 C CA . PHE A 1 310 ? 10.802 -14.356 19.519 1.00 78.25 310 PHE A CA 1
ATOM 2540 C C . PHE A 1 310 ? 9.451 -13.941 18.929 1.00 78.25 310 PHE A C 1
ATOM 2542 O O . PHE A 1 310 ? 8.836 -14.724 18.203 1.00 78.25 310 PHE A O 1
ATOM 2549 N N . LYS A 1 311 ? 8.994 -12.714 19.205 1.00 85.69 311 LYS A N 1
ATOM 2550 C CA . LYS A 1 311 ? 7.698 -12.215 18.747 1.00 85.69 311 LYS A CA 1
ATOM 2551 C C . LYS A 1 311 ? 7.804 -11.620 17.342 1.00 85.69 311 LYS A C 1
ATOM 2553 O O . LYS A 1 311 ? 8.655 -10.776 17.076 1.00 85.69 311 LYS A O 1
ATOM 2558 N N . LYS A 1 312 ? 6.924 -12.085 16.452 1.00 90.12 312 LYS A N 1
ATOM 2559 C CA . LYS A 1 312 ? 6.756 -11.581 15.085 1.00 90.12 312 LYS A CA 1
ATOM 2560 C C . LYS A 1 312 ? 5.766 -10.416 15.094 1.00 90.12 312 LYS A C 1
ATOM 2562 O O . LYS A 1 312 ? 4.668 -10.565 15.628 1.00 90.12 312 LYS A O 1
ATOM 2567 N N . PHE A 1 313 ? 6.135 -9.303 14.469 1.00 90.44 313 PHE A N 1
ATOM 2568 C CA . PHE A 1 313 ? 5.255 -8.161 14.238 1.00 90.44 313 PHE A CA 1
ATOM 2569 C C . PHE A 1 313 ? 5.138 -7.914 12.741 1.00 90.44 313 PHE A C 1
ATOM 2571 O O . PHE A 1 313 ? 6.094 -7.493 12.095 1.00 90.44 313 PHE A O 1
ATOM 2578 N N . ASN A 1 314 ? 3.968 -8.212 12.193 1.00 91.12 314 ASN A N 1
ATOM 2579 C CA . ASN A 1 314 ? 3.658 -7.981 10.790 1.00 91.12 314 ASN A CA 1
ATOM 2580 C C . ASN A 1 314 ? 3.478 -6.476 10.554 1.00 91.12 314 ASN A C 1
ATOM 2582 O O . ASN A 1 314 ? 2.685 -5.852 11.255 1.00 91.12 314 ASN A O 1
ATOM 2586 N N . ILE A 1 315 ? 4.194 -5.910 9.581 1.00 90.44 315 ILE A N 1
ATOM 2587 C CA . ILE A 1 315 ? 4.206 -4.464 9.304 1.00 90.44 315 ILE A CA 1
ATOM 2588 C C . ILE A 1 315 ? 3.537 -4.147 7.967 1.00 90.44 315 ILE A C 1
ATOM 2590 O O . ILE A 1 315 ? 2.778 -3.184 7.883 1.00 90.44 315 ILE A O 1
ATOM 2594 N N . ILE A 1 316 ? 3.777 -4.971 6.944 1.00 91.06 316 ILE A N 1
ATOM 2595 C CA . ILE A 1 316 ? 3.212 -4.798 5.601 1.00 91.06 316 ILE A CA 1
ATOM 2596 C C . ILE A 1 316 ? 2.549 -6.105 5.182 1.00 91.06 316 ILE A C 1
ATOM 2598 O O . ILE A 1 316 ? 3.177 -7.154 5.312 1.00 91.06 316 ILE A O 1
ATOM 2602 N N . ALA A 1 317 ? 1.324 -6.044 4.671 1.00 89.44 317 ALA A N 1
ATOM 2603 C CA . ALA A 1 317 ? 0.641 -7.155 4.013 1.00 89.44 317 ALA A CA 1
ATOM 2604 C C . ALA A 1 317 ? 0.416 -6.826 2.535 1.00 89.44 317 ALA A C 1
ATOM 2606 O O . ALA A 1 317 ? 0.179 -5.671 2.186 1.00 89.44 317 ALA A O 1
ATOM 2607 N N . CYS A 1 318 ? 0.510 -7.831 1.672 1.00 88.44 318 CYS A N 1
ATOM 2608 C CA . CYS A 1 318 ? 0.257 -7.704 0.246 1.00 88.44 318 CYS A CA 1
ATOM 2609 C C . CYS A 1 318 ? -0.716 -8.789 -0.211 1.00 88.44 318 CYS A C 1
ATOM 2611 O O . CYS A 1 318 ? -0.507 -9.964 0.098 1.00 88.44 318 CYS A O 1
ATOM 2613 N N . GLU A 1 319 ? -1.735 -8.375 -0.957 1.00 85.44 319 GLU A N 1
ATOM 2614 C CA . GLU A 1 319 ? -2.751 -9.234 -1.559 1.00 85.44 319 GLU A CA 1
ATOM 2615 C C . GLU A 1 319 ? -2.713 -9.056 -3.079 1.00 85.44 319 GLU A C 1
ATOM 2617 O O . GLU A 1 319 ? -2.738 -7.930 -3.588 1.00 85.44 319 GLU A O 1
ATOM 2622 N N . VAL A 1 320 ? -2.616 -10.158 -3.821 1.00 84.06 320 VAL A N 1
ATOM 2623 C CA . VAL A 1 320 ? -2.340 -10.157 -5.255 1.00 84.06 320 VAL A CA 1
ATOM 2624 C C . VAL A 1 320 ? -3.461 -10.827 -6.032 1.00 84.06 320 VAL A C 1
ATOM 2626 O O . VAL A 1 320 ? -3.679 -12.034 -6.004 1.00 84.06 320 VAL A O 1
ATOM 2629 N N . LYS A 1 321 ? -4.092 -10.025 -6.881 1.00 81.88 321 LYS A N 1
ATOM 2630 C CA . LYS A 1 321 ? -5.090 -10.431 -7.858 1.00 81.88 321 LYS A CA 1
ATOM 2631 C C . LYS A 1 321 ? -4.601 -10.224 -9.287 1.00 81.88 321 LYS A C 1
ATOM 2633 O O . LYS A 1 321 ? -4.564 -9.098 -9.791 1.00 81.88 321 LYS A O 1
ATOM 2638 N N . PRO A 1 322 ? -4.324 -11.308 -10.027 1.00 72.50 322 PRO A N 1
ATOM 2639 C CA . PRO A 1 322 ? -4.092 -11.202 -11.458 1.00 72.50 322 PRO A CA 1
ATOM 2640 C C . PRO A 1 322 ? -5.332 -10.627 -12.169 1.00 72.50 322 PRO A C 1
ATOM 2642 O O . PRO A 1 322 ? -6.458 -10.982 -11.791 1.00 72.50 322 PRO A O 1
ATOM 2645 N N . PRO A 1 323 ? -5.162 -9.826 -13.242 1.00 70.31 323 PRO A N 1
ATOM 2646 C CA . PRO A 1 323 ? -6.274 -9.217 -13.981 1.00 70.31 323 PRO A CA 1
ATOM 2647 C C . PRO A 1 323 ? -7.362 -10.213 -14.414 1.00 70.31 323 PRO A C 1
ATOM 2649 O O . PRO A 1 323 ? -8.550 -9.906 -14.370 1.00 70.31 323 PRO A O 1
ATOM 2652 N N . SER A 1 324 ? -6.971 -11.443 -14.764 1.00 66.19 324 SER A N 1
ATOM 2653 C CA . SER A 1 324 ? -7.872 -12.518 -15.205 1.00 66.19 324 SER A CA 1
ATOM 2654 C C . SER A 1 324 ? -8.806 -13.054 -14.109 1.00 66.19 324 SER A C 1
ATOM 2656 O O . SER A 1 324 ? -9.747 -13.801 -14.400 1.00 66.19 324 SER A O 1
ATOM 2658 N N . LYS A 1 325 ? -8.574 -12.691 -12.840 1.00 67.81 325 LYS A N 1
ATOM 2659 C CA . LYS A 1 325 ? -9.306 -13.227 -11.688 1.00 67.81 325 LYS A CA 1
ATOM 2660 C C . LYS A 1 325 ? -10.060 -12.170 -10.869 1.00 67.81 325 LYS A C 1
ATOM 2662 O O . LYS A 1 325 ? -10.699 -12.573 -9.898 1.00 67.81 325 LYS A O 1
ATOM 2667 N N . VAL A 1 326 ? -10.007 -10.881 -11.209 1.00 64.69 326 VAL A N 1
ATOM 2668 C CA . VAL A 1 326 ? -10.623 -9.785 -10.423 1.00 64.69 326 VAL A CA 1
ATOM 2669 C C . VAL A 1 326 ? -12.136 -9.999 -10.233 1.00 64.69 326 VAL A C 1
ATOM 2671 O O . VAL A 1 326 ? -12.816 -10.521 -11.117 1.00 64.69 326 VAL A O 1
ATOM 2674 N N . GLY A 1 327 ? -12.666 -9.639 -9.057 1.00 59.97 327 GLY A N 1
ATOM 2675 C CA . GLY A 1 327 ? -14.108 -9.679 -8.761 1.00 59.97 327 GLY A CA 1
ATOM 2676 C C . GLY A 1 327 ? -14.703 -11.075 -8.522 1.00 59.97 327 GLY A C 1
ATOM 2677 O O . GLY A 1 327 ? -15.923 -11.241 -8.517 1.00 59.97 327 GLY A O 1
ATOM 2678 N N . ARG A 1 328 ? -13.860 -12.099 -8.339 1.00 60.72 328 ARG A N 1
ATOM 2679 C CA . ARG A 1 328 ? -14.280 -13.468 -8.004 1.00 60.72 328 ARG A CA 1
ATOM 2680 C C . ARG A 1 328 ? -14.078 -13.718 -6.509 1.00 60.72 328 ARG A C 1
ATOM 2682 O O . ARG A 1 328 ? -13.009 -14.173 -6.119 1.00 60.72 328 ARG A O 1
ATOM 2689 N N . GLY A 1 329 ? -15.091 -13.429 -5.698 1.00 65.00 329 GLY A N 1
ATOM 2690 C CA . GLY A 1 329 ? -15.061 -13.658 -4.252 1.00 65.00 329 GLY A CA 1
ATOM 2691 C C . GLY A 1 329 ? -16.366 -13.251 -3.571 1.00 65.00 329 GLY A C 1
ATOM 2692 O O . GLY A 1 329 ? -17.154 -12.484 -4.124 1.00 65.00 329 GLY A O 1
ATOM 2693 N N . ASP A 1 330 ? -16.617 -13.790 -2.377 1.00 70.12 330 ASP A N 1
ATOM 2694 C CA . ASP A 1 330 ? -17.744 -13.347 -1.544 1.00 70.12 330 ASP A CA 1
ATOM 2695 C C . ASP A 1 330 ? -17.433 -12.017 -0.848 1.00 70.12 330 ASP A C 1
ATOM 2697 O O . ASP A 1 330 ? -18.330 -11.206 -0.631 1.00 70.12 330 ASP A O 1
ATOM 2701 N N . ILE A 1 331 ? -16.155 -11.785 -0.552 1.00 76.19 331 ILE A N 1
ATOM 2702 C CA . ILE A 1 331 ? -15.577 -10.557 -0.006 1.00 76.19 331 ILE A CA 1
ATOM 2703 C C . ILE A 1 331 ? -14.506 -10.090 -1.001 1.00 76.19 331 ILE A C 1
ATOM 2705 O O . ILE A 1 331 ? -13.874 -10.932 -1.639 1.00 76.19 331 ILE A O 1
ATOM 2709 N N . SER A 1 332 ? -14.331 -8.778 -1.170 1.00 79.94 332 SER A N 1
ATOM 2710 C CA . SER A 1 332 ? -13.237 -8.256 -1.991 1.00 79.94 332 SER A CA 1
ATOM 2711 C C . SER A 1 332 ? -11.892 -8.388 -1.285 1.00 79.94 332 SER A C 1
ATOM 2713 O O . SER A 1 332 ? -11.800 -8.349 -0.055 1.00 79.94 332 SER A O 1
ATOM 2715 N N . ASP A 1 333 ? -10.834 -8.460 -2.082 1.00 79.50 333 ASP A N 1
ATOM 2716 C CA . ASP A 1 333 ? -9.459 -8.497 -1.591 1.00 79.50 333 ASP A CA 1
ATOM 2717 C C . ASP A 1 333 ? -9.092 -7.196 -0.847 1.00 79.50 333 ASP A C 1
ATOM 2719 O O . ASP A 1 333 ? -8.331 -7.213 0.117 1.00 79.50 333 ASP A O 1
ATOM 2723 N N . TYR A 1 334 ? -9.752 -6.080 -1.181 1.00 82.12 334 TYR A N 1
ATOM 2724 C CA . TYR A 1 334 ? -9.689 -4.831 -0.418 1.00 82.12 334 TYR A CA 1
ATOM 2725 C C . TYR A 1 334 ? -10.203 -4.971 1.025 1.00 82.12 334 TYR A C 1
ATOM 2727 O O . TYR A 1 334 ? -9.536 -4.557 1.975 1.00 82.12 334 TYR A O 1
ATOM 2735 N N . VAL A 1 335 ? -11.379 -5.579 1.218 1.00 81.94 335 VAL A N 1
ATOM 2736 C CA . VAL A 1 335 ? -11.921 -5.815 2.566 1.00 81.94 335 VAL A CA 1
ATOM 2737 C C . VAL A 1 335 ? -11.055 -6.820 3.324 1.00 81.94 335 VAL A C 1
ATOM 2739 O O . VAL A 1 335 ? -10.783 -6.614 4.507 1.00 81.94 335 VAL A O 1
ATOM 2742 N N . LYS A 1 336 ? -10.608 -7.884 2.642 1.00 83.31 336 LYS A N 1
ATOM 2743 C CA . LYS A 1 336 ? -9.698 -8.900 3.186 1.00 83.31 336 LYS A CA 1
ATOM 2744 C C . LYS A 1 336 ? -8.443 -8.241 3.769 1.00 83.31 336 LYS A C 1
ATOM 2746 O O . LYS A 1 336 ? -8.177 -8.387 4.962 1.00 83.31 336 LYS A O 1
ATOM 2751 N N . LEU A 1 337 ? -7.756 -7.439 2.956 1.00 82.75 337 LEU A N 1
ATOM 2752 C CA . LEU A 1 337 ? -6.552 -6.713 3.347 1.00 82.75 337 LEU A CA 1
ATOM 2753 C C . LEU A 1 337 ? -6.815 -5.752 4.513 1.00 82.75 337 LEU A C 1
ATOM 2755 O O . LEU A 1 337 ? -6.028 -5.687 5.455 1.00 82.75 337 LEU A O 1
ATOM 2759 N N . GLY A 1 338 ? -7.947 -5.040 4.509 1.00 84.19 338 GLY A N 1
ATOM 2760 C CA . GLY A 1 338 ? -8.294 -4.142 5.610 1.00 84.19 338 GLY A CA 1
ATOM 2761 C C . GLY A 1 338 ? -8.468 -4.861 6.952 1.00 84.19 338 GLY A C 1
ATOM 2762 O O . GLY A 1 338 ? -8.005 -4.367 7.985 1.00 84.19 338 GLY A O 1
ATOM 2763 N N . ILE A 1 339 ? -9.089 -6.043 6.946 1.00 84.25 339 ILE A N 1
ATOM 2764 C CA . ILE A 1 339 ? -9.238 -6.887 8.141 1.00 84.25 339 ILE A CA 1
ATOM 2765 C C . ILE A 1 339 ? -7.870 -7.392 8.618 1.00 84.25 339 ILE A C 1
ATOM 2767 O O . ILE A 1 339 ? -7.569 -7.294 9.807 1.00 84.25 339 ILE A O 1
ATOM 2771 N N . GLU A 1 340 ? -7.014 -7.860 7.709 1.00 83.38 340 GLU A N 1
ATOM 2772 C CA . GLU A 1 340 ? -5.655 -8.299 8.050 1.00 83.38 340 GLU A CA 1
ATOM 2773 C C . GLU A 1 340 ? -4.829 -7.165 8.670 1.00 83.38 340 GLU A C 1
ATOM 2775 O O . GLU A 1 340 ? -4.228 -7.337 9.731 1.00 83.38 340 GLU A O 1
ATOM 2780 N N . MET A 1 341 ? -4.855 -5.974 8.066 1.00 85.25 341 MET A N 1
ATOM 2781 C CA . MET A 1 341 ? -4.180 -4.788 8.598 1.00 85.25 341 MET A CA 1
ATOM 2782 C C . MET A 1 341 ? -4.689 -4.433 9.999 1.00 85.25 341 MET A C 1
ATOM 2784 O O . MET A 1 341 ? -3.896 -4.120 10.888 1.00 85.25 341 MET A O 1
ATOM 2788 N N . LYS A 1 342 ? -6.000 -4.525 10.246 1.00 84.25 342 LYS A N 1
ATOM 2789 C CA . LYS A 1 342 ? -6.569 -4.312 11.584 1.00 84.25 342 LYS A CA 1
ATOM 2790 C C . LYS A 1 342 ? -5.955 -5.268 12.611 1.00 84.25 342 LYS A C 1
ATOM 2792 O O . LYS A 1 342 ? -5.561 -4.830 13.696 1.00 84.25 342 LYS A O 1
ATOM 2797 N N . ASP A 1 343 ? -5.846 -6.549 12.274 1.00 83.19 343 ASP A N 1
ATOM 2798 C CA . ASP A 1 343 ? -5.283 -7.574 13.156 1.00 83.19 343 ASP A CA 1
ATOM 2799 C C . ASP A 1 343 ? -3.782 -7.372 13.395 1.00 83.19 343 ASP A C 1
ATOM 2801 O O . ASP A 1 343 ? -3.316 -7.467 14.536 1.00 83.19 343 ASP A O 1
ATOM 2805 N N . MET A 1 344 ? -3.033 -7.002 12.352 1.00 84.50 344 MET A N 1
ATOM 2806 C CA . MET A 1 344 ? -1.622 -6.622 12.461 1.00 84.50 344 MET A CA 1
ATOM 2807 C C . MET A 1 344 ? -1.441 -5.435 13.413 1.00 84.50 344 MET A C 1
ATOM 2809 O O . MET A 1 344 ? -0.621 -5.491 14.335 1.00 84.50 344 MET A O 1
ATOM 2813 N N . LEU A 1 345 ? -2.246 -4.382 13.237 1.00 84.56 345 LEU A N 1
ATOM 2814 C CA . LEU A 1 345 ? -2.193 -3.186 14.069 1.00 84.56 345 LEU A CA 1
ATOM 2815 C C . LEU A 1 345 ? -2.532 -3.510 15.524 1.00 84.56 345 LEU A C 1
ATOM 2817 O O . LEU A 1 345 ? -1.799 -3.099 16.420 1.00 84.56 345 LEU A O 1
ATOM 2821 N N . ASN A 1 346 ? -3.590 -4.288 15.773 1.00 82.44 346 ASN A N 1
ATOM 2822 C CA . ASN A 1 346 ? -3.937 -4.744 17.121 1.00 82.44 346 ASN A CA 1
ATOM 2823 C C . ASN A 1 346 ? -2.754 -5.477 17.781 1.00 82.44 346 ASN A C 1
ATOM 2825 O O . ASN A 1 346 ? -2.402 -5.162 18.917 1.00 82.44 346 ASN A O 1
ATOM 2829 N N . GLY A 1 347 ? -2.075 -6.373 17.055 1.00 83.75 347 GLY A N 1
ATOM 2830 C CA . GLY A 1 347 ? -0.912 -7.104 17.569 1.00 83.75 347 GLY A CA 1
ATOM 2831 C C . GLY A 1 347 ? 0.283 -6.213 17.943 1.00 83.75 347 GLY A C 1
ATOM 2832 O O . GLY A 1 347 ? 0.979 -6.485 18.931 1.00 83.75 347 GLY A O 1
ATOM 2833 N N . ILE A 1 348 ? 0.509 -5.129 17.193 1.00 84.12 348 ILE A N 1
ATOM 2834 C CA . ILE A 1 348 ? 1.525 -4.109 17.504 1.00 84.12 348 ILE A CA 1
ATOM 2835 C C . ILE A 1 348 ? 1.085 -3.248 18.699 1.00 84.12 348 ILE A C 1
ATOM 2837 O O . ILE A 1 348 ? 1.863 -2.995 19.625 1.00 84.12 348 ILE A O 1
ATOM 2841 N N . MET A 1 349 ? -0.182 -2.838 18.729 1.00 82.06 349 MET A N 1
ATOM 2842 C CA . MET A 1 349 ? -0.751 -2.051 19.820 1.00 82.06 349 MET A CA 1
ATOM 2843 C C . MET A 1 349 ? -0.760 -2.802 21.154 1.00 82.06 349 MET A C 1
ATOM 2845 O O . MET A 1 349 ? -0.593 -2.161 22.193 1.00 82.06 349 MET A O 1
ATOM 2849 N N . ASP A 1 350 ? -0.898 -4.129 21.144 1.00 82.69 350 ASP A N 1
ATOM 2850 C CA . ASP A 1 350 ? -0.785 -4.979 22.335 1.00 82.69 350 ASP A CA 1
ATOM 2851 C C . ASP A 1 350 ? 0.614 -4.916 22.965 1.00 82.69 350 ASP A C 1
ATOM 2853 O O . ASP A 1 350 ? 0.755 -4.996 24.187 1.00 82.69 350 ASP A O 1
ATOM 2857 N N . ALA A 1 351 ? 1.661 -4.720 22.152 1.00 81.12 351 ALA A N 1
ATOM 2858 C CA . ALA A 1 351 ? 3.019 -4.454 22.643 1.00 81.12 351 ALA A CA 1
ATOM 2859 C C . ALA A 1 351 ? 3.193 -3.014 23.177 1.00 81.12 351 ALA A C 1
ATOM 2861 O O . ALA A 1 351 ? 4.235 -2.651 23.737 1.00 81.12 351 ALA A O 1
ATOM 2862 N N . ARG A 1 352 ? 2.129 -2.207 23.087 1.00 82.75 352 ARG A N 1
ATOM 2863 C CA . ARG A 1 352 ? 2.038 -0.780 23.421 1.00 82.75 352 ARG A CA 1
ATOM 2864 C C . ARG A 1 352 ? 2.985 0.100 22.613 1.00 82.75 352 ARG A C 1
ATOM 2866 O O . ARG A 1 352 ? 3.496 1.095 23.121 1.00 82.75 352 ARG A O 1
ATOM 2873 N N . VAL A 1 353 ? 3.186 -0.257 21.352 1.00 80.75 353 VAL A N 1
ATOM 2874 C CA . VAL A 1 353 ? 3.753 0.674 20.382 1.00 80.75 353 VAL A CA 1
ATOM 2875 C C . VAL A 1 353 ? 2.694 1.730 20.094 1.00 80.75 353 VAL A C 1
ATOM 2877 O O . VAL A 1 353 ? 1.633 1.429 19.545 1.00 80.75 353 VAL A O 1
ATOM 2880 N N . ALA A 1 354 ? 2.940 2.946 20.577 1.00 77.50 354 ALA A N 1
ATOM 2881 C CA . ALA A 1 354 ? 2.074 4.088 20.321 1.00 77.50 354 ALA A CA 1
ATOM 2882 C C . ALA A 1 354 ? 2.223 4.538 18.863 1.00 77.50 354 ALA A C 1
ATOM 2884 O O . ALA A 1 354 ? 3.323 4.459 18.305 1.00 77.50 354 ALA A O 1
ATOM 2885 N N . SER A 1 355 ? 1.103 4.967 18.272 1.00 74.06 355 SER A N 1
ATOM 2886 C CA . SER A 1 355 ? 1.034 5.523 16.914 1.00 74.06 355 SER A CA 1
ATOM 2887 C C . SER A 1 355 ? 1.864 4.716 15.906 1.00 74.06 355 SER A C 1
ATOM 2889 O O . SER A 1 355 ? 2.791 5.198 15.243 1.00 74.06 355 SER A O 1
ATOM 2891 N N . ALA A 1 356 ? 1.563 3.417 15.895 1.00 79.88 356 ALA A N 1
ATOM 2892 C CA . ALA A 1 356 ? 2.076 2.465 14.933 1.00 79.88 356 ALA A CA 1
ATOM 2893 C C . ALA A 1 356 ? 1.278 2.553 13.633 1.00 79.88 356 ALA A C 1
ATOM 2895 O O . ALA A 1 356 ? 0.066 2.776 13.651 1.00 79.88 356 ALA A O 1
ATOM 2896 N N . SER A 1 357 ? 1.964 2.297 12.528 1.00 84.12 357 SER A N 1
ATOM 2897 C CA . SER A 1 357 ? 1.363 2.197 11.205 1.00 84.12 357 SER A CA 1
ATOM 2898 C C . SER A 1 357 ? 1.638 0.816 10.635 1.00 84.12 357 SER A C 1
ATOM 2900 O O . SER A 1 357 ? 2.764 0.319 10.707 1.00 84.12 357 SER A O 1
ATOM 2902 N N . VAL A 1 358 ? 0.600 0.219 10.064 1.00 85.00 358 VAL A N 1
ATOM 2903 C CA . VAL A 1 358 ? 0.687 -0.978 9.227 1.00 85.00 358 VAL A CA 1
ATOM 2904 C C . VAL A 1 358 ? 0.263 -0.606 7.820 1.00 85.00 358 VAL A C 1
ATOM 2906 O O . VAL A 1 358 ? -0.515 0.331 7.632 1.00 85.00 358 VAL A O 1
ATOM 2909 N N . LEU A 1 359 ? 0.791 -1.322 6.840 1.00 86.44 359 LEU A N 1
ATOM 2910 C CA . LEU A 1 359 ? 0.643 -0.978 5.434 1.00 86.44 359 LEU A CA 1
ATOM 2911 C C . LEU A 1 359 ? 0.042 -2.157 4.673 1.00 86.44 359 LEU A C 1
ATOM 2913 O O . LEU A 1 359 ? 0.338 -3.316 4.964 1.00 86.44 359 LEU A O 1
ATOM 2917 N N . GLY A 1 360 ? -0.810 -1.834 3.710 1.00 85.25 360 GLY A N 1
ATOM 2918 C CA . GLY A 1 360 ? -1.384 -2.780 2.767 1.00 85.25 360 GLY A CA 1
ATOM 2919 C C . GLY A 1 360 ? -0.848 -2.500 1.370 1.00 85.25 360 GLY A C 1
ATOM 2920 O O . GLY A 1 360 ? -0.594 -1.349 1.030 1.00 85.25 360 GLY A O 1
ATOM 2921 N N . ILE A 1 361 ? -0.663 -3.540 0.568 1.00 86.56 361 ILE A N 1
ATOM 2922 C CA . ILE A 1 361 ? -0.389 -3.439 -0.864 1.00 86.56 361 ILE A CA 1
ATOM 2923 C C . ILE A 1 361 ? -1.408 -4.337 -1.558 1.00 86.56 361 ILE A C 1
ATOM 2925 O O . ILE A 1 361 ? -1.322 -5.556 -1.469 1.00 86.56 361 ILE A O 1
ATOM 2929 N N . LEU A 1 362 ? -2.385 -3.756 -2.240 1.00 83.56 362 LEU A N 1
ATOM 2930 C CA . LEU A 1 362 ? -3.355 -4.528 -3.015 1.00 83.56 362 LEU A CA 1
ATOM 2931 C C . LEU A 1 362 ? -2.989 -4.450 -4.497 1.00 83.56 362 LEU A C 1
ATOM 2933 O O . LEU A 1 362 ? -2.867 -3.358 -5.041 1.00 83.56 362 LEU A O 1
ATOM 2937 N N . VAL A 1 363 ? -2.803 -5.588 -5.163 1.00 80.88 363 VAL A N 1
ATOM 2938 C CA . VAL A 1 363 ? -2.411 -5.647 -6.578 1.00 80.88 363 VAL A CA 1
ATOM 2939 C C . VAL A 1 363 ? -3.541 -6.249 -7.408 1.00 80.88 363 VAL A C 1
ATOM 2941 O O . VAL A 1 363 ? -3.595 -7.456 -7.567 1.00 80.88 363 VAL A O 1
ATOM 2944 N N . GLU A 1 364 ? -4.412 -5.435 -8.002 1.00 71.62 364 GLU A N 1
ATOM 2945 C CA . GLU A 1 364 ? -5.514 -5.874 -8.886 1.00 71.62 364 GLU A CA 1
ATOM 2946 C C . GLU A 1 364 ? -5.210 -5.557 -10.363 1.00 71.62 364 GLU A C 1
ATOM 2948 O O . GLU A 1 364 ? -5.970 -4.892 -11.067 1.00 71.62 364 GLU A O 1
ATOM 2953 N N . GLY A 1 365 ? -4.009 -5.905 -10.833 1.00 48.84 365 GLY A N 1
ATOM 2954 C CA . GLY A 1 365 ? -3.459 -5.375 -12.094 1.00 48.84 365 GLY A CA 1
ATOM 2955 C C . GLY A 1 365 ? -3.013 -3.901 -12.025 1.00 48.84 365 GLY A C 1
ATOM 2956 O O . GLY A 1 365 ? -2.294 -3.447 -12.916 1.00 48.84 365 GLY A O 1
ATOM 2957 N N . LYS A 1 366 ? -3.373 -3.204 -10.940 1.00 37.00 366 LYS A N 1
ATOM 2958 C CA . LYS A 1 366 ? -2.841 -1.930 -10.437 1.00 37.00 366 LYS A CA 1
ATOM 2959 C C . LYS A 1 366 ? -2.470 -2.106 -8.967 1.00 37.00 366 LYS A C 1
ATOM 2961 O O . LYS A 1 366 ? -3.107 -2.902 -8.285 1.00 37.00 366 LYS A O 1
ATOM 2966 N N . MET A 1 367 ? -1.451 -1.399 -8.497 1.00 34.03 367 MET A N 1
ATOM 2967 C CA . MET A 1 367 ? -1.048 -1.390 -7.095 1.00 34.03 367 MET A CA 1
ATOM 2968 C C . MET A 1 367 ? -1.814 -0.294 -6.349 1.00 34.03 367 MET A C 1
ATOM 2970 O O . MET A 1 367 ? -1.784 0.859 -6.774 1.00 34.03 367 MET A O 1
ATOM 2974 N N . VAL A 1 368 ? -2.465 -0.657 -5.248 1.00 39.06 368 VAL A N 1
ATOM 2975 C CA . VAL A 1 368 ? -3.218 0.225 -4.356 1.00 39.06 368 VAL A CA 1
ATOM 2976 C C . VAL A 1 368 ? -2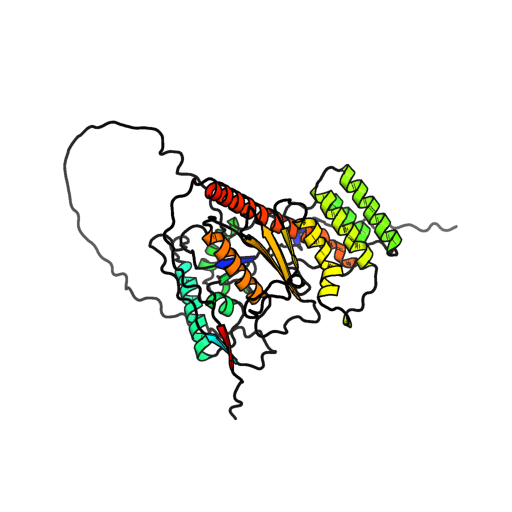.539 0.245 -2.986 1.00 39.06 368 VAL A C 1
ATOM 2978 O O . VAL A 1 368 ? -2.145 -0.798 -2.460 1.00 39.06 368 VAL A O 1
ATOM 2981 N N . GLN A 1 369 ? -2.503 1.455 -2.417 1.00 52.41 369 GLN A N 1
ATOM 2982 C CA . GLN A 1 369 ? -2.484 1.782 -0.979 1.00 52.41 369 GLN A CA 1
ATOM 2983 C C . GLN A 1 369 ? -1.244 2.487 -0.381 1.00 52.41 369 GLN A C 1
ATOM 2985 O O . GLN A 1 369 ? -0.914 2.316 0.784 1.00 52.41 369 GLN A O 1
ATOM 2990 N N . LEU A 1 370 ? -0.652 3.391 -1.166 1.00 50.16 370 LEU A N 1
ATOM 2991 C CA . LEU A 1 370 ? -0.309 4.798 -0.825 1.00 50.16 370 LEU A CA 1
ATOM 2992 C C . LEU A 1 370 ? -0.510 5.671 -2.085 1.00 50.16 370 LEU A C 1
ATOM 2994 O O . LEU A 1 370 ? 0.088 6.722 -2.271 1.00 50.16 370 LEU A O 1
ATOM 2998 N N . GLY A 1 371 ? -1.297 5.181 -3.029 1.00 55.47 371 GLY A N 1
ATOM 2999 C CA . GLY A 1 371 ? -1.295 5.613 -4.415 1.00 55.47 371 GLY A CA 1
ATOM 3000 C C . GLY A 1 371 ? -1.977 4.557 -5.261 1.00 55.47 371 GLY A C 1
ATOM 3001 O O . GLY A 1 371 ? -1.903 3.376 -4.914 1.00 55.47 371 GLY A O 1
ATOM 3002 N N . ASP A 1 372 ? -2.590 4.986 -6.358 1.00 68.44 372 ASP A N 1
ATOM 3003 C CA . ASP A 1 372 ? -2.942 4.109 -7.467 1.00 68.44 372 ASP A CA 1
ATOM 3004 C C . ASP A 1 372 ? -1.783 4.154 -8.461 1.00 68.44 372 ASP A C 1
ATOM 3006 O O . ASP A 1 372 ? -1.566 5.166 -9.132 1.00 68.44 372 ASP A O 1
ATOM 3010 N N . PHE A 1 373 ? -1.018 3.068 -8.539 1.00 74.25 373 PHE A N 1
ATOM 3011 C CA . PHE A 1 373 ? 0.107 2.950 -9.461 1.00 74.25 373 PHE A CA 1
ATOM 3012 C C . PHE A 1 373 ? -0.133 1.817 -10.452 1.00 74.25 373 PHE A C 1
ATOM 3014 O O . PHE A 1 373 ? -0.541 0.716 -10.082 1.00 74.25 373 PHE A O 1
ATOM 3021 N N . ASP A 1 374 ? 0.162 2.058 -11.725 1.00 77.62 374 ASP A N 1
ATOM 3022 C CA . ASP A 1 374 ? 0.071 1.010 -12.734 1.00 77.62 374 ASP A CA 1
ATOM 3023 C C . ASP A 1 374 ? 1.265 0.052 -12.617 1.00 77.62 374 ASP A C 1
ATOM 3025 O O . ASP A 1 374 ? 2.429 0.459 -12.682 1.00 77.62 374 ASP A O 1
ATOM 3029 N N . LEU A 1 375 ? 0.975 -1.246 -12.475 1.00 83.88 375 LEU A N 1
ATOM 3030 C CA . LEU A 1 375 ? 2.006 -2.278 -12.505 1.00 83.88 375 LEU A CA 1
ATOM 3031 C C . LEU A 1 375 ? 2.560 -2.423 -13.928 1.00 83.88 375 LEU A C 1
ATOM 3033 O O . LEU A 1 375 ? 1.817 -2.444 -14.914 1.00 83.88 375 LEU A O 1
ATOM 3037 N N . ILE A 1 376 ? 3.876 -2.581 -14.041 1.00 88.94 376 ILE A N 1
ATOM 3038 C CA . ILE A 1 376 ? 4.558 -2.678 -15.331 1.00 88.94 376 ILE A CA 1
ATOM 3039 C C . ILE A 1 376 ? 4.505 -4.117 -15.835 1.00 88.94 376 ILE A C 1
ATOM 3041 O O . ILE A 1 376 ? 5.228 -4.988 -15.360 1.00 88.94 376 ILE A O 1
ATOM 3045 N N . GLN A 1 377 ? 3.677 -4.351 -16.847 1.00 86.88 377 GLN A N 1
ATOM 3046 C CA . GLN A 1 377 ? 3.512 -5.664 -17.479 1.00 86.88 377 GLN A CA 1
ATOM 3047 C C . GLN A 1 377 ? 4.051 -5.693 -18.913 1.00 86.88 377 GLN A C 1
ATOM 3049 O O . GLN A 1 377 ? 4.287 -6.759 -19.481 1.00 86.88 377 GLN A O 1
ATOM 3054 N N . LYS A 1 378 ? 4.269 -4.515 -19.509 1.00 89.50 378 LYS A N 1
ATOM 3055 C CA . LYS A 1 378 ? 4.779 -4.328 -20.870 1.00 89.50 378 LYS A CA 1
ATOM 3056 C C . LYS A 1 378 ? 5.888 -3.290 -20.877 1.00 89.50 378 LYS A C 1
ATOM 3058 O O . LYS A 1 378 ? 5.829 -2.291 -20.169 1.00 89.50 378 LYS A O 1
ATOM 3063 N N . GLN A 1 379 ? 6.851 -3.451 -21.777 1.00 91.75 379 GLN A N 1
ATOM 3064 C CA . GLN A 1 379 ? 7.949 -2.495 -21.935 1.00 91.75 379 GLN A CA 1
ATOM 3065 C C . GLN A 1 379 ? 7.458 -1.060 -22.219 1.00 91.75 379 GLN A C 1
ATOM 3067 O O . GLN A 1 379 ? 8.052 -0.094 -21.750 1.00 91.75 379 GLN A O 1
ATOM 3072 N N . SER A 1 380 ? 6.340 -0.901 -22.939 1.00 90.62 380 SER A N 1
ATOM 3073 C CA . SER A 1 380 ? 5.734 0.410 -23.217 1.00 90.62 380 SER A CA 1
ATOM 3074 C C . SER A 1 380 ? 5.260 1.152 -21.962 1.00 90.62 380 SER A C 1
ATOM 3076 O O . SER A 1 380 ? 5.084 2.364 -22.021 1.00 90.62 380 SER A O 1
ATOM 3078 N N . GLN A 1 381 ? 5.068 0.439 -20.850 1.00 90.94 381 GLN A N 1
ATOM 3079 C CA . GLN A 1 381 ? 4.607 0.962 -19.563 1.00 90.94 381 GLN A CA 1
ATOM 3080 C C . GLN A 1 381 ? 5.759 1.406 -18.651 1.00 90.94 381 GLN A C 1
ATOM 3082 O O . GLN A 1 381 ? 5.506 1.864 -17.543 1.00 90.94 381 GLN A O 1
ATOM 3087 N N . LEU A 1 382 ? 7.022 1.323 -19.092 1.00 93.31 382 LEU A N 1
ATOM 3088 C CA . LEU A 1 382 ? 8.170 1.722 -18.263 1.00 93.31 382 LEU A CA 1
ATOM 3089 C C . LEU A 1 382 ? 8.155 3.197 -17.840 1.00 93.31 382 LEU A C 1
ATOM 3091 O O . LEU A 1 382 ? 8.815 3.546 -16.870 1.00 93.31 382 LEU A O 1
ATOM 3095 N N . GLY A 1 383 ? 7.360 4.048 -18.497 1.00 90.88 383 GLY A N 1
ATOM 3096 C CA . GLY A 1 383 ? 7.115 5.416 -18.028 1.00 90.88 383 GLY A CA 1
ATOM 3097 C C . GLY A 1 383 ? 6.465 5.490 -16.637 1.00 90.88 383 GLY A C 1
ATOM 3098 O O . GLY A 1 383 ? 6.630 6.497 -15.961 1.00 90.88 383 GLY A O 1
ATOM 3099 N N . TYR A 1 384 ? 5.784 4.430 -16.184 1.00 89.62 384 TYR A N 1
ATOM 3100 C CA . TYR A 1 384 ? 5.177 4.355 -14.849 1.00 89.62 384 TYR A CA 1
ATOM 3101 C C . TYR A 1 384 ? 6.145 3.869 -13.762 1.00 89.62 384 TYR A C 1
ATOM 3103 O O . TYR A 1 384 ? 5.846 4.015 -12.578 1.00 89.62 384 TYR A O 1
ATOM 3111 N N . PHE A 1 385 ? 7.312 3.327 -14.138 1.00 93.44 385 PHE A N 1
ATOM 3112 C CA . PHE A 1 385 ? 8.297 2.809 -13.183 1.00 93.44 385 PHE A CA 1
ATOM 3113 C C . PHE A 1 385 ? 8.678 3.806 -12.089 1.00 93.44 385 PHE A C 1
ATOM 3115 O O . PHE A 1 385 ? 8.648 3.414 -10.926 1.00 93.44 385 PHE A O 1
ATOM 3122 N N . PRO A 1 386 ? 9.008 5.073 -12.396 1.00 93.31 386 PRO A N 1
ATOM 3123 C CA . PRO A 1 386 ? 9.485 5.990 -11.368 1.00 93.31 386 PRO A CA 1
ATOM 3124 C C . PRO A 1 386 ? 8.419 6.292 -10.309 1.00 93.31 386 PRO A C 1
ATOM 3126 O O . PRO A 1 386 ? 8.722 6.299 -9.118 1.00 93.31 386 PR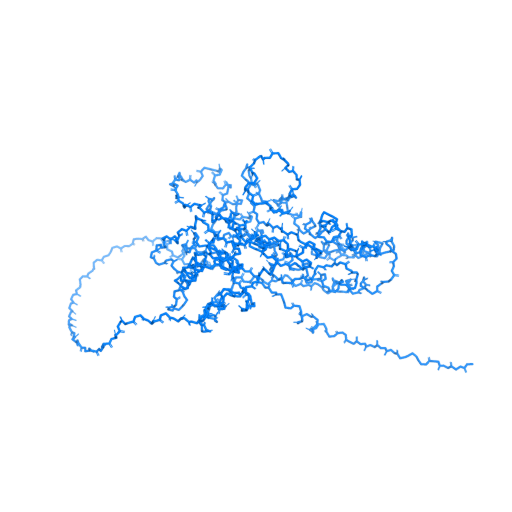O A O 1
ATOM 3129 N N . ALA A 1 387 ? 7.159 6.455 -10.723 1.00 88.44 387 ALA A N 1
ATOM 3130 C CA . ALA A 1 387 ? 6.036 6.650 -9.809 1.00 88.44 387 ALA A CA 1
ATOM 3131 C C . ALA A 1 387 ? 5.794 5.407 -8.935 1.00 88.44 387 ALA A C 1
ATOM 3133 O O . ALA A 1 387 ? 5.710 5.519 -7.716 1.00 88.44 387 ALA A O 1
ATOM 3134 N N . LEU A 1 388 ? 5.764 4.212 -9.538 1.00 89.44 388 LEU A N 1
ATOM 3135 C CA . LEU A 1 388 ? 5.609 2.951 -8.803 1.00 89.44 388 LEU A CA 1
ATOM 3136 C C . LEU A 1 388 ? 6.750 2.732 -7.793 1.00 89.44 388 LEU A C 1
ATOM 3138 O O . LEU A 1 388 ? 6.512 2.381 -6.639 1.00 89.44 388 LEU A O 1
ATOM 3142 N N . PHE A 1 389 ? 7.990 2.968 -8.223 1.00 92.69 389 PHE A N 1
ATOM 3143 C CA . PHE A 1 389 ? 9.184 2.826 -7.397 1.00 92.69 389 PHE A CA 1
ATOM 3144 C C . PHE A 1 389 ? 9.161 3.780 -6.200 1.00 92.69 389 PHE A C 1
ATOM 3146 O O . PHE A 1 389 ? 9.313 3.342 -5.062 1.00 92.69 389 PHE A O 1
ATOM 3153 N N . THR A 1 390 ? 8.924 5.072 -6.437 1.00 90.38 390 THR A N 1
ATOM 3154 C CA . THR A 1 390 ? 8.859 6.077 -5.364 1.00 90.38 390 THR A CA 1
ATOM 3155 C C . THR A 1 390 ? 7.690 5.828 -4.412 1.00 90.38 390 THR A C 1
ATOM 3157 O O . THR A 1 390 ? 7.870 5.944 -3.202 1.00 90.38 390 THR A O 1
ATOM 3160 N N . GLY A 1 391 ? 6.536 5.383 -4.917 1.00 86.75 391 GLY A N 1
ATOM 3161 C CA . GLY A 1 391 ? 5.412 4.946 -4.088 1.00 86.75 391 GLY A CA 1
ATOM 3162 C C . GLY A 1 391 ? 5.779 3.800 -3.141 1.00 86.75 391 GLY A C 1
ATOM 3163 O O . GLY A 1 391 ? 5.514 3.874 -1.944 1.00 86.75 391 GLY A O 1
ATOM 3164 N N . LEU A 1 392 ? 6.463 2.764 -3.632 1.00 89.25 392 LEU A N 1
ATOM 3165 C CA . LEU A 1 392 ? 6.929 1.660 -2.783 1.00 89.25 392 LEU A CA 1
ATOM 3166 C C . LEU A 1 392 ? 8.041 2.076 -1.807 1.00 89.25 392 LEU A C 1
ATOM 3168 O O . LEU A 1 392 ? 8.078 1.596 -0.674 1.00 89.25 392 LEU A O 1
ATOM 3172 N N . MET A 1 393 ? 8.918 2.999 -2.201 1.00 90.56 393 MET A N 1
ATOM 3173 C CA . MET A 1 393 ? 9.911 3.579 -1.290 1.00 90.56 393 MET A CA 1
ATOM 3174 C C . MET A 1 393 ? 9.253 4.378 -0.160 1.00 90.56 393 MET A C 1
ATOM 3176 O O . MET A 1 393 ? 9.709 4.323 0.982 1.00 90.56 393 MET A O 1
ATOM 3180 N N . GLN A 1 394 ? 8.144 5.064 -0.441 1.00 87.62 394 GLN A N 1
ATOM 3181 C CA . GLN A 1 394 ? 7.336 5.724 0.581 1.00 87.62 394 GLN A CA 1
ATOM 3182 C C . GLN A 1 394 ? 6.733 4.706 1.563 1.00 87.62 394 GLN A C 1
ATOM 3184 O O . GLN A 1 394 ? 6.832 4.898 2.776 1.00 87.62 394 GLN A O 1
ATOM 3189 N N . VAL A 1 395 ? 6.185 3.588 1.059 1.00 87.88 395 VAL A N 1
ATOM 3190 C CA . VAL A 1 395 ? 5.708 2.469 1.898 1.00 87.88 395 VAL A CA 1
ATOM 3191 C C . VAL A 1 395 ? 6.828 1.987 2.822 1.00 87.88 395 VAL A C 1
ATOM 3193 O O . VAL A 1 395 ? 6.621 1.862 4.030 1.00 87.88 395 VAL A O 1
ATOM 3196 N N . ARG A 1 396 ? 8.037 1.774 2.285 1.00 89.56 396 ARG A N 1
ATOM 3197 C CA . ARG A 1 396 ? 9.210 1.383 3.081 1.00 89.56 396 ARG A CA 1
ATOM 3198 C C . ARG A 1 396 ? 9.538 2.413 4.164 1.00 89.56 396 ARG A C 1
ATOM 3200 O O . ARG A 1 396 ? 9.708 2.017 5.313 1.00 89.56 396 ARG A O 1
ATOM 3207 N N . SER A 1 397 ? 9.595 3.706 3.834 1.00 88.75 397 SER A N 1
ATOM 3208 C CA . SER A 1 397 ? 9.886 4.778 4.805 1.00 88.75 397 SER A CA 1
ATOM 3209 C C . SER A 1 397 ? 8.927 4.737 6.000 1.00 88.75 397 SER A C 1
ATOM 3211 O O . SER A 1 397 ? 9.355 4.714 7.159 1.00 88.75 397 SER A O 1
ATOM 3213 N N . ILE A 1 398 ? 7.621 4.634 5.731 1.00 86.56 398 ILE A N 1
ATOM 3214 C CA . ILE A 1 398 ? 6.593 4.556 6.776 1.00 86.56 398 ILE A CA 1
ATOM 3215 C C . ILE A 1 398 ? 6.764 3.281 7.612 1.00 86.56 398 ILE A C 1
ATOM 3217 O O . ILE A 1 398 ? 6.707 3.336 8.844 1.00 86.56 398 ILE A O 1
ATOM 3221 N N . ALA A 1 399 ? 7.017 2.138 6.966 1.00 89.56 399 ALA A N 1
ATOM 3222 C CA . ALA A 1 399 ? 7.229 0.865 7.650 1.00 89.56 399 ALA A CA 1
ATOM 3223 C C . ALA A 1 399 ? 8.411 0.938 8.628 1.00 89.56 399 ALA A C 1
ATOM 3225 O O . ALA A 1 399 ? 8.289 0.500 9.776 1.00 89.56 399 ALA A O 1
ATOM 3226 N N . MET A 1 400 ? 9.524 1.547 8.208 1.00 91.06 400 MET A N 1
ATOM 3227 C CA . MET A 1 400 ? 10.730 1.671 9.029 1.00 91.06 400 MET A CA 1
ATOM 3228 C C . MET A 1 400 ? 10.494 2.488 10.300 1.00 91.06 400 MET A C 1
ATOM 3230 O O . MET A 1 400 ? 10.957 2.096 11.370 1.00 91.06 400 MET A O 1
ATOM 3234 N N . LYS A 1 401 ? 9.679 3.550 10.239 1.00 90.38 401 LYS A N 1
ATOM 3235 C CA . LYS A 1 401 ? 9.292 4.320 11.437 1.00 90.38 401 LYS A CA 1
ATOM 3236 C C . LYS A 1 401 ? 8.577 3.449 12.472 1.00 90.38 401 LYS A C 1
ATOM 3238 O O . LYS A 1 401 ? 8.804 3.606 13.672 1.00 90.38 401 LYS A O 1
ATOM 3243 N N . THR A 1 402 ? 7.709 2.535 12.035 1.00 89.06 402 THR A N 1
ATOM 3244 C CA . THR A 1 402 ? 7.035 1.591 12.939 1.00 89.06 402 THR A CA 1
ATOM 3245 C C . THR A 1 402 ? 8.007 0.541 13.469 1.00 89.06 402 THR A C 1
ATOM 3247 O O . THR A 1 402 ? 7.992 0.261 14.667 1.00 89.06 402 THR A O 1
ATOM 3250 N N . ILE A 1 403 ? 8.877 -0.003 12.613 1.00 92.12 403 ILE A N 1
ATOM 3251 C CA . ILE A 1 403 ? 9.885 -1.003 12.992 1.00 92.12 403 ILE A CA 1
ATOM 3252 C C . ILE A 1 403 ? 10.792 -0.469 14.100 1.00 92.12 403 ILE A C 1
ATOM 3254 O O . ILE A 1 403 ? 10.870 -1.091 15.159 1.00 92.12 403 ILE A O 1
ATOM 3258 N N . SER A 1 404 ? 11.368 0.725 13.938 1.00 92.56 404 SER A N 1
ATOM 3259 C CA . SER A 1 404 ? 12.248 1.313 14.955 1.00 92.56 404 SER A CA 1
ATOM 3260 C C . SER A 1 404 ? 11.546 1.502 16.306 1.00 92.56 404 SER A C 1
ATOM 3262 O O . SER A 1 404 ? 12.145 1.292 17.365 1.00 92.56 404 SER A O 1
ATOM 3264 N N . LYS A 1 405 ? 10.251 1.856 16.303 1.00 91.44 405 LYS A N 1
ATOM 3265 C CA . LYS A 1 405 ? 9.453 1.961 17.538 1.00 91.44 405 LYS A CA 1
ATOM 3266 C C . LYS A 1 405 ? 9.223 0.592 18.185 1.00 91.44 405 LYS A C 1
ATOM 3268 O O . LYS A 1 405 ? 9.343 0.477 19.405 1.00 91.44 405 LYS A O 1
ATOM 3273 N N . VAL A 1 406 ? 8.895 -0.430 17.388 1.00 91.00 406 VAL A N 1
ATOM 3274 C CA . VAL A 1 406 ? 8.717 -1.813 17.862 1.00 91.00 406 VAL A CA 1
ATOM 3275 C C . VAL A 1 406 ? 10.006 -2.305 18.517 1.00 91.00 406 VAL A C 1
ATOM 3277 O O . VAL A 1 406 ? 9.976 -2.752 19.661 1.00 91.00 406 VAL A O 1
ATOM 3280 N N . GLU A 1 407 ? 11.142 -2.161 17.838 1.00 91.00 407 GLU A N 1
ATOM 3281 C CA . GLU A 1 407 ? 12.449 -2.588 18.343 1.00 91.00 407 GLU A CA 1
ATOM 3282 C C . GLU A 1 407 ? 12.810 -1.881 19.650 1.00 91.00 407 GLU A C 1
ATOM 3284 O O . GLU A 1 407 ? 13.147 -2.538 20.636 1.00 91.00 407 GLU A O 1
ATOM 3289 N N . THR A 1 408 ? 12.645 -0.556 19.703 1.00 89.81 408 THR A N 1
ATOM 3290 C CA . THR A 1 408 ? 12.911 0.244 20.909 1.00 89.81 408 THR A CA 1
ATOM 3291 C C . THR A 1 408 ? 12.106 -0.262 22.112 1.00 89.81 408 THR A C 1
ATOM 3293 O O . THR A 1 408 ? 12.637 -0.418 23.216 1.00 89.81 408 THR A O 1
ATOM 3296 N N . ILE A 1 409 ? 10.818 -0.550 21.910 1.00 87.81 409 ILE A N 1
ATOM 3297 C CA . ILE A 1 409 ? 9.912 -0.994 22.977 1.00 87.81 409 ILE A CA 1
ATOM 3298 C C . ILE A 1 409 ? 10.210 -2.428 23.417 1.00 87.81 409 ILE A C 1
ATOM 3300 O O . ILE A 1 409 ? 10.149 -2.731 24.615 1.00 87.81 409 ILE A O 1
ATOM 3304 N N . GLU A 1 410 ? 10.548 -3.310 22.483 1.00 87.25 410 GLU A N 1
ATOM 3305 C CA . GLU A 1 410 ? 10.879 -4.702 22.786 1.00 87.25 410 GLU A CA 1
ATOM 3306 C C . GLU A 1 410 ? 12.231 -4.809 23.505 1.00 87.25 410 GLU A C 1
ATOM 3308 O O . GLU A 1 410 ? 12.331 -5.527 24.499 1.00 87.25 410 GLU A O 1
ATOM 3313 N N . VAL A 1 411 ? 13.240 -4.021 23.116 1.00 84.94 411 VAL A N 1
ATOM 3314 C CA . VAL A 1 411 ? 14.526 -3.926 23.835 1.00 84.94 411 VAL A CA 1
ATOM 3315 C C . VAL A 1 411 ? 14.333 -3.395 25.260 1.00 84.94 411 VAL A C 1
ATOM 3317 O O . VAL A 1 411 ? 14.877 -3.958 26.217 1.00 84.94 411 VAL A O 1
ATOM 3320 N N . ALA A 1 412 ? 13.520 -2.348 25.439 1.00 83.62 412 ALA A N 1
ATOM 3321 C CA . ALA A 1 412 ? 13.202 -1.815 26.764 1.00 83.62 412 ALA A CA 1
ATOM 3322 C C . ALA A 1 412 ? 12.466 -2.843 27.644 1.00 83.62 412 ALA A C 1
ATOM 3324 O O . ALA A 1 412 ? 12.740 -2.944 28.843 1.00 83.62 412 ALA A O 1
ATOM 3325 N N . SER A 1 413 ? 11.563 -3.627 27.045 1.00 81.62 413 SER A N 1
ATOM 3326 C CA . SER A 1 413 ? 10.824 -4.693 27.733 1.00 81.62 413 SER A CA 1
ATOM 3327 C C . SER A 1 413 ? 11.745 -5.848 28.139 1.00 81.62 413 SER A C 1
ATOM 3329 O O . SER A 1 413 ? 11.694 -6.287 29.286 1.00 81.62 413 SER A O 1
ATOM 3331 N N . ALA A 1 414 ? 12.635 -6.287 27.243 1.00 80.06 414 ALA A N 1
ATOM 3332 C CA . ALA A 1 414 ? 13.621 -7.336 27.512 1.00 80.06 414 ALA A CA 1
ATOM 3333 C C . ALA A 1 414 ? 14.626 -6.938 28.607 1.00 80.06 414 ALA A C 1
ATOM 3335 O O . ALA A 1 414 ? 15.054 -7.775 29.395 1.00 80.06 414 ALA A O 1
ATOM 3336 N N . SER A 1 415 ? 14.944 -5.645 28.718 1.00 78.81 415 SER A N 1
ATOM 3337 C CA . SER A 1 415 ? 15.846 -5.106 29.746 1.00 78.81 415 SER A CA 1
ATOM 3338 C C . SER A 1 415 ? 15.210 -5.000 31.144 1.00 78.81 415 SER A C 1
ATOM 3340 O O . SER A 1 415 ? 15.798 -4.388 32.034 1.00 78.81 415 SER A O 1
ATOM 3342 N N . GLY A 1 416 ? 13.986 -5.507 31.348 1.00 70.88 416 GLY A N 1
ATOM 3343 C CA . GLY A 1 416 ? 13.289 -5.470 32.640 1.00 70.88 416 GLY A CA 1
ATOM 3344 C C . GLY A 1 416 ? 12.854 -4.071 33.095 1.00 70.88 416 GLY A C 1
ATOM 3345 O O . GLY A 1 416 ? 12.363 -3.906 34.208 1.00 70.88 416 GLY A O 1
ATOM 3346 N N . LYS A 1 417 ? 12.981 -3.047 32.241 1.00 66.06 417 LYS A N 1
ATOM 3347 C CA . LYS A 1 417 ? 12.657 -1.646 32.568 1.00 66.06 417 LYS A CA 1
ATOM 3348 C C . LYS A 1 417 ? 11.147 -1.357 32.585 1.00 66.06 417 LYS A C 1
ATOM 3350 O O . LYS A 1 417 ? 10.743 -0.198 32.658 1.00 66.06 417 LYS A O 1
ATOM 3355 N N . ARG A 1 418 ? 10.291 -2.382 32.498 1.00 60.19 418 ARG A N 1
ATOM 3356 C CA . ARG A 1 418 ? 8.839 -2.238 32.322 1.00 60.19 418 ARG A CA 1
ATOM 3357 C C . ARG A 1 418 ? 8.069 -2.873 33.481 1.00 60.19 418 ARG A C 1
ATOM 3359 O O . ARG A 1 418 ? 8.304 -4.025 33.829 1.00 60.19 418 ARG A O 1
ATOM 3366 N N . LYS A 1 419 ? 7.131 -2.118 34.070 1.00 53.03 419 LYS A N 1
ATOM 3367 C CA . LYS A 1 419 ? 6.255 -2.598 35.155 1.00 53.03 419 LYS A CA 1
ATOM 3368 C C . LYS A 1 419 ? 5.269 -3.683 34.665 1.00 53.03 419 LYS A C 1
ATOM 3370 O O . LYS A 1 419 ? 4.868 -3.629 33.498 1.00 53.03 419 LYS A O 1
ATOM 3375 N N . PRO A 1 420 ? 4.837 -4.615 35.545 1.00 44.78 420 PRO A N 1
ATOM 3376 C CA . PRO A 1 420 ? 3.864 -5.662 35.220 1.00 44.78 420 PRO A CA 1
ATOM 3377 C C . PRO A 1 420 ? 2.504 -5.101 34.789 1.00 44.78 420 PRO A C 1
ATOM 3379 O O . PRO A 1 420 ? 2.124 -3.990 35.157 1.00 44.78 420 PRO A O 1
ATOM 3382 N N . GLN A 1 421 ? 1.778 -5.887 33.994 1.00 52.94 421 GLN A N 1
ATOM 3383 C CA . GLN A 1 421 ? 0.638 -5.432 33.200 1.00 52.94 421 GLN A CA 1
ATOM 3384 C C . GLN A 1 421 ? -0.725 -5.812 33.804 1.00 52.94 421 GLN A C 1
ATOM 3386 O O . GLN A 1 421 ? -0.928 -6.958 34.193 1.00 52.94 421 GLN A O 1
ATOM 3391 N N . VAL A 1 422 ? -1.687 -4.881 33.751 1.00 41.34 422 VAL A N 1
ATOM 3392 C CA . VAL A 1 422 ? -3.134 -5.173 33.750 1.00 41.34 422 VAL A CA 1
ATOM 3393 C C . VAL A 1 422 ? -3.544 -5.443 32.297 1.00 41.34 422 VAL A C 1
ATOM 3395 O O . VAL A 1 422 ? -3.228 -4.645 31.407 1.00 41.34 422 VAL A O 1
ATOM 3398 N N . ARG A 1 423 ? -4.172 -6.594 32.029 1.00 41.50 423 ARG A N 1
ATOM 3399 C CA . ARG A 1 423 ? -4.723 -6.929 30.706 1.00 41.50 423 ARG A CA 1
ATOM 3400 C C . ARG A 1 423 ? -5.979 -6.092 30.472 1.00 41.50 423 ARG A C 1
ATOM 3402 O O . ARG A 1 423 ? -6.883 -6.122 31.297 1.00 41.50 423 ARG A O 1
ATOM 3409 N N . HIS A 1 424 ? -6.033 -5.372 29.357 1.00 42.84 424 HIS A N 1
ATOM 3410 C CA . HIS A 1 424 ? -7.291 -4.829 28.857 1.00 42.84 424 HIS A CA 1
ATOM 3411 C C . HIS A 1 424 ? -7.877 -5.852 27.888 1.00 42.84 424 HIS A C 1
ATOM 3413 O O . HIS A 1 424 ? -7.329 -6.061 26.805 1.00 42.84 424 HIS A O 1
ATOM 3419 N N . ASP A 1 425 ? -8.958 -6.509 28.304 1.00 37.91 425 ASP A N 1
ATOM 3420 C CA . ASP A 1 425 ? -9.765 -7.367 27.440 1.00 37.91 425 ASP A CA 1
ATOM 3421 C C . ASP A 1 425 ? -10.568 -6.480 26.485 1.00 37.91 425 ASP A C 1
ATOM 3423 O O . ASP A 1 425 ? -11.719 -6.135 26.727 1.00 37.91 425 ASP A O 1
ATOM 3427 N N . ILE A 1 426 ? -9.941 -6.071 25.383 1.00 45.44 426 ILE A N 1
ATOM 3428 C CA . ILE A 1 426 ? -10.696 -5.595 24.225 1.00 45.44 426 ILE A CA 1
ATOM 3429 C C . ILE A 1 426 ? -11.291 -6.853 23.597 1.00 45.44 426 ILE A C 1
ATOM 3431 O O . ILE A 1 426 ? -10.551 -7.685 23.069 1.00 45.44 426 ILE A O 1
ATOM 3435 N N . THR A 1 427 ? -12.608 -7.027 23.684 1.00 44.12 427 THR A N 1
ATOM 3436 C CA . THR A 1 427 ? -13.329 -8.128 23.035 1.00 44.12 427 THR A CA 1
ATOM 3437 C C . THR A 1 427 ? -13.030 -8.125 21.534 1.00 44.12 427 THR A C 1
ATOM 3439 O O . THR A 1 427 ? -13.467 -7.243 20.798 1.00 44.12 427 THR A O 1
ATOM 3442 N N . ARG A 1 428 ? -12.239 -9.105 21.081 1.00 53.38 428 ARG A N 1
ATOM 3443 C CA . ARG A 1 428 ? -11.752 -9.249 19.697 1.00 53.38 428 ARG A CA 1
ATOM 3444 C C . ARG A 1 428 ? -12.729 -10.023 18.811 1.00 53.38 428 ARG A C 1
ATOM 3446 O O . ARG A 1 428 ? -12.308 -10.925 18.088 1.00 53.38 428 ARG A O 1
ATOM 3453 N N . SER A 1 429 ? -14.031 -9.755 18.898 1.00 57.06 429 SER A N 1
ATOM 3454 C CA . SER A 1 429 ? -14.962 -10.397 17.969 1.00 57.06 429 SER A CA 1
ATOM 3455 C C . SER A 1 429 ? -14.781 -9.777 16.582 1.00 57.06 429 SER A C 1
ATOM 3457 O O . SER A 1 429 ? -14.986 -8.579 16.375 1.00 57.06 429 SER A O 1
ATOM 3459 N N . SER A 1 430 ? -14.323 -10.588 15.632 1.00 67.12 430 SER A N 1
ATOM 3460 C CA . SER A 1 430 ? -14.366 -10.244 14.214 1.00 67.12 430 SER A CA 1
ATOM 3461 C C . SER A 1 430 ? -15.695 -10.748 13.657 1.00 67.12 430 SER A C 1
ATOM 3463 O O . SER A 1 430 ? -15.993 -11.931 13.854 1.00 67.12 430 SER A O 1
ATOM 3465 N N . PRO A 1 431 ? -16.483 -9.890 12.980 1.00 76.06 431 PRO A N 1
ATOM 3466 C CA . PRO A 1 431 ? -17.722 -10.312 12.356 1.00 76.06 431 PRO A CA 1
ATOM 3467 C C . PRO A 1 431 ? -17.509 -11.528 11.452 1.00 76.06 431 PRO A C 1
ATOM 3469 O O . PRO A 1 431 ? -16.533 -11.583 10.697 1.00 76.06 431 PRO A O 1
ATOM 3472 N N . LYS A 1 432 ? -18.422 -12.498 11.511 1.00 80.88 432 LYS A N 1
ATOM 3473 C CA . LYS A 1 432 ? -18.357 -13.726 10.708 1.00 80.88 432 LYS A CA 1
ATOM 3474 C C . LYS A 1 432 ? -19.328 -13.658 9.545 1.00 80.88 432 LYS A C 1
ATOM 3476 O O . LYS A 1 432 ? -20.513 -13.393 9.728 1.00 80.88 432 LYS A O 1
ATOM 3481 N N . LEU A 1 433 ? -18.830 -13.941 8.345 1.00 78.50 433 LEU A N 1
ATOM 3482 C CA . LEU A 1 433 ? -19.655 -13.998 7.146 1.00 78.50 433 LEU A CA 1
ATOM 3483 C C . LEU A 1 433 ? -20.532 -15.254 7.149 1.00 78.50 433 LEU A C 1
ATOM 3485 O O . LEU A 1 433 ? -20.034 -16.379 7.099 1.00 78.50 433 LEU A O 1
ATOM 3489 N N . LYS A 1 434 ? -21.845 -15.058 7.092 1.00 82.00 434 LYS A N 1
ATOM 3490 C CA . LYS A 1 434 ? -22.847 -16.098 6.879 1.00 82.00 434 LYS A CA 1
ATOM 3491 C C . LYS A 1 434 ? -23.451 -15.976 5.487 1.00 82.00 434 LYS A C 1
ATOM 3493 O O . LYS A 1 434 ? -23.906 -14.911 5.071 1.00 82.00 434 LYS A O 1
ATOM 3498 N N . LYS A 1 435 ? -23.471 -17.098 4.765 1.00 80.38 435 LYS A N 1
ATOM 3499 C CA . LYS A 1 435 ? -24.053 -17.205 3.422 1.00 80.38 435 LYS A CA 1
ATOM 3500 C C . LYS A 1 435 ? -25.429 -17.840 3.501 1.00 80.38 435 LYS A C 1
ATOM 3502 O O . LYS A 1 435 ? -25.567 -18.983 3.931 1.00 80.38 435 LYS A O 1
ATOM 3507 N N . LEU A 1 436 ? -26.433 -17.128 3.017 1.00 78.31 436 LEU A N 1
ATOM 3508 C CA . LEU A 1 436 ? -27.792 -17.625 2.875 1.00 78.31 436 LEU A CA 1
ATOM 3509 C C . LEU A 1 436 ? -28.102 -17.768 1.384 1.00 78.31 436 LEU A C 1
ATOM 3511 O O . LEU A 1 436 ? -27.870 -16.852 0.592 1.00 78.31 436 LEU A O 1
ATOM 3515 N N . ARG A 1 437 ? -28.604 -18.933 0.960 1.00 72.94 437 ARG A N 1
ATOM 3516 C CA . ARG A 1 437 ? -29.137 -19.069 -0.404 1.00 72.94 437 ARG A CA 1
ATOM 3517 C C . ARG A 1 437 ? -30.332 -18.135 -0.530 1.00 72.94 437 ARG A C 1
ATOM 3519 O O . ARG A 1 437 ? -31.211 -18.172 0.325 1.00 72.94 437 ARG A O 1
ATOM 3526 N N . LYS A 1 438 ? -30.373 -17.331 -1.596 1.00 64.31 438 LYS A N 1
ATOM 3527 C CA . LYS A 1 438 ? -31.593 -16.607 -1.954 1.00 64.31 438 LYS A CA 1
ATOM 3528 C C . LYS A 1 438 ? -32.667 -17.660 -2.206 1.00 64.31 438 LYS A C 1
ATOM 3530 O O . LYS A 1 438 ? -32.555 -18.433 -3.155 1.00 64.31 438 LYS A O 1
ATOM 3535 N N . THR A 1 439 ? -33.655 -17.744 -1.327 1.00 56.53 439 THR A N 1
ATOM 3536 C CA . THR A 1 439 ? -34.878 -18.480 -1.624 1.00 56.53 439 THR A CA 1
ATOM 3537 C C . THR A 1 439 ? -35.527 -17.753 -2.790 1.00 56.53 439 THR A C 1
ATOM 3539 O O . THR A 1 439 ? -35.850 -16.574 -2.664 1.00 56.53 439 THR A O 1
ATOM 3542 N N . THR A 1 440 ? -35.643 -18.410 -3.942 1.00 43.50 440 THR A N 1
ATOM 3543 C CA . THR A 1 440 ? -36.533 -17.962 -5.016 1.00 43.50 440 THR A CA 1
ATOM 3544 C C . THR A 1 440 ? -37.945 -17.965 -4.451 1.00 43.50 440 THR A C 1
ATOM 3546 O O . THR A 1 440 ? -38.587 -19.008 -4.394 1.00 43.50 440 THR A O 1
ATOM 3549 N N . SER A 1 441 ? -38.371 -16.825 -3.924 1.00 41.47 441 SER A N 1
ATOM 3550 C CA . SER A 1 441 ? -39.776 -16.535 -3.697 1.00 41.47 441 SER A CA 1
ATOM 3551 C C . SER A 1 441 ? -40.361 -16.155 -5.055 1.00 41.47 441 SER A C 1
ATOM 3553 O O . SER A 1 441 ? -39.895 -15.182 -5.654 1.00 41.47 441 SER A O 1
ATOM 3555 N N . GLU A 1 442 ? -41.276 -16.993 -5.547 1.00 33.50 442 GLU A N 1
ATOM 3556 C CA . GLU A 1 442 ? -42.151 -16.720 -6.698 1.00 33.50 442 GLU A CA 1
ATOM 3557 C C . GLU A 1 442 ? -42.960 -15.432 -6.519 1.00 33.50 442 GLU A C 1
ATOM 3559 O O . GLU A 1 442 ? -43.312 -15.110 -5.356 1.00 33.50 442 GLU A O 1
#

Sequence (442 aa):
MPKKHQRKLTGDVNWERILADAKTQQTFLVNSSKVLRSSGIYVSRELIESMNSEGDNVEDTSNDDRETTTDLISDFDSTPPLERQESFESDHYHPGRKYLHIYEDEPTWPDIADGNEWIIEDINISNELKQFKKASSQINTNQGNMNDMRILALHLIFPFMLSANSSITKYMGSQTRKLVEKDIESLYEAPPTTTTNLLLWCEKLRTMKLDWFRMKNECRNIMNKAHETGDDHEVLASYILFDIVPQLTKYVDDDEKGEDTFIKNYLECFLTNIFSIEESMYQSWANVVLNNKNDDQVKPDWIAYVKPWFKKFNIIACEVKPPSKVGRGDISDYVKLGIEMKDMLNGIMDARVASASVLGILVEGKMVQLGDFDLIQKQSQLGYFPALFTGLMQVRSIAMKTISKVETIEVASASGKRKPQVRHDITRSSPKLKKLRKTTSE

Radius of gyration: 27.13 Å; chains: 1; bounding box: 71×68×108 Å